Protein AF-A0A382ML18-F1 (afdb_monomer)

Sequence (382 aa):
DVSKRYIEKIPKVKKLNGEKSKIIFEDSKEGWAIGTMEVCTAMWEGYDVEWDLSKLRPQGARLKTFGGRSSGPGPLDETLHFIKHIVEAHRERKLSSINAFDIITKIANSVVVGGVRRSSIITLSDLYDSGMRNAKQGQFWVTNSHRAMSNNSAIYDIKPNSIDFMKEWLALAESGTGERGIFNRYSINNLIPKRRRKRQDWTTNPCGEIILRPRGFCNLTEVVIRANDTLETLMEKIKVATMIGTIQSTMTDFSLLDDLHDDWKKNAEEERLLGVSMTGQMDNPDVLTPDNLQSLRDYSVGVNVEMAERLKINRSAAITTTKPSGTVSTLVNSASGFHPRFADYYIRRVRISATDPLYKMMKDQGVKFHPEVGQPLETAMT

Nearest PDB structures (foldseek):
  1l1l-assembly4_D  TM=7.936E-01  e=2.708E-17  Lactobacillus leichmannii
  1xjm-assembly1_A  TM=5.071E-01  e=1.306E-09  Thermotoga maritima
  1xjk-assembly1_B  TM=4.687E-01  e=1.023E-09  Thermotoga maritima
  5im3-assembly1_A-2  TM=5.420E-01  e=3.363E-07  Pseudomonas aeruginosa PAO1
  5im3-assembly1_B-2  TM=5.070E-01  e=1.008E-06  Pseudomonas aeruginosa PAO1

Organism: NCBI:txid408172

Solvent-accessible surface area (backbone atoms only — not comparable to full-atom values): 21243 Å² total; per-residue (Å²): 101,42,26,64,90,50,38,72,73,51,70,56,22,37,55,77,72,85,45,75,43,79,48,73,36,48,74,45,75,65,28,51,53,51,40,52,51,49,52,52,50,42,41,40,71,6,36,51,72,47,75,42,58,85,65,37,60,52,58,66,40,76,40,90,87,82,57,63,26,33,56,29,52,61,47,53,52,56,35,52,51,53,46,49,51,56,50,62,77,31,47,71,30,62,70,51,45,49,54,54,48,51,47,54,20,32,55,38,56,39,49,42,40,60,88,76,45,75,53,70,42,53,40,39,28,45,66,85,38,62,61,60,66,50,62,64,37,78,69,24,73,76,81,45,45,40,57,73,31,40,52,46,25,30,42,30,73,57,89,71,56,72,65,61,49,49,52,52,52,48,50,17,65,73,29,77,69,76,37,58,40,84,40,63,53,51,56,44,68,78,68,53,50,89,79,37,83,76,72,91,65,70,45,57,51,66,85,62,52,45,84,26,57,78,62,52,78,88,38,73,28,73,36,83,47,47,70,84,56,47,68,67,60,48,45,56,44,41,46,54,31,34,50,51,26,57,57,55,38,67,74,59,82,62,63,70,52,42,79,75,35,72,53,39,43,51,44,38,60,62,30,26,43,30,26,40,20,45,25,4,42,56,50,36,54,82,59,60,39,73,65,47,49,49,51,50,52,52,49,38,52,52,50,34,49,57,49,18,58,76,70,72,49,58,56,51,30,42,48,72,39,62,44,79,33,63,68,60,18,61,75,72,71,40,22,35,3,76,37,68,66,94,56,99,75,80,88,85,85,81,89,51,42,65,85,38,70,66,44,54,55,42,49,76,72,65,54,89,81,72,51,40,92,94,41,56,78,94,74,38,62,52

Mean predicted aligned error: 4.85 Å

InterPro domains:
  IPR050862 Ribonucleoside diphosphate reductase class-2 [PTHR43371] (51-283)
  IPR054158 B12-dependent ribonucleotide reductase, insertion domain [PF21995] (26-86)

Secondary structure (DSSP, 8-state):
--SHHHHTTSPPPPPP-S-EEEEE--SSHHHHHHHHHHHHHHHHHT-EEEEE-TTSPPTTPBPTTT-SB---SHHHHHHHHHHHHHHHHTTTSPPPHHHHHHHHHHHHHH-EETTTEE--EEEEEETT-HHHHTTT-SSHHHH-GGGGGEEEEEE-SSPPPHHHHHHHHHHHHHHSS---EEE-HHHHHHHS-TTSPP-S--EE-TTS-SEE-TT----EEEEE--TT--HHHHHHHHHHHHHHHHHHTT----THHHHH-THHHHHHHHH---EEEEE-GGGS-TT--HHHHHHHHHHHHHHHHHHHHHHT-PPPS--B-----HHHHHHHT---TTPPPS-SS-PPP----TTSHHHHHHHHTT----PPTT--GGG---

Structure (mmCIF, N/CA/C/O backbone):
data_AF-A0A382ML18-F1
#
_entry.id   AF-A0A382ML18-F1
#
loop_
_atom_site.group_PDB
_atom_site.id
_atom_site.type_symbol
_atom_site.label_atom_id
_atom_site.label_alt_id
_atom_site.label_comp_id
_atom_site.label_asym_id
_atom_site.label_entity_id
_atom_site.label_seq_id
_atom_site.pdbx_PDB_ins_code
_atom_site.Cartn_x
_atom_site.Cartn_y
_atom_site.Cartn_z
_atom_site.occupancy
_atom_site.B_iso_or_equiv
_atom_site.auth_seq_id
_atom_site.auth_comp_id
_atom_site.auth_asym_id
_atom_site.auth_atom_id
_atom_site.pdbx_PDB_model_num
ATOM 1 N N . ASP A 1 1 ? 0.570 2.117 10.570 1.00 93.44 1 ASP A N 1
ATOM 2 C CA . ASP A 1 1 ? 1.671 2.032 11.545 1.00 93.44 1 ASP A CA 1
ATOM 3 C C . ASP A 1 1 ? 1.036 2.002 12.929 1.00 93.44 1 ASP A C 1
ATOM 5 O O . ASP A 1 1 ? 0.285 2.916 13.248 1.00 93.44 1 ASP A O 1
ATOM 9 N N . VAL A 1 2 ? 1.242 0.917 13.672 1.00 96.88 2 VAL A N 1
ATOM 10 C CA . VAL A 1 2 ? 0.723 0.686 15.032 1.00 96.88 2 VAL A CA 1
ATOM 11 C C . VAL A 1 2 ? 1.847 0.697 16.074 1.00 96.88 2 VAL A C 1
ATOM 13 O O . VAL A 1 2 ? 1.695 0.147 17.160 1.00 96.88 2 VAL A O 1
ATOM 16 N N . SER A 1 3 ? 2.991 1.308 15.755 1.00 95.56 3 SER A N 1
ATOM 17 C CA . SER A 1 3 ? 4.055 1.564 16.730 1.00 95.56 3 SER A CA 1
ATOM 18 C C . SER A 1 3 ? 3.579 2.457 17.878 1.00 95.56 3 SER A C 1
ATOM 20 O O . SER A 1 3 ? 2.649 3.264 17.740 1.00 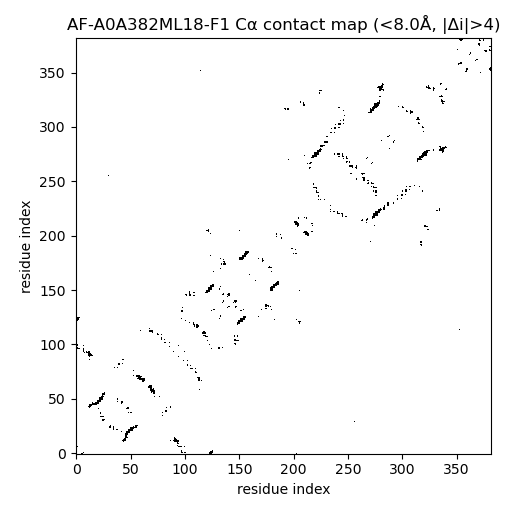95.56 3 SER A O 1
ATOM 22 N N . LYS A 1 4 ? 4.267 2.361 19.019 1.00 93.94 4 LYS A N 1
ATOM 23 C CA . LYS A 1 4 ? 3.983 3.124 20.243 1.00 93.94 4 LYS A CA 1
ATOM 24 C C . LYS A 1 4 ? 3.832 4.619 19.981 1.00 93.94 4 LYS A C 1
ATOM 26 O O . LYS A 1 4 ? 2.883 5.222 20.468 1.00 93.94 4 LYS A O 1
ATOM 31 N N . ARG A 1 5 ? 4.668 5.199 19.111 1.00 92.31 5 ARG A N 1
ATOM 32 C CA . ARG A 1 5 ? 4.608 6.629 18.740 1.00 92.31 5 ARG A CA 1
ATOM 33 C C . ARG A 1 5 ? 3.256 7.086 18.168 1.00 92.31 5 ARG A C 1
ATOM 35 O O . ARG A 1 5 ? 2.991 8.288 18.155 1.00 92.31 5 ARG A O 1
ATOM 42 N N . TYR A 1 6 ? 2.445 6.172 17.631 1.00 94.50 6 TYR A N 1
ATOM 43 C CA . TYR A 1 6 ? 1.091 6.455 17.147 1.00 94.50 6 TYR A CA 1
ATOM 44 C C . TYR A 1 6 ? 0.035 5.975 18.138 1.00 94.50 6 TYR A C 1
ATOM 46 O O . TYR A 1 6 ? -0.892 6.724 18.433 1.00 94.50 6 TYR A 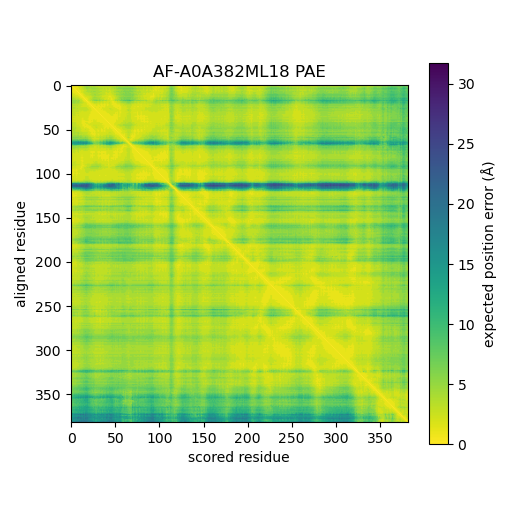O 1
ATOM 54 N N . ILE A 1 7 ? 0.199 4.777 18.702 1.00 95.56 7 ILE A N 1
ATOM 55 C CA . ILE A 1 7 ? -0.757 4.209 19.664 1.00 95.56 7 ILE A CA 1
ATOM 56 C C . ILE A 1 7 ? -0.883 5.073 20.919 1.00 95.56 7 ILE A C 1
ATOM 58 O O . ILE A 1 7 ? -1.987 5.302 21.402 1.00 95.56 7 ILE A O 1
ATOM 62 N N . GLU A 1 8 ? 0.216 5.635 21.420 1.00 94.81 8 GLU A N 1
ATOM 63 C CA . GLU A 1 8 ? 0.195 6.481 22.616 1.00 94.81 8 GLU A CA 1
ATOM 64 C C . GLU A 1 8 ? -0.597 7.780 22.426 1.00 94.81 8 GLU A C 1
ATOM 66 O O . GLU A 1 8 ? -1.089 8.331 23.417 1.00 94.81 8 GLU A O 1
ATOM 71 N N . LYS A 1 9 ? -0.758 8.234 21.174 1.00 94.69 9 LYS A N 1
ATOM 72 C CA . LYS A 1 9 ? -1.550 9.417 20.808 1.00 94.69 9 LYS A CA 1
ATOM 73 C C . LYS A 1 9 ? -3.052 9.147 20.805 1.00 94.69 9 LYS A C 1
ATOM 75 O O . LYS A 1 9 ? -3.824 10.099 20.855 1.00 94.69 9 LYS A O 1
ATOM 80 N N . ILE A 1 10 ? -3.469 7.882 20.746 1.00 93.50 10 ILE A N 1
ATOM 81 C CA . ILE A 1 10 ? -4.883 7.524 20.842 1.00 93.50 10 ILE A CA 1
ATOM 82 C C . ILE A 1 10 ? -5.330 7.781 22.292 1.00 93.50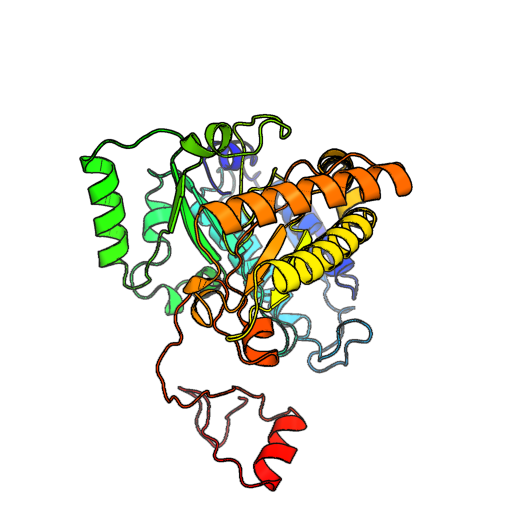 10 ILE A C 1
ATOM 84 O O . ILE A 1 10 ? -4.698 7.273 23.232 1.00 93.50 10 ILE A O 1
ATOM 88 N N . PRO A 1 11 ? -6.389 8.581 22.513 1.00 94.06 11 PRO A N 1
ATOM 89 C CA . PRO A 1 11 ? -6.872 8.855 23.856 1.00 94.06 11 PRO A CA 1
ATOM 90 C C . PRO A 1 11 ? -7.424 7.586 24.512 1.00 94.06 11 PRO A C 1
ATOM 92 O O . PRO A 1 11 ? -7.864 6.639 23.854 1.00 94.06 11 PRO A O 1
ATOM 95 N N . LYS A 1 12 ? -7.401 7.583 25.847 1.00 95.69 12 LYS A N 1
ATOM 96 C CA . LYS A 1 12 ? -8.083 6.571 26.660 1.00 95.69 12 LYS A CA 1
ATOM 97 C C . LYS A 1 12 ? -9.576 6.603 26.328 1.00 95.69 12 LYS A C 1
ATOM 99 O O . LYS A 1 12 ? -10.154 7.685 26.249 1.00 95.69 12 LYS A O 1
ATOM 104 N N . VAL A 1 13 ? -10.187 5.433 26.158 1.00 95.94 13 VAL A N 1
ATOM 105 C CA . VAL A 1 13 ? -11.629 5.336 25.909 1.00 95.94 13 VAL A CA 1
ATOM 106 C C . VAL A 1 13 ? -12.359 5.830 27.157 1.00 95.94 13 VAL A C 1
ATOM 108 O O . VAL A 1 13 ? -12.103 5.332 28.258 1.00 95.94 13 VAL A O 1
ATOM 111 N N . LYS A 1 14 ? -13.251 6.815 27.021 1.00 96.81 14 LYS A N 1
ATOM 112 C CA . LYS A 1 14 ? -14.001 7.343 28.169 1.00 96.81 14 LYS A CA 1
ATOM 113 C C . LYS A 1 14 ? -15.008 6.312 28.682 1.00 96.81 14 LYS A C 1
ATOM 115 O O . LYS A 1 14 ? -15.446 5.435 27.936 1.00 96.81 14 LYS A O 1
ATOM 120 N N . LYS A 1 15 ? -15.371 6.403 29.964 1.00 96.69 15 LYS A N 1
ATOM 121 C CA . LYS A 1 15 ? -16.520 5.667 30.519 1.00 96.69 15 LYS A CA 1
ATOM 122 C C . LYS A 1 15 ? -17.814 6.107 29.827 1.00 96.69 15 LYS A C 1
ATOM 124 O O . LYS A 1 15 ? -17.835 7.171 29.211 1.00 96.69 15 LYS A O 1
ATOM 129 N N . LEU A 1 16 ? -18.879 5.319 29.962 1.00 96.56 16 LEU A N 1
ATOM 130 C CA . LEU A 1 16 ? -20.185 5.738 29.459 1.00 96.56 16 LEU A CA 1
ATOM 131 C C . LEU A 1 16 ? -20.638 7.031 30.154 1.00 96.56 16 LEU A C 1
ATOM 133 O O . LEU A 1 16 ? -20.535 7.147 31.378 1.00 96.56 16 LEU A O 1
ATOM 137 N N . ASN A 1 17 ? -21.117 7.993 29.368 1.00 95.62 17 ASN A N 1
ATOM 138 C CA . ASN A 1 17 ? -21.645 9.267 29.861 1.00 95.62 17 ASN A CA 1
ATOM 139 C C . ASN A 1 17 ? -23.151 9.201 30.184 1.00 95.62 17 ASN A C 1
ATOM 141 O O . ASN A 1 17 ? -23.675 10.126 30.793 1.00 95.62 17 ASN A O 1
ATOM 145 N N . GLY A 1 18 ? -23.824 8.100 29.825 1.00 95.00 18 GLY A N 1
ATOM 146 C CA . GLY A 1 18 ? -25.268 7.910 30.002 1.00 95.00 18 GLY A CA 1
ATOM 147 C C . GLY A 1 18 ? -26.116 8.447 28.844 1.00 95.00 18 GLY A C 1
ATOM 148 O O . GLY A 1 18 ? -27.336 8.306 28.874 1.00 95.00 18 GLY A O 1
ATOM 149 N N . GLU A 1 19 ? -25.490 9.025 27.820 1.00 97.31 19 GLU A N 1
ATOM 150 C CA . GLU A 1 19 ? -26.156 9.579 26.645 1.00 97.31 19 GLU A CA 1
ATOM 151 C C . GLU A 1 19 ? -26.097 8.604 25.468 1.00 97.31 19 GLU A C 1
ATOM 153 O O . GLU A 1 19 ? -25.129 7.858 25.284 1.00 97.31 19 GLU A O 1
ATOM 158 N N . LYS A 1 20 ? -27.145 8.640 24.642 1.00 96.94 20 LYS A N 1
ATOM 159 C CA . LYS A 1 20 ? -27.231 7.865 23.406 1.00 96.94 20 LYS A CA 1
ATOM 160 C C . LYS A 1 20 ? -26.933 8.736 22.196 1.00 96.94 20 LYS A C 1
ATOM 162 O O . LYS A 1 20 ? -27.343 9.893 22.151 1.00 96.94 20 LYS A O 1
ATOM 167 N N . SER A 1 21 ? -26.285 8.160 21.191 1.00 97.25 21 SER A N 1
ATOM 168 C CA . SER A 1 21 ? -26.096 8.790 19.882 1.00 97.25 21 SER A CA 1
ATOM 169 C C . SER A 1 21 ? -26.606 7.863 18.786 1.00 97.25 21 SER A C 1
ATOM 171 O O . SER A 1 21 ? -26.268 6.680 18.778 1.00 97.25 21 SER A O 1
ATOM 173 N N . LYS A 1 22 ? -27.422 8.389 17.867 1.00 97.94 22 LYS A N 1
ATOM 174 C CA . LYS A 1 22 ? -27.903 7.652 16.693 1.00 97.94 22 LYS A CA 1
ATOM 175 C C . LYS A 1 22 ? -27.260 8.223 15.433 1.00 97.94 22 LYS A C 1
ATOM 177 O O . LYS A 1 22 ? -27.469 9.393 15.123 1.00 97.94 22 LYS A O 1
ATOM 182 N N . ILE A 1 23 ? -26.531 7.392 14.692 1.00 98.25 23 ILE A N 1
ATOM 183 C CA . ILE A 1 23 ? -25.798 7.797 13.482 1.00 98.25 23 ILE A CA 1
ATOM 184 C C . ILE A 1 23 ? -26.426 7.149 12.249 1.00 98.25 23 ILE A C 1
ATOM 186 O O . ILE A 1 23 ? -26.646 5.941 12.218 1.00 98.25 23 ILE A O 1
ATOM 190 N N . ILE A 1 24 ? -26.729 7.945 11.224 1.00 98.06 24 ILE A N 1
ATOM 191 C CA . ILE A 1 24 ? -27.383 7.478 9.995 1.00 98.06 24 ILE A CA 1
ATOM 192 C C . ILE A 1 24 ? -26.352 7.424 8.872 1.00 98.06 24 ILE A C 1
ATOM 194 O O . ILE A 1 24 ? -25.681 8.414 8.596 1.00 98.06 24 ILE A O 1
ATOM 198 N N . PHE A 1 25 ? -26.247 6.277 8.203 1.00 98.19 25 PHE A N 1
ATOM 199 C CA . PHE A 1 25 ? -25.285 6.086 7.122 1.00 98.19 25 PHE A CA 1
ATOM 200 C C . PHE A 1 25 ? -25.883 6.445 5.764 1.00 98.19 25 PHE A C 1
ATOM 202 O O . PHE A 1 25 ? -26.961 5.978 5.397 1.00 98.19 25 PHE A O 1
ATOM 209 N N . GLU A 1 26 ? -25.143 7.227 4.981 1.00 97.00 26 GLU A N 1
ATOM 210 C CA . GLU A 1 26 ? -25.510 7.551 3.602 1.00 97.00 26 GLU A CA 1
ATOM 211 C C . GLU A 1 26 ? -25.004 6.487 2.613 1.00 97.00 26 GLU A C 1
ATOM 213 O O . GLU A 1 26 ? -23.940 5.888 2.796 1.00 97.00 26 GLU A O 1
ATOM 218 N N . ASP A 1 27 ? -25.759 6.260 1.531 1.00 94.62 27 ASP A N 1
ATOM 219 C CA . ASP A 1 27 ? -25.502 5.211 0.528 1.00 94.62 27 ASP A CA 1
ATOM 220 C C . ASP A 1 27 ? -24.377 5.578 -0.462 1.00 94.62 27 ASP A C 1
ATOM 222 O O . ASP A 1 27 ? -24.537 5.597 -1.687 1.00 94.62 27 ASP A O 1
ATOM 226 N N . SER A 1 28 ? -23.194 5.878 0.065 1.00 91.81 28 SER A N 1
ATOM 227 C CA . SER A 1 28 ? -21.982 6.178 -0.699 1.00 91.81 28 SER A CA 1
ATOM 228 C C . SER A 1 28 ? -20.730 5.674 0.024 1.00 91.81 28 SER A C 1
ATOM 230 O O . SER A 1 28 ? -20.761 5.347 1.209 1.00 91.81 28 SER A O 1
ATOM 232 N N . LYS A 1 29 ? -19.600 5.602 -0.693 1.00 89.38 29 LYS A N 1
ATOM 233 C CA . LYS A 1 29 ? -18.312 5.218 -0.086 1.00 89.38 29 LYS A CA 1
ATOM 234 C C . LYS A 1 29 ? -17.875 6.254 0.961 1.00 89.38 29 LYS A C 1
ATOM 236 O O . LYS A 1 29 ? -17.348 5.879 2.003 1.00 89.38 29 LYS A O 1
ATOM 241 N N . GLU A 1 30 ? -18.138 7.535 0.702 1.00 92.06 30 GLU A N 1
ATOM 242 C CA . GLU A 1 30 ? -17.901 8.632 1.636 1.00 92.06 30 GLU A CA 1
ATOM 243 C C . GLU A 1 30 ? -18.821 8.529 2.855 1.00 92.06 30 GLU A C 1
ATOM 245 O O . GLU A 1 30 ? -18.343 8.656 3.976 1.00 92.06 30 GLU A O 1
ATOM 250 N N . GLY A 1 31 ? -20.105 8.212 2.657 1.00 94.62 31 GLY A N 1
ATOM 251 C CA . GLY A 1 31 ? -21.074 8.016 3.737 1.00 94.62 31 GLY A CA 1
ATOM 252 C C . GLY A 1 31 ? -20.680 6.881 4.681 1.00 94.62 31 GLY A C 1
ATOM 253 O O . GLY A 1 31 ? -20.751 7.037 5.897 1.00 94.62 31 GLY A O 1
ATOM 254 N N . TRP A 1 32 ? -20.167 5.771 4.137 1.00 93.75 32 TRP A N 1
ATOM 255 C CA . TRP A 1 32 ? -19.606 4.679 4.939 1.00 93.75 32 TRP A CA 1
ATOM 256 C C . TRP A 1 32 ? -18.393 5.126 5.757 1.00 93.75 32 TRP A C 1
ATOM 258 O O . TRP A 1 32 ? -18.289 4.792 6.939 1.00 93.75 32 TRP A O 1
ATOM 268 N N . ALA A 1 33 ? -17.475 5.879 5.147 1.00 93.81 33 ALA A N 1
ATOM 269 C CA . ALA A 1 33 ? -16.268 6.354 5.817 1.00 93.81 33 ALA A CA 1
ATOM 270 C C . ALA A 1 33 ? -16.588 7.356 6.940 1.00 93.81 33 ALA A C 1
ATOM 272 O O . ALA A 1 33 ? -16.119 7.179 8.065 1.00 93.81 33 ALA A O 1
ATOM 273 N N . ILE A 1 34 ? -17.416 8.363 6.648 1.00 96.00 34 ILE A N 1
ATOM 274 C CA . ILE A 1 34 ? -17.826 9.404 7.598 1.00 96.00 34 ILE A CA 1
ATOM 275 C C . ILE A 1 34 ? -18.621 8.787 8.750 1.00 96.00 34 ILE A C 1
ATOM 277 O O . ILE A 1 34 ? -18.230 8.958 9.901 1.00 96.00 34 ILE A O 1
ATOM 281 N N . GLY A 1 35 ? -19.651 7.983 8.463 1.00 97.06 35 GLY A N 1
ATOM 282 C CA . GLY A 1 35 ? -20.458 7.350 9.509 1.00 97.06 35 GLY A CA 1
ATOM 283 C C . GLY A 1 35 ? -19.629 6.441 10.423 1.00 97.06 35 GLY A C 1
ATOM 284 O O . GLY A 1 35 ? -19.795 6.462 11.640 1.00 97.06 35 GLY A O 1
ATOM 285 N N . THR A 1 36 ? -18.663 5.691 9.875 1.00 96.81 36 THR A N 1
ATOM 286 C CA . THR A 1 36 ? -17.754 4.863 10.692 1.00 96.81 36 THR A CA 1
ATOM 287 C C . THR A 1 36 ? -16.873 5.726 11.599 1.00 96.81 36 THR A C 1
ATOM 289 O O . THR A 1 36 ? -16.646 5.379 12.759 1.00 96.81 36 THR A O 1
ATOM 292 N N . MET A 1 37 ? -16.376 6.859 11.094 1.00 95.62 37 MET A N 1
ATOM 293 C CA . MET A 1 37 ? -15.589 7.808 11.882 1.00 95.62 37 MET A CA 1
ATOM 294 C C . MET A 1 37 ? -16.425 8.436 13.005 1.00 95.62 37 MET A C 1
ATOM 296 O O . MET A 1 37 ? -15.947 8.516 14.138 1.00 95.62 37 MET A O 1
ATOM 300 N N . GLU A 1 38 ? -17.665 8.834 12.721 1.00 97.50 38 GLU A N 1
ATOM 301 C CA . GLU A 1 38 ? -18.603 9.376 13.710 1.00 97.50 38 GLU A CA 1
ATOM 302 C C . GLU A 1 38 ? -18.921 8.348 14.800 1.00 97.50 38 GLU A C 1
ATOM 304 O O . GLU A 1 38 ? -18.834 8.674 15.984 1.00 97.50 38 GLU A O 1
ATOM 309 N N . VAL A 1 39 ? -19.193 7.091 14.422 1.00 98.00 39 VAL A N 1
ATOM 310 C CA . VAL A 1 39 ? -19.441 5.990 15.369 1.00 98.00 39 VAL A CA 1
ATOM 311 C C . VAL A 1 39 ? -18.235 5.800 16.284 1.00 98.00 39 VAL A C 1
ATOM 313 O O . VAL A 1 39 ? -18.383 5.812 17.506 1.00 98.00 39 VAL A O 1
ATOM 316 N N . CYS A 1 40 ? -17.029 5.691 15.719 1.00 96.38 40 CYS A N 1
ATOM 317 C CA . CYS A 1 40 ? -15.798 5.590 16.504 1.00 96.38 40 CYS A CA 1
ATOM 318 C C . CYS A 1 40 ? -15.636 6.785 17.452 1.00 96.38 40 CYS A C 1
ATOM 320 O O . CYS A 1 40 ? -15.388 6.598 18.640 1.00 96.38 40 CYS A O 1
ATOM 322 N N . THR A 1 41 ? -15.818 8.008 16.961 1.00 96.06 41 THR A N 1
ATOM 323 C CA . THR A 1 41 ? -15.630 9.228 17.758 1.00 96.06 41 THR A CA 1
ATOM 324 C C . THR A 1 41 ? -16.611 9.286 18.925 1.00 96.06 41 THR A C 1
ATOM 326 O O . THR A 1 41 ? -16.195 9.445 20.072 1.00 96.06 41 THR A O 1
ATOM 329 N N . ALA A 1 42 ? -17.900 9.065 18.662 1.00 97.75 42 ALA A N 1
ATOM 330 C CA . ALA A 1 42 ? -18.938 9.055 19.686 1.00 97.75 42 ALA A CA 1
ATOM 331 C C . ALA A 1 42 ? -18.691 7.953 20.730 1.00 97.75 42 ALA A C 1
ATOM 333 O O . ALA A 1 42 ? -18.755 8.207 21.935 1.00 97.75 42 ALA A O 1
ATOM 334 N N . MET A 1 43 ? -18.309 6.744 20.306 1.00 96.94 43 MET A N 1
ATOM 335 C CA . MET A 1 43 ? -17.970 5.691 21.263 1.00 96.94 43 MET A CA 1
ATOM 336 C C . MET A 1 43 ? -16.758 6.073 22.117 1.00 96.94 43 MET A C 1
ATOM 338 O O . MET A 1 43 ? -16.793 5.839 23.322 1.00 96.94 43 MET A O 1
ATOM 342 N N . TRP A 1 44 ? -15.712 6.691 21.559 1.00 95.44 44 TRP A N 1
ATOM 343 C CA . TRP A 1 44 ? -14.546 7.140 22.337 1.00 95.44 44 TRP A CA 1
ATOM 344 C C . TRP A 1 44 ? -14.888 8.211 23.373 1.00 95.44 44 TRP A C 1
ATOM 346 O O . TRP A 1 44 ? -14.317 8.208 24.468 1.00 95.44 44 TRP A O 1
ATOM 356 N N . GLU A 1 45 ? -15.846 9.076 23.045 1.00 96.31 45 GLU A N 1
ATOM 357 C CA . GLU A 1 45 ? -16.336 10.146 23.911 1.00 96.31 45 GLU A CA 1
ATOM 358 C C . GLU A 1 45 ? -17.276 9.662 25.028 1.00 96.31 45 GLU A C 1
ATOM 360 O O . GLU A 1 45 ? -17.538 10.406 25.972 1.00 96.31 45 GLU A O 1
ATOM 365 N N . GLY A 1 46 ? -17.698 8.395 24.991 1.00 96.81 46 GLY A N 1
ATOM 366 C CA . GLY A 1 46 ? -18.488 7.774 26.057 1.00 96.81 46 GLY A CA 1
ATOM 367 C C . GLY A 1 46 ? -19.974 7.621 25.747 1.00 96.81 46 GLY A C 1
ATOM 368 O O . GLY A 1 46 ? -20.712 7.196 26.629 1.00 96.81 46 GLY A O 1
ATOM 369 N N . TYR A 1 47 ? -20.417 7.911 24.526 1.00 98.00 47 TYR A N 1
ATOM 370 C CA . TYR A 1 47 ? -21.807 7.694 24.131 1.00 98.00 47 TYR A CA 1
ATOM 371 C C . TYR A 1 47 ? -22.104 6.200 23.939 1.00 98.00 47 TYR A C 1
ATOM 373 O O . TYR A 1 47 ? -21.241 5.433 23.488 1.00 98.00 47 TYR A O 1
ATOM 381 N N . ASP A 1 48 ? -23.341 5.799 24.230 1.00 96.62 48 ASP A N 1
ATOM 382 C CA . ASP A 1 48 ? -23.908 4.545 23.730 1.00 96.62 48 ASP A CA 1
ATOM 383 C C . ASP A 1 48 ? -24.439 4.773 22.311 1.00 96.62 48 ASP A C 1
ATOM 385 O O . ASP A 1 48 ? -25.388 5.528 22.089 1.00 96.62 48 ASP A O 1
ATOM 389 N N . VAL A 1 49 ? -23.760 4.181 21.331 1.00 97.81 49 VAL A N 1
ATOM 390 C CA . VAL A 1 49 ? -24.003 4.463 19.915 1.00 97.81 49 VAL A CA 1
ATOM 391 C C . VAL A 1 49 ? -24.889 3.391 19.293 1.00 97.81 49 VAL A C 1
ATOM 393 O O . VAL A 1 49 ? -24.596 2.196 19.393 1.00 97.81 49 VAL A O 1
ATOM 396 N N . GLU A 1 50 ? -25.931 3.845 18.604 1.00 97.50 50 GLU A N 1
ATOM 397 C CA . GLU A 1 50 ? -26.782 3.078 17.697 1.00 97.50 50 GLU A CA 1
ATOM 398 C C . GLU A 1 50 ? -26.579 3.612 16.267 1.0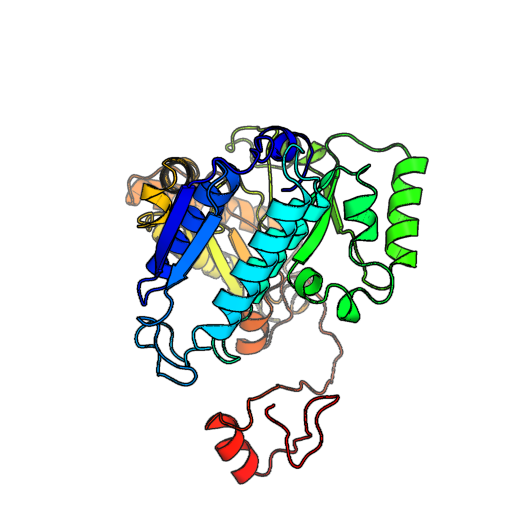0 97.50 50 GLU A C 1
ATOM 400 O O . GLU A 1 50 ? -26.338 4.805 16.064 1.00 97.50 50 GLU A O 1
ATOM 405 N N . TRP A 1 51 ? -26.668 2.752 15.252 1.00 98.25 51 TRP A N 1
ATOM 406 C CA . TRP A 1 51 ? -26.506 3.160 13.853 1.00 98.25 51 TRP A CA 1
ATOM 407 C C . TRP A 1 51 ? -27.654 2.674 12.973 1.00 98.25 51 TRP A C 1
ATOM 409 O O . TRP A 1 51 ? -28.258 1.631 13.213 1.00 98.25 51 TRP A O 1
ATOM 419 N N . ASP A 1 52 ? -27.961 3.458 11.944 1.00 97.88 52 ASP A N 1
ATOM 420 C CA . ASP A 1 52 ? -29.044 3.213 10.999 1.00 97.88 52 ASP A CA 1
ATOM 421 C C . ASP A 1 52 ? -28.481 3.004 9.592 1.00 97.88 52 ASP A C 1
ATOM 423 O O . ASP A 1 52 ? -27.958 3.928 8.964 1.00 97.88 52 ASP A O 1
ATOM 427 N N . LEU A 1 53 ? -28.593 1.765 9.111 1.00 97.75 53 LEU A N 1
ATOM 428 C CA . LEU A 1 53 ? -28.117 1.339 7.796 1.00 97.75 53 LEU A CA 1
ATOM 429 C C . LEU A 1 53 ? -29.256 1.202 6.775 1.00 97.75 53 LEU A C 1
ATOM 431 O O . LEU A 1 53 ? -29.028 0.711 5.671 1.00 97.75 53 LEU A O 1
ATOM 435 N N . SER A 1 54 ? -30.482 1.619 7.114 1.00 96.88 54 SER A N 1
ATOM 436 C CA . SER A 1 54 ? -31.676 1.414 6.275 1.00 96.88 54 SER A CA 1
ATOM 437 C C . SER A 1 54 ? -31.599 2.098 4.908 1.00 96.88 54 SER A C 1
ATOM 439 O O . SER A 1 54 ? -32.224 1.641 3.952 1.00 96.88 54 SER A O 1
ATOM 441 N N . LYS A 1 55 ? -30.804 3.168 4.792 1.00 96.62 55 LYS A N 1
ATOM 442 C CA . LYS A 1 55 ? -30.565 3.872 3.526 1.00 96.62 55 LYS A CA 1
ATOM 443 C C . LYS A 1 55 ? -29.624 3.120 2.583 1.00 96.62 55 LYS A C 1
ATOM 445 O O . LYS A 1 55 ? -29.574 3.451 1.400 1.00 96.62 55 LYS A O 1
ATOM 450 N N . LEU A 1 56 ? -2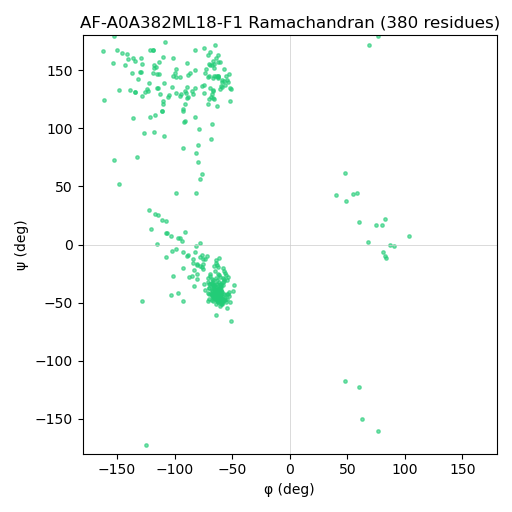8.859 2.145 3.078 1.00 95.44 56 LEU A N 1
ATOM 451 C CA . LEU A 1 56 ? -27.842 1.460 2.287 1.00 95.44 56 LEU A CA 1
ATOM 452 C C . LEU A 1 56 ? -28.468 0.479 1.298 1.00 95.44 56 LEU A C 1
ATOM 454 O O . LEU A 1 56 ? -29.368 -0.296 1.626 1.00 95.44 56 LEU A O 1
ATOM 458 N N . ARG A 1 57 ? -27.944 0.470 0.071 1.00 93.44 57 ARG A N 1
ATOM 459 C CA . ARG A 1 57 ? -28.436 -0.429 -0.980 1.00 93.44 57 ARG A CA 1
ATOM 460 C C . ARG A 1 57 ? -28.240 -1.910 -0.609 1.00 93.44 57 ARG A C 1
ATOM 462 O O . ARG A 1 57 ? -27.198 -2.272 -0.053 1.00 93.44 57 ARG A O 1
ATOM 469 N N . PRO A 1 58 ? -29.171 -2.800 -0.996 1.00 92.62 58 PRO A N 1
ATOM 470 C CA . PRO A 1 58 ? -29.098 -4.218 -0.658 1.00 92.62 58 PRO A CA 1
ATOM 471 C C . PRO A 1 58 ? -27.957 -4.945 -1.384 1.00 92.62 58 PRO A C 1
ATOM 473 O O . PRO A 1 58 ? -27.390 -4.458 -2.371 1.00 92.62 58 PRO A O 1
ATOM 476 N N . GLN A 1 59 ? -27.642 -6.151 -0.909 1.00 87.75 59 GLN A N 1
ATOM 477 C CA . GLN A 1 59 ? -26.687 -7.048 -1.557 1.00 87.75 59 GLN A CA 1
ATOM 478 C C . GLN A 1 59 ? -27.109 -7.343 -3.004 1.00 87.75 59 GLN A C 1
ATOM 480 O O . GLN A 1 59 ? -28.287 -7.488 -3.320 1.00 87.75 59 GLN A O 1
ATOM 485 N N . GLY A 1 60 ? -26.137 -7.406 -3.912 1.00 82.56 60 GLY A N 1
ATOM 486 C CA . GLY A 1 60 ? -26.380 -7.676 -5.327 1.00 82.56 60 GLY A CA 1
ATOM 487 C C . GLY A 1 60 ? -26.774 -6.445 -6.153 1.00 82.56 60 GLY A C 1
ATOM 488 O O . GLY A 1 60 ? -26.721 -6.524 -7.384 1.00 82.56 60 GLY A O 1
ATOM 489 N N . ALA A 1 61 ? -27.099 -5.303 -5.532 1.00 88.25 61 ALA A N 1
ATOM 490 C CA . ALA A 1 61 ? -27.401 -4.062 -6.248 1.00 88.25 61 ALA A CA 1
ATOM 491 C C . ALA A 1 61 ? -26.208 -3.608 -7.109 1.00 88.25 61 ALA A C 1
ATOM 493 O O . ALA A 1 61 ? -25.060 -3.651 -6.671 1.00 88.25 61 ALA A O 1
ATOM 494 N N . ARG A 1 62 ? -26.455 -3.173 -8.349 1.00 85.12 62 ARG A N 1
ATOM 495 C CA . ARG A 1 62 ? -25.386 -2.780 -9.282 1.00 85.12 62 ARG A CA 1
ATOM 496 C C . ARG A 1 62 ? -24.703 -1.489 -8.827 1.00 85.12 62 ARG A C 1
ATOM 498 O O . ARG A 1 62 ? -25.375 -0.508 -8.517 1.00 85.12 62 ARG A O 1
ATOM 505 N N . LEU A 1 63 ? -23.372 -1.462 -8.862 1.00 84.06 63 LEU A N 1
ATOM 506 C CA . LEU A 1 63 ? -22.599 -0.251 -8.589 1.00 84.06 63 LEU A CA 1
ATOM 507 C C . LEU A 1 63 ? -22.372 0.540 -9.881 1.00 84.06 63 LEU A C 1
ATOM 509 O O . LEU A 1 63 ? -21.880 -0.003 -10.869 1.00 84.06 63 LEU A O 1
ATOM 513 N N . LYS A 1 64 ? -22.745 1.826 -9.875 1.00 82.31 64 LYS A N 1
ATOM 514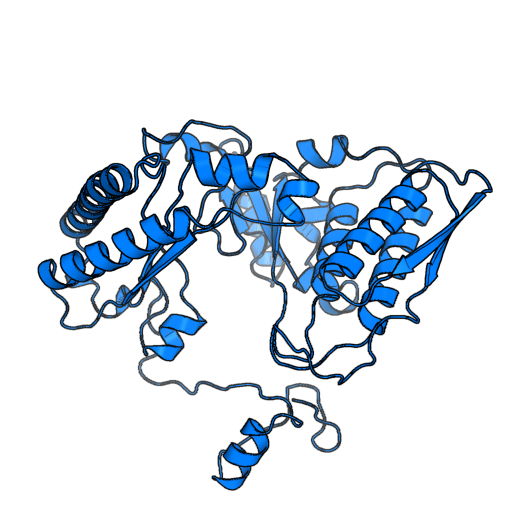 C CA . LYS A 1 64 ? -22.727 2.683 -11.075 1.00 82.31 64 LYS A CA 1
ATOM 515 C C . LYS A 1 64 ? -21.319 3.105 -11.500 1.00 82.31 64 LYS A C 1
ATOM 517 O O . LYS A 1 64 ? -21.039 3.151 -12.688 1.00 82.31 64 LYS A O 1
ATOM 522 N N . THR A 1 65 ? -20.450 3.415 -10.540 1.00 78.19 65 THR A N 1
ATOM 523 C CA . THR A 1 65 ? -19.138 4.035 -10.793 1.00 78.19 65 THR A CA 1
ATOM 524 C C . THR A 1 65 ? -17.990 3.030 -10.847 1.00 78.19 65 THR A C 1
ATOM 526 O O . THR A 1 65 ? -17.126 3.137 -11.705 1.00 78.19 65 THR A O 1
ATOM 529 N N . PHE A 1 66 ? -17.979 2.041 -9.951 1.00 67.94 66 PHE A N 1
ATOM 530 C CA . PHE A 1 66 ? -16.845 1.119 -9.778 1.00 67.94 66 PHE A CA 1
ATOM 531 C C . PHE A 1 66 ? -17.002 -0.233 -10.486 1.00 67.94 66 PHE A C 1
ATOM 533 O O . PHE A 1 66 ? -16.081 -1.047 -10.453 1.00 67.94 66 PHE A O 1
ATOM 540 N N . GLY A 1 67 ? -18.152 -0.486 -11.117 1.00 73.75 67 GLY A N 1
ATOM 541 C CA . GLY A 1 67 ? -18.498 -1.816 -11.615 1.00 73.75 67 GLY A CA 1
ATOM 542 C C . GLY A 1 67 ? -18.770 -2.817 -10.482 1.00 73.75 67 GLY A C 1
ATOM 543 O O . GLY A 1 67 ? -18.585 -2.530 -9.300 1.00 73.75 67 GLY A O 1
ATOM 544 N N . GLY A 1 68 ? -19.265 -4.001 -10.837 1.00 79.69 68 GLY A N 1
ATOM 545 C CA . GLY A 1 68 ? -19.629 -5.033 -9.864 1.00 79.69 68 GLY A CA 1
ATOM 546 C C . GLY A 1 68 ? -20.956 -4.784 -9.136 1.00 79.69 68 GLY A C 1
ATOM 547 O O . GLY A 1 68 ? -21.839 -4.053 -9.605 1.00 79.69 68 GLY A O 1
ATOM 548 N N . ARG A 1 69 ? -21.113 -5.455 -7.991 1.00 82.94 69 ARG A N 1
ATOM 549 C CA . ARG A 1 69 ? -22.342 -5.482 -7.189 1.00 82.94 69 ARG A CA 1
ATOM 550 C C . ARG A 1 69 ? -22.050 -5.181 -5.718 1.00 82.94 69 ARG A C 1
ATOM 552 O O . ARG A 1 69 ? -20.979 -5.506 -5.212 1.00 82.94 69 ARG A O 1
ATOM 559 N N . SER A 1 70 ? -23.019 -4.558 -5.054 1.00 86.00 70 SER A N 1
ATOM 560 C CA . SER A 1 70 ? -23.001 -4.235 -3.628 1.00 86.00 70 SER A CA 1
ATOM 561 C C . SER A 1 70 ? -22.924 -5.501 -2.777 1.00 86.00 70 SER A C 1
ATOM 563 O O . SER A 1 70 ? -23.568 -6.504 -3.090 1.00 86.00 70 SER A O 1
ATOM 565 N N . SER A 1 71 ? -22.185 -5.432 -1.674 1.00 84.88 71 SER A N 1
ATOM 566 C CA . SER A 1 71 ? -22.188 -6.442 -0.614 1.00 84.88 71 SER A CA 1
ATOM 567 C C . SER A 1 71 ? -23.401 -6.334 0.318 1.00 84.88 71 SER A C 1
ATOM 569 O O . SER A 1 71 ? -23.652 -7.257 1.087 1.00 84.88 71 SER A O 1
ATOM 571 N N . GLY A 1 72 ? -24.175 -5.249 0.224 1.00 90.19 72 GLY A N 1
ATOM 572 C CA . GLY A 1 72 ? -25.208 -4.917 1.203 1.00 90.19 72 GLY A CA 1
ATOM 573 C C . GLY A 1 72 ? -24.621 -4.331 2.496 1.00 90.19 72 GLY A C 1
ATOM 574 O O . GLY A 1 72 ? -23.403 -4.192 2.610 1.00 90.19 72 GLY A O 1
ATOM 575 N N . PRO A 1 73 ? -25.470 -3.980 3.476 1.00 93.62 73 PRO A N 1
ATOM 576 C CA . PRO A 1 73 ? -25.031 -3.360 4.729 1.00 93.62 73 PRO A CA 1
ATOM 577 C C . PRO A 1 73 ? -24.361 -4.334 5.711 1.00 93.62 73 PRO A C 1
ATOM 579 O O . PRO A 1 73 ? -23.607 -3.895 6.572 1.00 93.62 73 PRO A O 1
ATOM 582 N N . GLY A 1 74 ? -24.598 -5.646 5.580 1.00 92.88 74 GLY A N 1
ATOM 583 C CA . GLY A 1 74 ? -24.166 -6.658 6.557 1.00 92.88 74 GLY A CA 1
ATOM 584 C C . GLY A 1 74 ? -22.676 -6.608 6.933 1.00 92.88 74 GLY A C 1
ATOM 585 O O . GLY A 1 74 ? -22.370 -6.551 8.120 1.00 92.88 74 GLY A O 1
ATOM 586 N N . PRO A 1 75 ? -21.732 -6.554 5.971 1.00 91.38 75 PRO A N 1
ATOM 587 C CA . PRO A 1 75 ? -20.308 -6.473 6.308 1.00 91.38 75 PRO A CA 1
ATOM 588 C C . PRO A 1 75 ? -19.909 -5.199 7.061 1.00 91.38 75 PRO A C 1
ATOM 590 O O . PRO A 1 75 ? -18.963 -5.223 7.843 1.00 91.38 75 PRO A O 1
ATOM 593 N N . LEU A 1 76 ? -20.593 -4.075 6.816 1.00 94.50 76 LEU A N 1
ATOM 594 C CA . LEU A 1 76 ? -20.366 -2.849 7.580 1.00 94.50 76 LEU A CA 1
ATOM 595 C C . LEU A 1 76 ? -20.878 -3.014 9.010 1.00 94.50 76 LEU A C 1
ATOM 597 O O . LEU A 1 76 ? -20.148 -2.707 9.946 1.00 94.50 76 LEU A O 1
ATOM 601 N N . ASP A 1 77 ? -22.094 -3.533 9.159 1.00 96.44 77 ASP A N 1
ATOM 602 C CA . ASP A 1 77 ? -22.738 -3.773 10.451 1.00 96.44 77 ASP A CA 1
ATOM 603 C C . ASP A 1 77 ? -21.883 -4.669 11.363 1.00 96.44 77 ASP A C 1
ATOM 605 O O . ASP A 1 77 ? -21.578 -4.317 12.503 1.00 96.44 77 ASP A O 1
ATOM 609 N N . GLU A 1 78 ? -21.378 -5.781 10.818 1.00 95.75 78 GLU A N 1
ATOM 610 C CA . GLU A 1 78 ? -20.476 -6.696 11.523 1.00 95.75 78 GLU A CA 1
ATOM 611 C C . GLU A 1 78 ? -19.190 -5.992 11.995 1.00 95.75 78 GLU A C 1
ATOM 613 O O . GLU A 1 78 ? -18.715 -6.210 13.113 1.00 95.75 78 GLU A O 1
ATOM 618 N N . THR A 1 79 ? -18.622 -5.116 11.161 1.00 96.06 79 THR A N 1
ATOM 619 C CA . THR A 1 79 ? -17.444 -4.319 11.525 1.00 96.06 79 THR A CA 1
ATOM 620 C C . THR A 1 79 ? -17.765 -3.314 12.627 1.00 96.06 79 THR A C 1
ATOM 622 O O . THR A 1 79 ? -16.986 -3.211 13.575 1.00 96.06 79 THR A O 1
ATOM 625 N N . LEU A 1 80 ? -18.892 -2.602 12.559 1.00 97.94 80 LEU A N 1
ATOM 626 C CA . LEU A 1 80 ? -19.286 -1.643 13.596 1.00 97.94 80 LEU A CA 1
ATOM 627 C C . LEU A 1 80 ? -19.511 -2.341 14.944 1.00 97.94 80 LEU A C 1
ATOM 629 O O . LEU A 1 80 ? -19.009 -1.869 15.966 1.00 97.94 80 LEU A O 1
ATOM 633 N N . HIS A 1 81 ? -20.152 -3.513 14.947 1.00 98.12 81 HIS A N 1
ATOM 634 C CA . HIS A 1 81 ? -20.294 -4.342 16.145 1.00 98.12 81 HIS A CA 1
ATOM 635 C C . HIS A 1 81 ? -18.949 -4.799 16.715 1.00 98.12 81 HIS A C 1
ATOM 637 O O . HIS A 1 81 ? -18.730 -4.713 17.925 1.00 98.12 81 HIS A O 1
ATOM 643 N N . PHE A 1 82 ? -18.023 -5.240 15.862 1.00 97.94 82 PHE A N 1
ATOM 644 C CA . PHE A 1 82 ? -16.682 -5.635 16.291 1.00 97.94 82 PHE A CA 1
ATOM 645 C C . PHE A 1 82 ? -15.910 -4.466 16.920 1.00 97.94 82 PHE A C 1
ATOM 647 O O . PHE A 1 82 ? -15.291 -4.619 17.975 1.00 97.94 82 PHE A O 1
ATOM 654 N N . ILE A 1 83 ? -15.972 -3.281 16.303 1.00 97.75 83 ILE A N 1
ATOM 655 C CA . ILE A 1 83 ? -15.355 -2.069 16.849 1.00 97.75 83 ILE A CA 1
ATOM 656 C C . ILE A 1 83 ? -15.993 -1.726 18.198 1.00 97.75 83 ILE A C 1
ATOM 658 O O . ILE A 1 83 ? -15.257 -1.527 19.166 1.00 97.75 83 ILE A O 1
ATOM 662 N N . LYS A 1 84 ? -17.332 -1.711 18.293 1.00 97.62 84 LYS A N 1
ATOM 663 C CA . LYS A 1 84 ? -18.061 -1.442 19.545 1.00 97.62 84 LYS A CA 1
ATOM 664 C C . LYS A 1 84 ? -17.613 -2.389 20.657 1.00 97.62 84 LYS A C 1
ATOM 666 O O . LYS A 1 84 ? -17.234 -1.917 21.725 1.00 97.62 84 LYS A O 1
ATOM 671 N N . HIS A 1 85 ? -17.520 -3.688 20.374 1.00 97.56 85 HIS A N 1
ATOM 672 C CA . HIS A 1 85 ? -17.039 -4.683 21.332 1.00 97.56 85 HIS A CA 1
ATOM 673 C C . HIS A 1 85 ? -15.621 -4.380 21.849 1.00 97.56 85 HIS A C 1
ATOM 675 O O . HIS A 1 85 ? -15.384 -4.401 23.058 1.00 97.56 85 HIS A O 1
ATOM 681 N N . ILE A 1 86 ? -14.673 -4.050 20.959 1.00 97.06 86 ILE A N 1
ATOM 682 C CA . ILE A 1 86 ? -13.311 -3.681 21.377 1.00 97.06 86 ILE A CA 1
ATOM 683 C C . ILE A 1 86 ? -13.335 -2.419 22.241 1.00 97.06 86 ILE A C 1
ATOM 685 O O . ILE A 1 86 ? -12.680 -2.387 23.284 1.00 97.06 86 ILE A O 1
ATOM 689 N N . VAL A 1 87 ? -14.069 -1.385 21.834 1.00 96.12 87 VAL A N 1
ATOM 690 C CA . VAL A 1 87 ? -14.120 -0.110 22.561 1.00 96.12 87 VAL A CA 1
ATOM 691 C C . VAL A 1 87 ? -14.736 -0.289 23.948 1.00 96.12 87 VAL A C 1
ATOM 693 O O . VAL A 1 87 ? -14.173 0.184 24.935 1.00 96.12 87 VAL A O 1
ATOM 696 N N . GLU A 1 88 ? -15.840 -1.024 24.049 1.00 95.25 88 GLU A N 1
ATOM 697 C CA . GLU A 1 88 ? -16.518 -1.317 25.313 1.00 95.25 88 GLU A CA 1
ATOM 698 C C . GLU A 1 88 ? -15.658 -2.153 26.258 1.00 95.25 88 GLU A C 1
ATOM 700 O O . GLU A 1 88 ? -15.557 -1.836 27.444 1.00 95.25 88 GLU A O 1
ATOM 705 N N . ALA A 1 89 ? -14.949 -3.157 25.739 1.00 96.50 89 ALA A N 1
ATOM 706 C CA . ALA A 1 89 ? -14.015 -3.932 26.546 1.00 96.50 89 ALA A CA 1
ATOM 707 C C . ALA A 1 89 ? -12.885 -3.059 27.119 1.00 96.50 89 ALA A C 1
ATOM 709 O O . ALA A 1 89 ? -12.337 -3.386 28.169 1.00 96.50 89 ALA A O 1
ATOM 710 N N . HIS A 1 90 ? -12.535 -1.946 26.464 1.00 96.56 90 HIS A N 1
ATOM 711 C CA . HIS A 1 90 ? -11.416 -1.070 26.826 1.00 96.56 90 HIS A CA 1
ATOM 712 C C . HIS A 1 90 ? -11.846 0.263 27.439 1.00 96.56 90 HIS A C 1
ATOM 714 O O . HIS A 1 90 ? -11.035 1.191 27.492 1.00 96.56 90 HIS A O 1
ATOM 720 N N . ARG A 1 91 ? -13.077 0.360 27.959 1.00 95.50 91 ARG A N 1
ATOM 721 C CA . ARG A 1 91 ? -13.512 1.522 28.742 1.00 95.50 91 ARG A CA 1
ATOM 722 C C . ARG A 1 91 ? -12.498 1.820 29.838 1.00 95.50 91 ARG A C 1
ATOM 724 O O . ARG A 1 91 ? -11.975 0.935 30.512 1.00 95.50 91 ARG A O 1
ATOM 731 N N . GLU A 1 92 ? -12.175 3.097 29.945 1.00 96.06 92 GLU A N 1
ATOM 732 C CA . GLU A 1 92 ? -11.174 3.630 30.852 1.00 96.06 92 GLU A CA 1
ATOM 733 C C . GLU A 1 92 ? -9.747 3.089 30.649 1.00 96.06 92 GLU A C 1
ATOM 735 O O . GLU A 1 92 ? -8.886 3.228 31.523 1.00 96.06 92 GLU A O 1
ATOM 740 N N . ARG A 1 93 ? -9.438 2.519 29.486 1.00 95.94 93 ARG A N 1
ATOM 741 C CA . ARG A 1 93 ? -8.094 2.057 29.131 1.00 95.94 93 ARG A CA 1
ATOM 742 C C . ARG A 1 93 ? -7.687 2.603 27.764 1.00 95.94 93 ARG A C 1
ATOM 744 O O . ARG A 1 93 ? -8.508 3.085 26.986 1.00 95.94 93 ARG A O 1
ATOM 751 N N . LYS A 1 94 ? -6.381 2.599 27.496 1.00 95.25 94 LYS A N 1
ATOM 752 C CA . LYS A 1 94 ? -5.868 2.826 26.141 1.00 95.25 94 LYS A CA 1
ATOM 753 C C . LYS A 1 94 ? -5.943 1.520 25.360 1.00 95.25 94 LYS A C 1
ATOM 755 O O . LYS A 1 94 ? -5.806 0.442 25.941 1.00 95.25 94 LYS A O 1
ATOM 760 N N . LEU A 1 95 ? -6.121 1.635 24.050 1.00 95.88 95 LEU A N 1
ATOM 761 C CA . LEU A 1 95 ? -5.948 0.499 23.157 1.00 95.88 95 LEU A CA 1
ATOM 762 C C . LEU A 1 95 ? -4.470 0.116 23.070 1.00 95.88 95 LEU A C 1
ATOM 764 O O . LEU A 1 95 ? -3.589 0.976 23.088 1.00 95.88 95 LEU A O 1
ATOM 768 N N . SER A 1 96 ? -4.215 -1.182 22.951 1.00 96.88 96 SER A N 1
ATOM 769 C CA . SER A 1 96 ? -2.904 -1.691 22.554 1.00 96.88 96 SER A CA 1
ATOM 770 C C . SER A 1 96 ? -2.742 -1.652 21.029 1.00 96.88 96 SER A C 1
ATOM 772 O O . SER A 1 96 ? -3.712 -1.479 20.283 1.00 96.88 96 SER A O 1
ATOM 774 N N . SER A 1 97 ? -1.515 -1.849 20.553 1.00 97.94 97 SER A N 1
ATOM 775 C CA . SER A 1 97 ? -1.195 -1.977 19.127 1.00 97.94 97 SER A CA 1
ATOM 776 C C . SER A 1 97 ? -2.006 -3.073 18.435 1.00 97.94 97 SER A C 1
ATOM 778 O O . SER A 1 97 ? -2.537 -2.833 17.351 1.00 97.94 97 SER A O 1
ATOM 780 N N . ILE A 1 98 ? -2.177 -4.234 19.082 1.00 97.69 98 ILE A N 1
ATOM 781 C CA . ILE A 1 98 ? -2.969 -5.339 18.530 1.00 97.69 98 ILE A CA 1
ATOM 782 C C . ILE A 1 98 ? -4.458 -4.980 18.427 1.00 97.69 98 ILE A C 1
ATOM 784 O O . ILE A 1 98 ? -5.094 -5.329 17.439 1.00 97.69 98 ILE A O 1
ATOM 788 N N . ASN A 1 99 ? -5.010 -4.203 19.368 1.00 97.38 99 ASN A N 1
ATOM 789 C CA . ASN A 1 99 ? -6.405 -3.759 19.268 1.00 97.38 99 ASN A CA 1
ATOM 790 C C . ASN A 1 99 ? -6.604 -2.781 18.104 1.00 97.38 99 ASN A C 1
ATOM 792 O O . ASN A 1 99 ? -7.577 -2.895 17.363 1.00 97.38 99 ASN A O 1
ATOM 796 N N . ALA A 1 100 ? -5.678 -1.834 17.919 1.00 97.19 100 ALA A N 1
ATOM 797 C CA . ALA A 1 100 ? -5.721 -0.921 16.779 1.00 97.19 100 ALA A CA 1
ATOM 798 C C . ALA A 1 100 ? -5.569 -1.679 15.451 1.00 97.19 100 ALA A C 1
ATOM 800 O O . ALA A 1 100 ? -6.296 -1.413 14.495 1.00 97.19 100 ALA A O 1
ATOM 801 N N . PHE A 1 101 ? -4.662 -2.657 15.403 1.00 97.75 101 PHE A N 1
ATOM 802 C CA . PHE A 1 101 ? -4.499 -3.552 14.263 1.00 97.75 101 PHE A CA 1
ATOM 803 C C . PHE A 1 101 ? -5.781 -4.327 13.939 1.00 97.75 101 PHE A C 1
ATOM 805 O O . PHE A 1 101 ? -6.187 -4.361 12.777 1.00 97.75 101 PHE A O 1
ATOM 812 N N . ASP A 1 102 ? -6.439 -4.901 14.946 1.00 97.75 102 ASP A N 1
ATOM 813 C CA . ASP A 1 102 ? -7.685 -5.651 14.785 1.00 97.75 102 ASP A CA 1
ATOM 814 C C . ASP A 1 102 ? -8.814 -4.770 14.236 1.00 97.75 102 ASP A C 1
ATOM 816 O O . ASP A 1 102 ? -9.485 -5.161 13.284 1.00 97.75 102 ASP A O 1
ATOM 820 N N . ILE A 1 103 ? -8.974 -3.547 14.752 1.00 96.81 103 ILE A N 1
ATOM 821 C CA . ILE A 1 103 ? -9.949 -2.580 14.220 1.00 96.81 103 ILE A CA 1
ATOM 822 C C . ILE A 1 103 ? -9.659 -2.270 12.745 1.00 96.81 103 ILE A C 1
ATOM 824 O O . ILE A 1 103 ? -10.546 -2.382 11.899 1.00 96.81 103 ILE A O 1
ATOM 828 N N . ILE A 1 104 ? -8.415 -1.915 12.409 1.00 95.56 104 ILE A N 1
ATOM 829 C CA . ILE A 1 104 ? -8.039 -1.523 11.041 1.00 95.56 104 ILE A CA 1
ATOM 830 C C . ILE A 1 104 ? -8.217 -2.692 10.064 1.00 95.56 104 ILE A C 1
ATOM 832 O O . ILE A 1 104 ? -8.719 -2.512 8.953 1.00 95.56 104 ILE A O 1
ATOM 836 N N . THR A 1 105 ? -7.825 -3.902 10.462 1.00 95.50 105 THR A N 1
ATOM 837 C CA . THR A 1 105 ? -7.976 -5.092 9.618 1.00 95.50 105 THR A CA 1
ATOM 838 C C . THR A 1 105 ? -9.429 -5.525 9.477 1.00 95.50 105 THR A C 1
ATOM 840 O O . THR A 1 105 ? -9.815 -5.968 8.395 1.00 95.50 105 THR A O 1
ATOM 843 N N . LYS A 1 106 ? -10.268 -5.323 10.501 1.00 95.31 106 LYS A N 1
ATOM 844 C CA . LYS A 1 106 ? -11.713 -5.544 10.392 1.00 95.31 106 LYS A CA 1
ATOM 845 C C . LYS A 1 106 ? -12.381 -4.544 9.445 1.00 95.31 106 LYS A C 1
ATOM 847 O O . LYS A 1 106 ? -13.188 -4.948 8.613 1.00 95.31 106 LYS A O 1
ATOM 852 N N . ILE A 1 107 ? -11.977 -3.273 9.475 1.00 94.19 107 ILE A N 1
ATOM 853 C CA . ILE A 1 107 ? -12.415 -2.276 8.482 1.00 94.19 107 ILE A CA 1
ATOM 854 C C . ILE A 1 107 ? -11.971 -2.693 7.076 1.00 94.19 107 ILE A C 1
ATOM 856 O O . ILE A 1 107 ? -12.762 -2.672 6.140 1.00 94.19 107 ILE A O 1
ATOM 860 N N . ALA A 1 108 ? -10.722 -3.132 6.900 1.00 92.19 108 ALA A N 1
ATOM 861 C CA . ALA A 1 108 ? -10.266 -3.626 5.601 1.00 92.19 108 ALA A CA 1
ATOM 862 C C . ALA A 1 108 ? -11.088 -4.840 5.131 1.00 92.19 108 ALA A C 1
ATOM 864 O O . ALA A 1 108 ? -11.370 -4.962 3.938 1.00 92.19 108 ALA A O 1
ATOM 865 N N . ASN A 1 109 ? -11.490 -5.712 6.059 1.00 89.88 109 ASN A N 1
ATOM 866 C CA . ASN A 1 109 ? -12.289 -6.898 5.782 1.00 89.88 109 ASN A CA 1
ATOM 867 C C . ASN A 1 109 ? -13.723 -6.581 5.328 1.00 89.88 109 ASN A C 1
ATOM 869 O O . ASN A 1 109 ? -14.249 -7.336 4.516 1.00 89.88 109 ASN A O 1
ATOM 873 N N . SER A 1 110 ? -14.336 -5.471 5.761 1.00 88.19 110 SER A N 1
ATOM 874 C CA . SER A 1 110 ? -15.673 -5.083 5.273 1.00 88.19 110 SER A CA 1
ATOM 875 C C . SER A 1 110 ? -15.662 -4.482 3.871 1.00 88.19 110 SER A C 1
ATOM 877 O O . SER A 1 110 ? -16.686 -4.482 3.184 1.00 88.19 110 SER A O 1
ATOM 879 N N . VAL A 1 111 ? -14.504 -4.010 3.400 1.00 81.25 111 VAL A N 1
ATOM 880 C CA . VAL A 1 111 ? -14.328 -3.502 2.035 1.00 81.25 111 VAL A CA 1
ATOM 881 C C . VAL A 1 111 ? -14.160 -4.682 1.070 1.00 81.25 111 VAL A C 1
ATOM 883 O O . VAL A 1 111 ? -13.081 -4.952 0.534 1.00 81.25 111 VAL A O 1
ATOM 886 N N . VAL A 1 112 ? -15.259 -5.401 0.853 1.00 66.06 112 VAL A N 1
ATOM 887 C CA . VAL A 1 112 ? -15.384 -6.463 -0.148 1.00 66.06 112 VAL A CA 1
ATOM 888 C C . VAL A 1 112 ? -16.520 -6.093 -1.086 1.00 66.06 112 VAL A C 1
ATOM 890 O O . VAL A 1 112 ? -17.692 -6.122 -0.726 1.00 66.06 112 VAL A O 1
ATOM 893 N N . VAL A 1 113 ? -16.172 -5.751 -2.323 1.00 57.25 113 VAL A N 1
ATOM 894 C CA . VAL A 1 113 ? -17.160 -5.400 -3.349 1.00 57.25 113 VAL A CA 1
ATOM 895 C C . VAL A 1 113 ? -17.507 -6.654 -4.140 1.00 57.25 113 VAL A C 1
ATOM 897 O O . VAL A 1 113 ? -16.892 -6.908 -5.172 1.00 57.25 113 VAL A O 1
ATOM 900 N N . GLY A 1 114 ? -18.427 -7.476 -3.625 1.00 50.12 114 GLY A N 1
ATOM 901 C CA . GLY A 1 114 ? -19.046 -8.586 -4.370 1.00 50.12 114 GLY A CA 1
ATOM 902 C C . GLY A 1 114 ? -18.069 -9.511 -5.113 1.00 50.12 114 GLY A C 1
ATOM 903 O O . GLY A 1 114 ? -18.346 -9.895 -6.244 1.00 50.12 114 GLY A O 1
ATOM 904 N N . GLY A 1 115 ? -16.897 -9.800 -4.532 1.00 52.03 115 GLY A N 1
ATOM 905 C CA . GLY A 1 115 ? -15.854 -10.636 -5.148 1.00 52.03 115 GLY A CA 1
ATOM 906 C C . GLY A 1 115 ? -14.946 -9.944 -6.180 1.00 52.03 115 GLY A C 1
ATOM 907 O O . GLY A 1 115 ? -13.953 -10.532 -6.594 1.00 52.03 115 GLY A O 1
ATOM 908 N N . VAL A 1 116 ? -15.220 -8.691 -6.557 1.00 54.75 116 VAL A N 1
ATOM 909 C CA . VAL A 1 116 ? -14.465 -7.938 -7.580 1.00 54.75 116 VAL A CA 1
ATOM 910 C C . VAL A 1 116 ? -13.205 -7.290 -7.006 1.00 54.75 116 VAL A C 1
ATOM 912 O O . VAL A 1 116 ? -12.170 -7.219 -7.668 1.00 54.75 116 VAL A O 1
ATOM 915 N N . ARG A 1 117 ? -13.265 -6.814 -5.758 1.00 63.75 117 ARG A N 1
ATOM 916 C CA . ARG A 1 117 ? -12.140 -6.136 -5.106 1.00 63.75 117 ARG A CA 1
ATOM 917 C C . ARG A 1 117 ? -12.008 -6.582 -3.659 1.00 63.75 117 ARG A C 1
ATOM 919 O O . ARG A 1 117 ? -12.995 -6.615 -2.926 1.00 63.75 117 ARG A O 1
ATOM 926 N N . ARG A 1 118 ? -10.772 -6.896 -3.271 1.00 69.81 118 ARG A N 1
ATOM 927 C CA . ARG A 1 118 ? -10.358 -7.163 -1.892 1.00 69.81 118 ARG A CA 1
ATOM 928 C C . ARG A 1 118 ? -9.396 -6.068 -1.464 1.00 69.81 118 ARG A C 1
ATOM 930 O O . ARG A 1 118 ? -8.498 -5.715 -2.231 1.00 69.81 118 ARG A O 1
ATOM 937 N N . SER A 1 119 ? -9.591 -5.531 -0.268 1.00 82.06 119 SER A N 1
ATOM 938 C CA . SER A 1 119 ? -8.578 -4.684 0.353 1.00 82.06 119 SER A CA 1
ATOM 939 C C . SER A 1 119 ? -7.343 -5.505 0.709 1.00 82.06 119 SER A C 1
ATOM 941 O O . SER A 1 119 ? -7.409 -6.713 0.913 1.00 82.06 119 SER A O 1
ATOM 943 N N . SER A 1 120 ? -6.203 -4.837 0.777 1.00 84.31 120 SER A N 1
ATOM 944 C CA . SER A 1 120 ? -4.981 -5.379 1.355 1.00 84.31 120 SER A CA 1
ATOM 945 C C . SER A 1 120 ? -4.230 -4.208 1.949 1.00 84.31 120 SER A C 1
ATOM 947 O O . SER A 1 120 ? -4.087 -3.170 1.299 1.00 84.31 120 SER A O 1
ATOM 949 N N . ILE A 1 121 ? -3.758 -4.365 3.176 1.00 93.81 121 ILE A N 1
ATOM 950 C CA . ILE A 1 121 ? -2.991 -3.336 3.872 1.00 93.81 121 ILE A CA 1
ATOM 951 C C . ILE A 1 121 ? -1.617 -3.873 4.270 1.00 93.81 121 ILE A C 1
ATOM 953 O O . ILE A 1 121 ? -1.357 -5.074 4.213 1.00 93.81 121 ILE A O 1
ATOM 957 N N . ILE A 1 122 ? -0.739 -2.959 4.670 1.00 96.19 122 ILE A N 1
ATOM 958 C CA . ILE A 1 122 ? 0.479 -3.283 5.407 1.00 96.19 122 ILE A CA 1
ATOM 959 C C . ILE A 1 122 ? 0.391 -2.674 6.796 1.00 96.19 122 ILE A C 1
ATOM 961 O O . ILE A 1 122 ? 0.035 -1.501 6.951 1.00 96.19 122 ILE A O 1
ATOM 965 N N . THR A 1 123 ? 0.754 -3.457 7.804 1.00 97.25 123 THR A N 1
ATOM 966 C CA . THR A 1 123 ? 0.866 -2.972 9.176 1.00 97.25 123 THR A CA 1
ATOM 967 C C . THR A 1 123 ? 2.323 -2.948 9.596 1.00 97.25 123 THR A C 1
ATOM 969 O O . THR A 1 123 ? 2.964 -3.986 9.724 1.00 97.25 123 THR A O 1
ATOM 972 N N . LEU A 1 124 ? 2.837 -1.745 9.844 1.00 97.75 124 LEU A N 1
ATOM 973 C CA . LEU A 1 124 ? 4.140 -1.543 10.472 1.00 97.75 124 LEU A CA 1
ATOM 974 C C . LEU A 1 124 ? 3.976 -1.501 11.994 1.00 97.75 124 LEU A C 1
ATOM 976 O O . LEU A 1 124 ? 3.054 -0.847 12.478 1.00 97.75 124 LEU A O 1
ATOM 980 N N . SER A 1 125 ? 4.850 -2.183 12.729 1.00 97.62 125 SER A N 1
ATOM 981 C CA . SER A 1 125 ? 4.820 -2.278 14.197 1.00 97.62 125 SER A CA 1
ATOM 982 C C . SER A 1 125 ? 6.230 -2.213 14.778 1.00 97.62 125 SER A C 1
ATOM 984 O O . SER A 1 125 ? 7.199 -2.473 14.066 1.00 97.62 125 SER A O 1
ATOM 986 N N . ASP A 1 126 ? 6.360 -1.879 16.062 1.00 96.88 126 ASP A N 1
ATOM 987 C CA . ASP A 1 126 ? 7.669 -1.883 16.718 1.00 96.88 126 ASP A CA 1
ATOM 988 C C . ASP A 1 126 ? 8.275 -3.296 16.727 1.00 96.88 126 ASP A C 1
ATOM 990 O O . ASP A 1 126 ? 7.568 -4.301 16.881 1.00 96.88 126 ASP A O 1
ATOM 994 N N . LEU A 1 127 ? 9.604 -3.378 16.603 1.00 95.69 127 LEU A N 1
ATOM 995 C CA . LEU A 1 127 ? 10.335 -4.650 16.613 1.00 95.69 127 LEU A CA 1
ATOM 996 C C . LEU A 1 127 ? 10.006 -5.498 17.850 1.00 95.69 127 LEU A C 1
ATOM 998 O O . LEU A 1 127 ? 9.767 -6.700 17.743 1.00 95.69 127 LEU A O 1
ATOM 1002 N N . TYR A 1 128 ? 9.941 -4.854 19.015 1.00 94.06 128 TYR A N 1
ATOM 1003 C CA . TYR A 1 128 ? 9.745 -5.503 20.314 1.00 94.06 128 TYR A CA 1
ATOM 1004 C C . TYR A 1 128 ? 8.274 -5.643 20.732 1.00 94.06 128 TYR A C 1
ATOM 1006 O O . TYR A 1 128 ? 7.991 -5.990 21.877 1.00 94.06 128 TYR A O 1
ATOM 1014 N N . ASP A 1 129 ? 7.331 -5.378 19.830 1.00 96.12 129 ASP A N 1
ATOM 1015 C CA . ASP A 1 129 ? 5.908 -5.586 20.083 1.00 96.12 129 ASP A CA 1
ATOM 1016 C C . ASP A 1 129 ? 5.542 -7.072 19.942 1.00 96.12 129 ASP A C 1
ATOM 1018 O O . ASP A 1 129 ? 5.368 -7.585 18.834 1.00 96.12 129 ASP A O 1
ATOM 1022 N N . SER A 1 130 ? 5.444 -7.776 21.073 1.00 94.19 130 SER A N 1
ATOM 1023 C CA . SER A 1 130 ? 5.113 -9.206 21.105 1.00 94.19 130 SER A CA 1
ATOM 1024 C C . SER A 1 130 ? 3.685 -9.501 20.647 1.00 94.19 130 SER A C 1
ATOM 1026 O O . SER A 1 130 ? 3.457 -10.527 20.007 1.00 94.19 130 SER A O 1
ATOM 1028 N N . GLY A 1 131 ? 2.735 -8.602 20.927 1.00 94.81 131 GLY A N 1
ATOM 1029 C CA . GLY A 1 131 ? 1.349 -8.745 20.487 1.00 94.81 131 GLY A CA 1
ATOM 1030 C C . GLY A 1 131 ? 1.265 -8.740 18.966 1.00 94.81 131 GLY A C 1
ATOM 1031 O O . GLY A 1 131 ? 0.672 -9.638 18.372 1.00 94.81 131 GLY A O 1
ATOM 1032 N N . MET A 1 132 ? 1.944 -7.784 18.330 1.00 96.75 132 MET A N 1
ATOM 1033 C CA . MET A 1 132 ? 2.016 -7.706 16.872 1.00 96.75 132 MET A CA 1
ATOM 1034 C C . MET A 1 132 ? 2.862 -8.817 16.247 1.00 96.75 132 MET A C 1
ATOM 1036 O O . MET A 1 132 ? 2.481 -9.330 15.194 1.00 96.75 132 MET A O 1
ATOM 1040 N N . ARG A 1 133 ? 3.972 -9.222 16.880 1.00 95.12 133 ARG A N 1
ATOM 1041 C CA . ARG A 1 133 ? 4.792 -10.361 16.426 1.00 95.12 133 ARG A CA 1
ATOM 1042 C C . ARG A 1 133 ? 3.966 -11.640 16.312 1.00 95.12 133 ARG A C 1
ATOM 1044 O O . ARG A 1 133 ? 4.061 -12.341 15.312 1.00 95.12 133 ARG A O 1
ATOM 1051 N N . ASN A 1 134 ? 3.114 -11.896 17.301 1.00 93.56 134 ASN A N 1
ATOM 1052 C CA . ASN A 1 134 ? 2.342 -13.133 17.386 1.00 93.56 134 ASN A CA 1
ATOM 1053 C C . ASN A 1 134 ? 0.931 -13.006 16.785 1.00 93.56 134 ASN A C 1
ATOM 1055 O O . ASN A 1 134 ? 0.138 -13.942 16.862 1.00 93.56 134 ASN A O 1
ATOM 1059 N N . ALA A 1 135 ? 0.600 -11.865 16.166 1.00 94.75 135 ALA A N 1
ATOM 1060 C CA . ALA A 1 135 ? -0.752 -11.553 15.699 1.00 94.75 135 ALA A CA 1
ATOM 1061 C C . ALA A 1 135 ? -1.323 -12.597 14.725 1.00 94.75 135 ALA A C 1
ATOM 1063 O O . ALA A 1 135 ? -2.538 -12.809 14.694 1.00 94.75 135 ALA A O 1
ATOM 1064 N N . LYS A 1 136 ? -0.452 -13.230 13.932 1.00 93.69 136 LYS A N 1
ATOM 1065 C CA . LYS A 1 136 ? -0.804 -14.204 12.890 1.00 93.69 136 LYS A CA 1
ATOM 1066 C C . LYS A 1 136 ? -0.124 -15.564 13.099 1.00 93.69 136 LYS A C 1
ATOM 1068 O O . LYS A 1 136 ? 0.151 -16.271 12.140 1.00 93.69 136 LYS A O 1
ATOM 1073 N N . GLN A 1 137 ? 0.144 -15.932 14.352 1.00 90.75 137 GLN A N 1
ATOM 1074 C CA . GLN A 1 137 ? 0.609 -17.275 14.714 1.00 90.75 137 GLN A CA 1
ATOM 1075 C C . GLN A 1 137 ? -0.565 -18.226 14.992 1.00 90.75 137 GLN A C 1
ATOM 1077 O O . GLN A 1 137 ? -1.665 -17.799 15.352 1.00 90.75 137 GLN A O 1
ATOM 1082 N N . GLY A 1 138 ? -0.321 -19.532 14.855 1.00 89.25 138 GLY A N 1
ATOM 1083 C CA . GLY A 1 138 ? -1.326 -20.568 15.101 1.00 89.25 138 GLY A CA 1
ATOM 1084 C C . GLY A 1 138 ? -2.522 -20.471 14.147 1.00 89.25 138 GLY A C 1
ATOM 1085 O O . GLY A 1 138 ? -2.395 -20.011 13.019 1.00 89.25 138 GLY A O 1
ATOM 1086 N N . GLN A 1 139 ? -3.706 -20.886 14.604 1.00 90.81 139 GLN A N 1
ATOM 1087 C CA . GLN A 1 139 ? -4.940 -20.924 13.800 1.00 90.81 139 GLN A CA 1
ATOM 1088 C C . GLN A 1 139 ? -5.635 -19.549 13.713 1.00 90.81 139 GLN A C 1
ATOM 1090 O O . GLN A 1 139 ? -6.851 -19.435 13.896 1.00 90.81 139 GLN A O 1
ATOM 1095 N N . PHE A 1 140 ? -4.875 -18.474 13.475 1.00 91.81 140 PHE A N 1
ATOM 1096 C CA . PHE A 1 140 ? -5.428 -17.114 13.444 1.00 91.81 140 PHE A CA 1
ATOM 1097 C C . PHE A 1 140 ? -6.497 -16.947 12.355 1.00 91.81 140 PHE A C 1
ATOM 1099 O O . PHE A 1 140 ? -7.408 -16.150 12.522 1.00 91.81 140 PHE A O 1
ATOM 1106 N N . TRP A 1 141 ? -6.434 -17.710 11.259 1.00 89.19 141 TRP A N 1
ATOM 1107 C CA . TRP A 1 141 ? -7.444 -17.676 10.195 1.00 89.19 141 TRP A CA 1
ATOM 1108 C C . TRP A 1 141 ? -8.822 -18.177 10.644 1.00 89.19 141 TRP A C 1
ATOM 1110 O O . TRP A 1 141 ? -9.808 -17.869 9.984 1.00 89.19 141 TRP A O 1
ATOM 1120 N N . VAL A 1 142 ? -8.901 -18.918 11.754 1.00 90.44 142 VAL A N 1
ATOM 1121 C CA . VAL A 1 142 ? -10.169 -19.341 12.369 1.00 90.44 142 VAL A CA 1
ATOM 1122 C C . VAL A 1 142 ? -10.609 -18.336 13.428 1.00 90.44 142 VAL A C 1
ATOM 1124 O O . VAL A 1 142 ? -11.755 -17.904 13.438 1.00 90.44 142 VAL A O 1
ATOM 1127 N N . THR A 1 143 ? -9.697 -17.950 14.322 1.00 91.44 143 THR A N 1
ATOM 1128 C CA . THR A 1 143 ? -10.039 -17.146 15.508 1.00 91.44 143 THR A CA 1
ATOM 1129 C C . THR A 1 143 ? -10.078 -15.643 15.243 1.00 91.44 143 THR A C 1
ATOM 1131 O O . THR A 1 143 ? -10.773 -14.915 15.941 1.00 91.44 143 THR A O 1
ATOM 1134 N N . ASN A 1 144 ? -9.312 -15.169 14.261 1.00 94.12 144 ASN A N 1
ATOM 1135 C CA . ASN A 1 144 ? -9.085 -13.760 13.938 1.00 94.12 144 ASN A CA 1
ATOM 1136 C C . ASN A 1 144 ? -8.866 -13.588 12.423 1.00 94.12 144 ASN A C 1
ATOM 1138 O O . ASN A 1 144 ? -7.858 -13.033 11.972 1.00 94.12 144 ASN A O 1
ATOM 1142 N N . SER A 1 145 ? -9.793 -14.120 11.623 1.00 93.00 145 SER A N 1
ATOM 1143 C CA . SER A 1 145 ? -9.673 -14.205 10.160 1.00 93.00 145 SER A CA 1
ATOM 1144 C C . SER A 1 145 ? -9.451 -12.848 9.483 1.00 93.00 145 SER A C 1
ATOM 1146 O O . SER A 1 145 ? -8.741 -12.763 8.478 1.00 93.00 145 SER A O 1
ATOM 1148 N N . HIS A 1 146 ? -9.971 -11.765 10.070 1.00 93.44 146 HIS A N 1
ATOM 1149 C CA . HIS A 1 146 ? -9.785 -10.389 9.603 1.00 93.44 146 HIS A CA 1
ATOM 1150 C C . HIS A 1 146 ? -8.307 -9.985 9.532 1.00 93.44 146 HIS A C 1
ATOM 1152 O O . HIS A 1 146 ? -7.930 -9.219 8.647 1.00 93.44 146 HIS A O 1
ATOM 1158 N N . ARG A 1 147 ? -7.430 -10.561 10.366 1.00 95.00 147 ARG A N 1
ATOM 1159 C CA . ARG A 1 147 ? -5.984 -10.273 10.350 1.00 95.00 147 ARG A CA 1
ATOM 1160 C C . ARG A 1 147 ? -5.304 -10.664 9.036 1.00 95.00 147 ARG A C 1
ATOM 1162 O O . ARG A 1 147 ? -4.246 -10.124 8.716 1.00 95.00 147 ARG A O 1
ATOM 1169 N N . ALA A 1 148 ? -5.912 -11.545 8.236 1.00 92.38 148 ALA A N 1
ATOM 1170 C CA . ALA A 1 148 ? -5.422 -11.903 6.905 1.00 92.38 148 ALA A CA 1
ATOM 1171 C C . ALA A 1 148 ? -5.426 -10.725 5.910 1.00 92.38 148 ALA A C 1
ATOM 1173 O O . ALA A 1 148 ? -4.756 -10.794 4.884 1.00 92.38 148 ALA A O 1
ATOM 1174 N N . MET A 1 149 ? -6.136 -9.632 6.212 1.00 92.69 149 MET A N 1
ATOM 1175 C CA . MET A 1 149 ? -6.188 -8.440 5.358 1.00 92.69 149 MET A CA 1
ATOM 1176 C C . MET A 1 149 ? -4.889 -7.625 5.354 1.00 92.69 149 MET A C 1
ATOM 1178 O O . MET A 1 149 ? -4.755 -6.701 4.550 1.00 92.69 149 MET A O 1
ATOM 1182 N N . SER A 1 150 ? -3.948 -7.935 6.248 1.00 94.31 150 SER A N 1
ATOM 1183 C CA . SER A 1 150 ? -2.685 -7.220 6.390 1.00 94.31 150 SER A CA 1
ATOM 1184 C C . SER A 1 150 ? -1.489 -8.138 6.213 1.00 94.31 150 SER A C 1
ATOM 1186 O O . SER A 1 150 ? -1.465 -9.229 6.785 1.00 94.31 150 SER A O 1
ATOM 1188 N N . ASN A 1 151 ? -0.479 -7.634 5.504 1.00 94.19 151 ASN A N 1
ATOM 1189 C CA . ASN A 1 151 ? 0.891 -8.105 5.654 1.00 94.19 151 ASN A CA 1
ATOM 1190 C C . ASN A 1 151 ? 1.581 -7.299 6.763 1.00 94.19 151 ASN A C 1
ATOM 1192 O O . ASN A 1 151 ? 1.561 -6.067 6.746 1.00 94.19 151 ASN A O 1
ATOM 1196 N N . ASN A 1 152 ? 2.170 -7.967 7.746 1.00 96.06 152 ASN A N 1
ATOM 1197 C CA . ASN A 1 152 ? 2.731 -7.317 8.928 1.00 96.06 152 ASN A CA 1
ATOM 1198 C C . ASN A 1 152 ? 4.252 -7.228 8.827 1.00 96.06 152 ASN A C 1
ATOM 1200 O O . ASN A 1 152 ? 4.897 -8.224 8.520 1.00 96.06 152 ASN A O 1
ATOM 1204 N N . SER A 1 153 ? 4.826 -6.069 9.157 1.00 97.12 153 SER A N 1
ATOM 1205 C CA . SER A 1 153 ? 6.278 -5.860 9.181 1.00 97.12 153 SER A CA 1
ATOM 1206 C C . SER A 1 153 ? 6.746 -5.192 10.474 1.00 97.12 153 SER A C 1
ATOM 1208 O O . SER A 1 153 ? 6.085 -4.300 11.018 1.00 97.12 153 SER A O 1
ATOM 1210 N N . ALA A 1 154 ? 7.911 -5.615 10.958 1.00 97.12 154 ALA A N 1
ATOM 1211 C CA . ALA A 1 154 ? 8.622 -4.986 12.061 1.00 97.12 154 ALA A CA 1
ATOM 1212 C C . ALA A 1 154 ? 9.433 -3.782 11.560 1.00 97.12 154 ALA A C 1
ATOM 1214 O O . ALA A 1 154 ? 10.127 -3.855 10.541 1.00 97.12 154 ALA A O 1
ATOM 1215 N N . ILE A 1 155 ? 9.352 -2.668 12.284 1.00 97.06 155 ILE A N 1
ATOM 1216 C CA . ILE A 1 155 ? 10.136 -1.461 12.033 1.00 97.06 155 ILE A CA 1
ATOM 1217 C C . ILE A 1 155 ? 11.500 -1.604 12.709 1.00 97.06 155 ILE A C 1
ATOM 1219 O O . ILE A 1 155 ? 11.585 -1.855 13.911 1.00 97.06 155 ILE A O 1
ATOM 1223 N N . TYR A 1 156 ? 12.561 -1.353 11.947 1.00 96.00 156 TYR A N 1
ATOM 1224 C CA . TYR A 1 156 ? 13.923 -1.222 12.459 1.00 96.00 156 TYR A CA 1
ATOM 1225 C C . TYR A 1 156 ? 14.357 0.243 12.370 1.00 96.00 156 TYR A C 1
ATOM 1227 O O . TYR A 1 156 ? 14.834 0.703 11.330 1.00 96.00 156 TYR A O 1
ATOM 1235 N N . ASP A 1 157 ? 14.162 0.981 13.464 1.00 94.06 157 ASP A N 1
ATOM 1236 C CA . ASP A 1 157 ? 14.600 2.380 13.601 1.00 94.06 157 ASP A CA 1
ATOM 1237 C C . ASP A 1 157 ? 16.095 2.498 13.950 1.00 94.06 157 ASP A C 1
ATOM 1239 O O . ASP A 1 157 ? 16.699 3.548 13.746 1.00 94.06 157 ASP A O 1
ATOM 1243 N N . ILE A 1 158 ? 16.710 1.408 14.420 1.00 92.38 158 ILE A N 1
ATOM 1244 C CA . ILE A 1 158 ? 18.154 1.259 14.639 1.00 92.38 158 ILE A CA 1
ATOM 1245 C C . ILE A 1 158 ? 18.617 -0.108 14.128 1.00 92.38 158 ILE A C 1
ATOM 1247 O O . ILE A 1 158 ? 17.812 -1.031 13.978 1.00 92.38 158 ILE A O 1
ATOM 1251 N N . LYS A 1 159 ? 19.926 -0.262 13.886 1.00 92.69 159 LYS A N 1
ATOM 1252 C CA . LYS A 1 159 ? 20.512 -1.575 13.589 1.00 92.69 159 LYS A CA 1
ATOM 1253 C C . LYS A 1 159 ? 20.323 -2.494 14.812 1.00 92.69 159 LYS A C 1
ATOM 1255 O O . LYS A 1 159 ? 20.847 -2.160 15.875 1.00 92.69 159 LYS A O 1
ATOM 1260 N N . PRO A 1 160 ? 19.610 -3.628 14.688 1.00 92.69 160 PRO A N 1
ATOM 1261 C CA . PRO A 1 160 ? 19.440 -4.560 15.796 1.00 92.69 160 PRO A CA 1
ATOM 1262 C C . PRO A 1 160 ? 20.769 -5.266 16.087 1.00 92.69 160 PRO A C 1
ATOM 1264 O O . PRO A 1 160 ? 21.614 -5.420 15.199 1.00 92.69 160 PRO A O 1
ATOM 1267 N N . ASN A 1 161 ? 20.950 -5.736 17.321 1.00 94.69 161 ASN A N 1
ATOM 1268 C CA . ASN A 1 161 ? 22.005 -6.710 17.595 1.00 94.69 161 ASN A CA 1
ATOM 1269 C C . ASN A 1 161 ? 21.635 -8.077 16.979 1.00 94.69 161 ASN A C 1
ATOM 1271 O O . ASN A 1 161 ? 20.475 -8.335 16.646 1.00 94.69 161 ASN A O 1
ATOM 1275 N N . SER A 1 162 ? 22.622 -8.965 16.838 1.00 95.50 162 SER A N 1
ATOM 1276 C CA . SER A 1 162 ? 22.418 -10.276 16.207 1.00 95.50 162 SER A CA 1
ATOM 1277 C C . SER A 1 162 ? 21.387 -11.139 16.940 1.00 95.50 162 SER A C 1
ATOM 1279 O O . SER A 1 162 ? 20.648 -11.871 16.293 1.00 95.50 162 SER A O 1
ATOM 1281 N N . ILE A 1 163 ? 21.295 -11.039 18.269 1.00 95.06 163 ILE A N 1
ATOM 1282 C CA . ILE A 1 163 ? 20.351 -11.830 19.071 1.00 95.06 163 ILE A CA 1
ATOM 1283 C C . ILE A 1 163 ? 18.910 -11.407 18.769 1.00 95.06 163 ILE A C 1
ATOM 1285 O O . ILE A 1 163 ? 18.062 -12.258 18.515 1.00 95.06 163 ILE A O 1
ATOM 1289 N N . ASP A 1 164 ? 18.628 -10.106 18.764 1.00 92.88 164 ASP A N 1
ATOM 1290 C CA . ASP A 1 164 ? 17.291 -9.578 18.482 1.00 92.88 164 ASP A CA 1
ATOM 1291 C C . ASP A 1 164 ? 16.857 -9.879 17.048 1.00 92.88 164 ASP A C 1
ATOM 1293 O O . ASP A 1 164 ? 15.704 -10.245 16.817 1.00 92.88 164 ASP A O 1
ATOM 1297 N N . PHE A 1 165 ? 17.786 -9.786 16.093 1.00 94.25 165 PHE A N 1
ATOM 1298 C CA . PHE A 1 165 ? 17.515 -10.184 14.716 1.00 94.25 165 PHE A CA 1
ATOM 1299 C C . PHE A 1 165 ? 17.181 -11.677 14.613 1.00 94.25 165 PHE A C 1
ATOM 1301 O O . PHE A 1 165 ? 16.167 -12.031 14.018 1.00 94.25 165 PHE A O 1
ATOM 1308 N N . MET A 1 166 ? 17.981 -12.547 15.239 1.00 95.12 166 MET A N 1
ATOM 1309 C CA . MET A 1 166 ? 17.740 -13.993 15.219 1.00 95.12 166 MET A CA 1
ATOM 1310 C C . MET A 1 166 ? 16.430 -14.382 15.912 1.00 95.12 166 MET A C 1
ATOM 1312 O O . MET A 1 166 ? 15.759 -15.299 15.451 1.00 95.12 166 MET A O 1
ATOM 1316 N N . LYS A 1 167 ? 16.023 -13.672 16.973 1.00 92.62 167 LYS A N 1
ATOM 1317 C CA . LYS A 1 167 ? 14.710 -13.870 17.608 1.00 92.62 167 LYS A CA 1
ATOM 1318 C C . LYS A 1 167 ? 13.557 -13.541 16.662 1.00 92.62 167 LYS A C 1
ATOM 1320 O O . LYS A 1 167 ? 12.594 -14.298 16.607 1.00 92.62 167 LYS A O 1
ATOM 1325 N N . GLU A 1 168 ? 13.640 -12.430 15.930 1.00 93.06 168 GLU A N 1
ATOM 1326 C CA . GLU A 1 168 ? 12.605 -12.082 14.947 1.00 93.06 168 GLU A CA 1
ATOM 1327 C C . GLU A 1 168 ? 12.600 -13.075 13.776 1.00 93.06 168 GLU A C 1
ATOM 1329 O O . GLU A 1 168 ? 11.534 -13.491 13.333 1.00 93.06 168 GLU A O 1
ATOM 1334 N N . TRP A 1 169 ? 13.778 -13.515 13.324 1.00 92.88 169 TRP A N 1
ATOM 1335 C CA . TRP A 1 169 ? 13.904 -14.521 12.270 1.00 92.88 169 TRP A CA 1
ATOM 1336 C C . TRP A 1 169 ? 13.311 -15.876 12.673 1.00 92.88 169 TRP A C 1
ATOM 1338 O O . TRP A 1 169 ? 12.589 -16.494 11.893 1.00 92.88 169 TRP A O 1
ATOM 1348 N N . LEU A 1 170 ? 13.575 -16.324 13.905 1.00 92.25 170 LEU A N 1
ATOM 1349 C CA . LEU A 1 170 ? 12.987 -17.547 14.446 1.00 92.25 170 LEU A CA 1
ATOM 1350 C C . LEU A 1 170 ? 11.463 -17.428 14.535 1.00 92.25 170 LEU A C 1
ATOM 1352 O O . LEU A 1 170 ? 10.765 -18.315 14.059 1.00 92.25 170 LEU A O 1
ATOM 1356 N N . ALA A 1 171 ? 10.948 -16.310 15.053 1.00 91.38 171 ALA A N 1
ATOM 1357 C CA . ALA A 1 171 ? 9.507 -16.074 15.119 1.00 91.38 171 ALA A CA 1
ATOM 1358 C C . ALA A 1 171 ? 8.846 -16.085 13.730 1.00 91.38 171 ALA A C 1
ATOM 1360 O O . ALA A 1 171 ? 7.731 -16.589 13.588 1.00 91.38 171 ALA A O 1
ATOM 1361 N N . LEU A 1 172 ? 9.538 -15.569 12.705 1.00 92.19 172 LEU A N 1
ATOM 1362 C CA . LEU A 1 172 ? 9.090 -15.647 11.317 1.00 92.19 172 LEU A CA 1
ATOM 1363 C C . LEU A 1 172 ? 8.996 -17.095 10.843 1.00 92.19 172 LEU A C 1
ATOM 1365 O O . LEU A 1 172 ? 7.960 -17.490 10.310 1.00 92.19 172 LEU A O 1
ATOM 1369 N N . ALA A 1 173 ? 10.044 -17.889 11.063 1.00 90.44 173 ALA A N 1
ATOM 1370 C CA . ALA A 1 173 ? 10.063 -19.297 10.679 1.00 90.44 173 ALA A CA 1
ATOM 1371 C C . ALA A 1 173 ? 8.975 -20.111 11.406 1.00 90.44 173 ALA A C 1
ATOM 1373 O O . ALA A 1 173 ? 8.255 -20.880 10.773 1.00 90.44 173 ALA A O 1
ATOM 1374 N N . GLU A 1 174 ? 8.809 -19.898 12.714 1.00 89.50 174 GLU A N 1
ATOM 1375 C CA . GLU A 1 174 ? 7.813 -20.583 13.548 1.00 89.50 174 GLU A CA 1
ATOM 1376 C C . GLU A 1 174 ? 6.369 -20.180 13.221 1.00 89.50 174 GLU A C 1
ATOM 1378 O O . GLU A 1 174 ? 5.449 -20.966 13.442 1.00 89.50 174 GLU A O 1
ATOM 1383 N N . SER A 1 175 ? 6.145 -18.978 12.676 1.00 88.12 175 SER A N 1
ATOM 1384 C CA . SER A 1 175 ? 4.796 -18.503 12.341 1.00 88.12 175 SER A CA 1
ATOM 1385 C C . SER A 1 175 ? 4.085 -19.371 11.298 1.00 88.12 175 SER A C 1
ATOM 1387 O O . SER A 1 175 ? 2.857 -19.456 11.307 1.00 88.12 175 SER A O 1
ATOM 1389 N N . GLY A 1 176 ? 4.839 -19.972 10.371 1.00 87.81 176 GLY A N 1
ATOM 1390 C CA . GLY A 1 176 ? 4.301 -20.662 9.197 1.00 87.81 176 GLY A CA 1
ATOM 1391 C C . GLY A 1 176 ? 3.635 -19.746 8.157 1.00 87.81 176 GLY A C 1
ATOM 1392 O O . GLY A 1 176 ? 3.126 -20.247 7.157 1.00 87.81 176 GLY A O 1
ATOM 1393 N N . THR A 1 177 ? 3.634 -18.422 8.353 1.00 88.06 177 THR A N 1
ATOM 1394 C CA . THR A 1 177 ? 2.977 -17.450 7.455 1.00 88.06 177 THR A CA 1
ATOM 1395 C C . THR A 1 177 ? 3.953 -16.631 6.613 1.00 88.06 177 THR A C 1
ATOM 1397 O O . THR A 1 177 ? 3.526 -15.926 5.700 1.00 88.06 177 THR A O 1
ATOM 1400 N N . GLY A 1 178 ? 5.254 -16.709 6.911 1.00 88.62 178 GLY A N 1
ATOM 1401 C CA . GLY A 1 178 ? 6.271 -15.844 6.307 1.00 88.62 178 GLY A CA 1
ATOM 1402 C C . GLY A 1 178 ? 6.267 -14.415 6.864 1.00 88.62 178 GLY A C 1
ATOM 1403 O O . GLY A 1 178 ? 6.829 -13.516 6.242 1.00 88.62 178 GLY A O 1
ATOM 1404 N N . GLU A 1 179 ? 5.640 -14.192 8.023 1.00 90.19 179 GLU A N 1
ATOM 1405 C CA . GLU A 1 179 ? 5.574 -12.898 8.705 1.00 90.19 179 GLU A CA 1
ATOM 1406 C C . GLU A 1 179 ? 6.282 -12.926 10.063 1.00 90.19 179 GLU A C 1
ATOM 1408 O O . GLU A 1 179 ? 6.327 -13.956 10.719 1.00 90.19 179 GLU A O 1
ATOM 1413 N N . ARG A 1 180 ? 6.793 -11.803 10.573 1.00 93.88 180 ARG A N 1
ATOM 1414 C CA . ARG A 1 180 ? 6.664 -10.435 10.038 1.00 93.88 180 ARG A CA 1
ATOM 1415 C C . ARG A 1 180 ? 7.766 -10.083 9.039 1.00 93.88 180 ARG A C 1
ATOM 1417 O O . ARG A 1 180 ? 8.915 -10.468 9.203 1.00 93.88 180 ARG A O 1
ATOM 1424 N N . GLY A 1 181 ? 7.420 -9.279 8.038 1.00 95.12 181 GLY A N 1
ATOM 1425 C CA . GLY A 1 181 ? 8.385 -8.656 7.139 1.00 95.12 181 GLY A CA 1
ATOM 1426 C C . GLY A 1 181 ? 9.301 -7.655 7.851 1.00 95.12 181 GLY A C 1
ATOM 1427 O O . GLY A 1 181 ? 9.094 -7.276 9.005 1.00 95.12 181 GLY A O 1
ATOM 1428 N N . ILE A 1 182 ? 10.316 -7.178 7.135 1.00 95.12 182 ILE A N 1
ATOM 1429 C CA . ILE A 1 182 ? 11.323 -6.247 7.654 1.00 95.12 182 ILE A CA 1
ATOM 1430 C C . ILE A 1 182 ? 11.132 -4.884 6.993 1.00 95.12 182 ILE A C 1
ATOM 1432 O O . ILE A 1 182 ? 11.202 -4.766 5.772 1.00 95.12 182 ILE A O 1
ATOM 1436 N N . PHE A 1 183 ? 10.949 -3.835 7.795 1.00 96.81 183 PHE A N 1
ATOM 1437 C CA . PHE A 1 183 ? 10.956 -2.452 7.327 1.00 96.81 183 PHE A CA 1
ATOM 1438 C C . PHE A 1 183 ? 12.103 -1.675 7.981 1.00 96.81 183 PHE A C 1
ATOM 1440 O O . PHE A 1 183 ? 12.003 -1.197 9.113 1.00 96.81 183 PHE A O 1
ATOM 1447 N N . ASN A 1 184 ? 13.224 -1.560 7.267 1.00 95.69 184 ASN A N 1
ATOM 1448 C CA . ASN A 1 184 ? 14.422 -0.877 7.754 1.00 95.69 184 ASN A CA 1
ATOM 1449 C C . ASN A 1 184 ? 14.287 0.643 7.614 1.00 95.69 184 ASN A C 1
ATOM 1451 O O . ASN A 1 184 ? 14.720 1.218 6.618 1.00 95.69 184 ASN A O 1
ATOM 1455 N N . ARG A 1 185 ? 13.682 1.297 8.613 1.00 95.69 185 ARG A N 1
ATOM 1456 C CA . ARG A 1 185 ? 13.506 2.754 8.618 1.00 95.69 185 ARG A CA 1
ATOM 1457 C C . ARG A 1 185 ? 14.833 3.493 8.810 1.00 95.69 185 ARG A C 1
ATOM 1459 O O . ARG A 1 185 ? 15.026 4.548 8.204 1.00 95.69 185 ARG A O 1
ATOM 1466 N N . TYR A 1 186 ? 15.755 2.915 9.584 1.00 93.94 186 TYR A N 1
ATOM 1467 C CA . TYR A 1 186 ? 17.076 3.477 9.876 1.00 93.94 186 TYR A CA 1
ATOM 1468 C C . TYR A 1 186 ? 17.859 3.858 8.610 1.00 93.94 186 TYR A C 1
ATOM 1470 O O . TYR A 1 186 ? 18.441 4.942 8.532 1.00 93.94 186 TYR A O 1
ATOM 1478 N N . SER A 1 187 ? 17.865 2.992 7.591 1.00 94.44 187 SER A N 1
ATOM 1479 C CA . SER A 1 187 ? 18.680 3.200 6.387 1.00 94.44 187 SER A CA 1
ATOM 1480 C C . SER A 1 187 ? 18.067 4.167 5.370 1.00 94.44 187 SER A C 1
ATOM 1482 O O . SER A 1 187 ? 18.794 4.687 4.522 1.00 94.44 187 SER A O 1
ATOM 1484 N N . ILE A 1 188 ? 16.764 4.459 5.450 1.00 95.81 188 ILE A N 1
ATOM 1485 C CA . ILE A 1 188 ? 16.028 5.180 4.397 1.00 95.81 188 ILE A CA 1
ATOM 1486 C C . ILE A 1 188 ? 16.657 6.539 4.084 1.00 95.81 188 ILE A C 1
ATOM 1488 O O . ILE A 1 188 ? 16.878 6.855 2.919 1.00 95.81 188 ILE A O 1
ATOM 1492 N N . ASN A 1 189 ? 17.012 7.333 5.099 1.00 95.06 189 ASN A N 1
ATOM 1493 C CA . ASN A 1 189 ? 17.590 8.668 4.889 1.00 95.06 189 ASN A CA 1
ATOM 1494 C C . ASN A 1 189 ? 18.948 8.658 4.167 1.00 95.06 189 ASN A C 1
ATOM 1496 O O . ASN A 1 189 ? 19.366 9.706 3.670 1.00 95.06 189 ASN A O 1
ATOM 1500 N N . ASN A 1 190 ? 19.629 7.510 4.126 1.00 94.12 190 ASN A N 1
ATOM 1501 C CA . ASN A 1 190 ? 20.882 7.324 3.396 1.00 94.12 190 ASN A CA 1
ATOM 1502 C C . ASN A 1 190 ? 20.655 6.796 1.970 1.00 94.12 190 ASN A C 1
ATOM 1504 O O . ASN A 1 190 ? 21.538 6.942 1.132 1.00 94.12 190 ASN A O 1
ATOM 1508 N N . LEU A 1 191 ? 19.489 6.199 1.697 1.00 92.88 191 LEU A N 1
ATOM 1509 C CA . LEU A 1 191 ? 19.155 5.560 0.419 1.00 92.88 191 LEU A CA 1
ATOM 1510 C C . LEU A 1 191 ? 18.263 6.427 -0.480 1.00 92.88 191 LEU A C 1
ATOM 1512 O O . LEU A 1 191 ? 18.297 6.287 -1.702 1.00 92.88 191 LEU A O 1
ATOM 1516 N N . ILE A 1 192 ? 17.455 7.324 0.094 1.00 94.25 192 ILE A N 1
ATOM 1517 C CA . ILE A 1 192 ? 16.604 8.219 -0.698 1.00 94.25 192 ILE A CA 1
ATOM 1518 C C . ILE A 1 192 ? 17.443 9.204 -1.530 1.00 94.25 192 ILE A C 1
ATOM 1520 O O . ILE A 1 192 ? 18.540 9.595 -1.121 1.00 94.25 192 ILE A O 1
ATOM 1524 N N . PRO A 1 193 ? 16.930 9.673 -2.685 1.00 93.81 193 PRO A N 1
ATOM 1525 C CA . PRO A 1 193 ? 17.610 10.691 -3.478 1.00 93.81 193 PRO A CA 1
ATOM 1526 C C . PRO A 1 193 ? 17.935 11.939 -2.648 1.00 93.81 193 PRO A C 1
ATOM 1528 O O . PRO A 1 193 ? 17.089 12.407 -1.891 1.00 93.81 193 PRO A O 1
ATOM 1531 N N . LYS A 1 194 ? 19.111 12.551 -2.862 1.00 92.19 194 LYS A N 1
ATOM 1532 C CA . LYS A 1 194 ? 19.544 13.776 -2.147 1.00 92.19 194 LYS A CA 1
ATOM 1533 C C . LYS A 1 194 ? 18.529 14.929 -2.216 1.00 92.19 194 LYS A C 1
ATOM 1535 O O . LYS A 1 194 ? 18.476 15.752 -1.312 1.00 92.19 194 LYS A O 1
ATOM 1540 N N . ARG A 1 195 ? 17.726 14.980 -3.286 1.00 91.88 195 ARG A N 1
ATOM 1541 C CA . ARG A 1 195 ? 16.658 15.974 -3.497 1.00 91.88 195 ARG A CA 1
ATOM 1542 C C . ARG A 1 195 ? 15.413 15.753 -2.625 1.00 91.88 195 ARG A C 1
ATOM 1544 O O . ARG A 1 195 ? 14.569 16.639 -2.547 1.00 91.88 195 ARG A O 1
ATOM 1551 N N . ARG A 1 196 ? 15.282 14.598 -1.966 1.00 94.75 196 ARG A N 1
ATOM 1552 C CA . ARG A 1 196 ? 14.181 14.291 -1.048 1.00 94.75 196 ARG A CA 1
ATOM 1553 C C . ARG A 1 196 ? 14.593 14.608 0.389 1.00 94.75 196 ARG A C 1
ATOM 1555 O O . ARG A 1 196 ? 15.639 14.171 0.861 1.00 94.75 196 ARG A O 1
ATOM 1562 N N . ARG A 1 197 ? 13.757 15.370 1.099 1.00 91.31 197 ARG A N 1
ATOM 1563 C CA . ARG A 1 197 ? 14.029 15.797 2.481 1.00 91.31 197 ARG A CA 1
ATOM 1564 C C . ARG A 1 197 ? 14.033 14.595 3.429 1.00 91.31 197 ARG A C 1
ATOM 1566 O O . ARG A 1 197 ? 13.108 13.789 3.392 1.00 91.31 197 ARG A O 1
ATOM 1573 N N . LYS A 1 198 ? 15.051 14.508 4.290 1.00 93.25 198 LYS A N 1
ATOM 1574 C CA . LYS A 1 198 ? 15.192 13.458 5.312 1.00 93.25 198 LYS A CA 1
ATOM 1575 C C . LYS A 1 198 ? 14.084 13.553 6.365 1.00 93.25 198 LYS A C 1
ATOM 1577 O O . LYS A 1 198 ? 13.663 14.654 6.717 1.00 93.25 198 LYS A O 1
ATOM 1582 N N . ARG A 1 199 ? 13.634 12.405 6.879 1.00 92.69 199 ARG A N 1
ATOM 1583 C CA . ARG A 1 199 ? 12.572 12.285 7.896 1.00 92.69 199 ARG A CA 1
ATOM 1584 C C . ARG A 1 199 ? 12.771 11.056 8.783 1.00 92.69 199 ARG A C 1
ATOM 1586 O O . ARG A 1 199 ? 13.567 10.184 8.461 1.00 92.69 199 ARG A O 1
ATOM 1593 N N . GLN A 1 200 ? 12.037 10.981 9.891 1.00 90.94 200 GLN A N 1
ATOM 1594 C CA . GLN A 1 200 ? 12.093 9.861 10.848 1.00 90.94 200 GLN A CA 1
ATOM 1595 C C . GLN A 1 200 ? 10.777 9.074 10.936 1.00 90.94 200 GLN A C 1
ATOM 1597 O O . GLN A 1 200 ? 10.633 8.155 11.732 1.00 90.94 200 GLN A O 1
ATOM 1602 N N . ASP A 1 201 ? 9.764 9.455 10.167 1.00 93.62 201 ASP A N 1
ATOM 1603 C CA . ASP A 1 201 ? 8.415 8.881 10.175 1.00 93.62 201 ASP A CA 1
ATOM 1604 C C . ASP A 1 201 ? 8.061 8.223 8.839 1.00 93.62 201 ASP A C 1
ATOM 1606 O O . ASP A 1 201 ? 6.891 8.124 8.477 1.00 93.62 201 ASP A O 1
ATOM 1610 N N . TRP A 1 202 ? 9.078 7.776 8.099 1.00 95.81 202 TRP A N 1
ATOM 1611 C CA . TRP A 1 202 ? 8.877 7.059 6.849 1.00 95.81 202 TRP A CA 1
ATOM 1612 C C . TRP A 1 202 ? 8.002 5.820 7.056 1.00 95.81 202 TRP A C 1
ATOM 1614 O O . TRP A 1 202 ? 8.184 5.044 7.999 1.00 95.81 202 TRP A O 1
ATOM 1624 N N . THR A 1 203 ? 7.077 5.629 6.128 1.00 95.19 203 THR A N 1
ATOM 1625 C CA . THR A 1 203 ? 6.252 4.433 5.970 1.00 95.19 203 THR A CA 1
ATOM 1626 C C . THR A 1 203 ? 6.432 3.906 4.546 1.00 95.19 203 THR A C 1
ATOM 1628 O O . THR A 1 203 ? 7.281 4.384 3.789 1.00 95.19 203 THR A O 1
ATOM 1631 N N . THR A 1 204 ? 5.645 2.912 4.168 1.00 96.56 204 THR A N 1
ATOM 1632 C CA . THR A 1 204 ? 5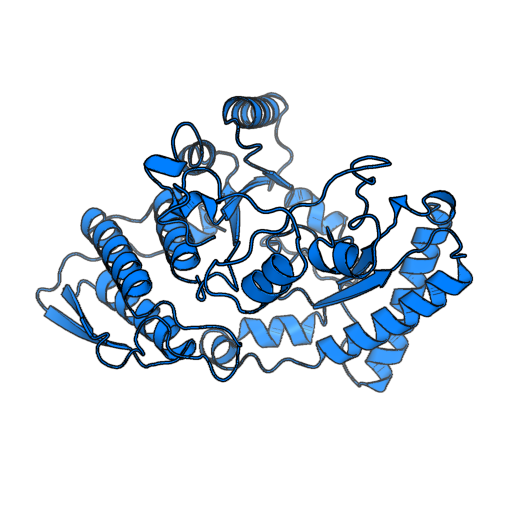.589 2.397 2.806 1.00 96.56 204 THR A CA 1
ATOM 1633 C C . THR A 1 204 ? 4.157 2.040 2.425 1.00 96.56 204 THR A C 1
ATOM 1635 O O . THR A 1 204 ? 3.270 1.972 3.283 1.00 96.56 204 THR A O 1
ATOM 1638 N N . ASN A 1 205 ? 3.915 1.871 1.131 1.00 95.81 205 ASN A N 1
ATOM 1639 C CA . ASN A 1 205 ? 2.670 1.315 0.618 1.00 95.81 205 ASN A CA 1
ATOM 1640 C C . ASN A 1 205 ? 2.626 -0.215 0.849 1.00 95.81 205 ASN A C 1
ATOM 1642 O O . ASN A 1 205 ? 3.648 -0.817 1.175 1.00 95.81 205 ASN A O 1
ATOM 1646 N N . PRO A 1 206 ? 1.475 -0.886 0.649 1.00 94.75 206 PRO A N 1
ATOM 1647 C CA . PRO A 1 206 ? 1.341 -2.315 0.948 1.00 94.75 206 PRO A CA 1
ATOM 1648 C C . PRO A 1 206 ? 2.328 -3.267 0.261 1.00 94.75 206 PRO A C 1
ATOM 1650 O O . PRO A 1 206 ? 2.574 -4.350 0.780 1.00 94.75 206 PRO A O 1
ATOM 1653 N N . CYS A 1 207 ? 2.881 -2.881 -0.890 1.00 95.00 207 CYS A N 1
ATOM 1654 C CA . CYS A 1 207 ? 3.848 -3.688 -1.638 1.00 95.00 207 CYS A CA 1
ATOM 1655 C C . CYS A 1 207 ? 5.314 -3.369 -1.280 1.00 95.00 207 CYS A C 1
ATOM 1657 O O . CYS A 1 207 ? 6.209 -4.090 -1.713 1.00 95.00 207 CYS A O 1
ATOM 1659 N N . GLY A 1 208 ? 5.570 -2.348 -0.455 1.00 94.88 208 GLY A N 1
ATOM 1660 C CA . GLY A 1 208 ? 6.901 -2.047 0.069 1.00 94.88 208 GLY A CA 1
ATOM 1661 C C . GLY A 1 208 ? 7.813 -1.227 -0.853 1.00 94.88 208 GLY A C 1
ATOM 1662 O O . GLY A 1 208 ? 8.857 -0.770 -0.392 1.00 94.88 208 GLY A O 1
ATOM 1663 N N . GLU A 1 209 ? 7.446 -1.008 -2.116 1.00 95.94 209 GLU A N 1
ATOM 1664 C CA . GLU A 1 209 ? 8.316 -0.446 -3.157 1.00 95.94 209 GLU A CA 1
ATOM 1665 C C . GLU A 1 209 ? 8.404 1.085 -3.150 1.00 95.94 209 GLU A C 1
ATOM 1667 O O . GLU A 1 209 ? 9.370 1.655 -3.667 1.00 95.94 209 GLU A O 1
ATOM 1672 N N . ILE A 1 210 ? 7.415 1.771 -2.571 1.00 97.06 210 ILE A N 1
ATOM 1673 C CA . ILE A 1 210 ? 7.423 3.227 -2.433 1.00 97.06 210 ILE A CA 1
ATOM 1674 C C . ILE A 1 210 ? 7.580 3.602 -0.969 1.00 97.06 210 ILE A C 1
ATOM 1676 O O . ILE A 1 210 ? 6.679 3.433 -0.153 1.00 97.06 210 ILE A O 1
ATOM 1680 N N . ILE A 1 211 ? 8.701 4.242 -0.653 1.00 97.00 211 ILE A N 1
ATOM 1681 C CA . ILE A 1 211 ? 8.871 4.913 0.633 1.00 97.00 211 ILE A CA 1
ATOM 1682 C C . ILE A 1 211 ? 7.994 6.165 0.657 1.00 97.00 211 ILE A C 1
ATOM 1684 O O . ILE A 1 211 ? 8.174 7.074 -0.158 1.00 97.00 211 ILE A O 1
ATOM 1688 N N . LEU A 1 212 ? 7.079 6.240 1.615 1.00 96.56 212 LEU A N 1
ATOM 1689 C CA . LEU A 1 212 ? 6.066 7.285 1.713 1.00 96.56 212 LEU A CA 1
ATOM 1690 C C . LEU A 1 212 ? 6.212 8.088 3.002 1.00 96.56 212 LEU A C 1
ATOM 1692 O O . LEU A 1 212 ? 6.580 7.560 4.053 1.00 96.56 212 LEU A O 1
ATOM 1696 N N . ARG A 1 213 ? 5.863 9.374 2.929 1.00 94.69 213 ARG A N 1
ATOM 1697 C CA . ARG A 1 213 ? 5.487 10.143 4.120 1.00 94.69 213 ARG A CA 1
ATOM 1698 C C . ARG A 1 213 ? 4.170 9.583 4.678 1.00 94.69 213 ARG A C 1
ATOM 1700 O O . ARG A 1 213 ? 3.403 8.986 3.914 1.00 94.69 213 ARG A O 1
ATOM 1707 N N . PRO A 1 214 ? 3.852 9.795 5.965 1.00 93.44 214 PRO A N 1
ATOM 1708 C CA . PRO A 1 214 ? 2.482 9.619 6.429 1.00 93.44 214 PRO A CA 1
ATOM 1709 C C . PRO A 1 214 ? 1.540 10.423 5.531 1.00 93.44 214 PRO A C 1
ATOM 1711 O O . PRO A 1 214 ? 1.845 11.573 5.217 1.00 93.44 214 PRO A O 1
ATOM 1714 N N . ARG A 1 215 ? 0.425 9.816 5.111 1.00 93.81 215 ARG A N 1
ATOM 1715 C CA . ARG A 1 215 ? -0.524 10.426 4.163 1.00 93.81 215 ARG A CA 1
ATOM 1716 C C . ARG A 1 215 ? 0.108 10.796 2.809 1.00 93.81 215 ARG A C 1
ATOM 1718 O O . ARG A 1 215 ? -0.078 11.896 2.297 1.00 93.81 215 ARG A O 1
ATOM 1725 N N . GLY A 1 216 ? 0.912 9.888 2.258 1.00 94.44 216 GLY A N 1
ATOM 1726 C CA . GLY A 1 216 ? 1.447 9.972 0.898 1.00 94.44 216 GLY A CA 1
ATOM 1727 C C . GLY A 1 216 ? 0.836 8.918 -0.027 1.00 94.44 216 GLY A C 1
ATOM 1728 O O . GLY A 1 216 ? 0.326 7.898 0.437 1.00 94.44 216 GLY A O 1
ATOM 1729 N N . PHE A 1 217 ? 0.942 9.140 -1.339 1.00 94.75 217 PHE A N 1
ATOM 1730 C CA . PHE A 1 217 ? 0.454 8.223 -2.371 1.00 94.75 217 PHE A CA 1
ATOM 1731 C C . PHE A 1 217 ? 1.591 7.654 -3.216 1.00 94.75 217 PHE A C 1
ATOM 1733 O O . PHE A 1 217 ? 2.576 8.333 -3.507 1.00 94.75 217 PHE A O 1
ATOM 1740 N N . CYS A 1 218 ? 1.421 6.411 -3.663 1.00 96.25 218 CYS A N 1
ATOM 1741 C CA . CYS A 1 218 ? 2.183 5.892 -4.790 1.00 96.25 218 CYS A CA 1
ATOM 1742 C C . CYS A 1 218 ? 1.615 6.463 -6.101 1.00 96.25 218 CYS A C 1
ATOM 1744 O O . CYS A 1 218 ? 0.401 6.476 -6.301 1.00 96.25 218 CYS A O 1
ATOM 1746 N N . ASN A 1 219 ? 2.492 6.878 -7.011 1.00 97.81 219 ASN A N 1
ATOM 1747 C CA . ASN A 1 219 ? 2.142 7.338 -8.355 1.00 97.81 219 ASN A CA 1
ATOM 1748 C C . ASN A 1 219 ? 2.979 6.540 -9.355 1.00 97.81 219 ASN A C 1
ATOM 1750 O O . ASN A 1 219 ? 4.160 6.826 -9.543 1.00 97.81 219 ASN A O 1
ATOM 1754 N N . LEU A 1 220 ? 2.397 5.472 -9.894 1.00 97.75 220 LEU A N 1
ATOM 1755 C CA . LEU A 1 220 ? 3.141 4.426 -10.583 1.00 97.75 220 LEU A CA 1
ATOM 1756 C C . LEU A 1 220 ? 2.887 4.442 -12.084 1.00 97.75 220 LEU A C 1
ATOM 1758 O O . LEU A 1 220 ? 1.742 4.524 -12.523 1.00 97.75 220 LEU A O 1
ATOM 1762 N N . THR A 1 221 ? 3.956 4.237 -12.842 1.00 97.94 221 THR A N 1
ATOM 1763 C CA . THR A 1 221 ? 3.920 3.864 -14.258 1.00 97.94 221 THR A CA 1
ATOM 1764 C C . THR A 1 221 ? 4.803 2.640 -14.460 1.00 97.94 221 THR A C 1
ATOM 1766 O O . THR A 1 221 ? 5.691 2.374 -13.652 1.00 97.94 221 THR A O 1
ATOM 1769 N N . GLU A 1 222 ? 4.538 1.849 -15.496 1.00 97.50 222 GLU A N 1
ATOM 1770 C CA . GLU A 1 222 ? 5.211 0.561 -15.688 1.00 97.50 222 GLU A CA 1
ATOM 1771 C C . GLU A 1 222 ? 5.796 0.460 -17.098 1.00 97.50 222 GLU A C 1
ATOM 1773 O O . GLU A 1 222 ? 5.093 0.645 -18.092 1.00 97.50 222 GLU A O 1
ATOM 1778 N N . VAL A 1 223 ? 7.083 0.131 -17.171 1.00 98.12 223 VAL A N 1
ATOM 1779 C CA . VAL A 1 223 ? 7.790 -0.235 -18.398 1.00 98.12 223 VAL A CA 1
ATOM 1780 C C . VAL A 1 223 ? 7.797 -1.754 -18.526 1.00 98.12 223 VAL A C 1
ATOM 1782 O O . VAL A 1 223 ? 8.201 -2.465 -17.607 1.00 98.12 223 VAL A O 1
ATOM 1785 N N . VAL A 1 224 ? 7.365 -2.260 -19.680 1.00 97.88 224 VAL A N 1
ATOM 1786 C CA . VAL A 1 224 ? 7.429 -3.692 -19.994 1.00 97.88 224 VAL A CA 1
ATOM 1787 C C . VAL A 1 224 ? 8.730 -3.990 -20.726 1.00 97.88 224 VAL A C 1
ATOM 1789 O O . VAL A 1 224 ? 8.920 -3.536 -21.860 1.00 97.88 224 VAL A O 1
ATOM 1792 N N . ILE A 1 225 ? 9.585 -4.778 -20.082 1.00 97.81 225 ILE A N 1
ATOM 1793 C CA . ILE A 1 225 ? 10.817 -5.307 -20.658 1.00 97.81 225 ILE A CA 1
ATOM 1794 C C . ILE A 1 225 ? 10.489 -6.586 -21.434 1.00 97.81 225 ILE A C 1
ATOM 1796 O O . ILE A 1 225 ? 9.760 -7.462 -20.962 1.00 97.81 225 ILE A O 1
ATOM 1800 N N . ARG A 1 226 ? 11.002 -6.669 -22.657 1.00 97.31 226 ARG A N 1
ATOM 1801 C CA . ARG A 1 226 ? 10.914 -7.811 -23.565 1.00 97.31 226 ARG A CA 1
ATOM 1802 C C . ARG A 1 226 ? 12.302 -8.407 -23.784 1.00 97.31 226 ARG A C 1
ATOM 1804 O O . ARG A 1 226 ? 13.312 -7.719 -23.656 1.00 97.31 226 ARG A O 1
ATOM 1811 N N . ALA A 1 227 ? 12.324 -9.678 -24.178 1.00 96.19 227 ALA A N 1
ATOM 1812 C CA . ALA A 1 227 ? 13.546 -10.445 -24.428 1.00 96.19 227 ALA A CA 1
ATOM 1813 C C . ALA A 1 227 ? 14.495 -9.797 -25.455 1.00 96.19 227 ALA A C 1
ATOM 1815 O O . ALA A 1 227 ? 15.693 -10.029 -25.413 1.00 96.19 227 ALA A O 1
ATOM 1816 N N . ASN A 1 228 ? 13.963 -8.989 -26.374 1.00 96.81 228 ASN A N 1
ATOM 1817 C CA . ASN A 1 228 ? 14.710 -8.330 -27.445 1.00 96.81 228 ASN A CA 1
ATOM 1818 C C . ASN A 1 228 ? 14.881 -6.815 -27.246 1.00 96.81 228 ASN A C 1
ATOM 1820 O O . ASN A 1 228 ? 15.270 -6.127 -28.186 1.00 96.81 228 ASN A O 1
ATOM 1824 N N . ASP A 1 229 ? 14.538 -6.280 -26.072 1.00 98.19 229 ASP A N 1
ATOM 1825 C CA . ASP A 1 229 ? 14.798 -4.871 -25.777 1.00 98.19 229 ASP A CA 1
ATOM 1826 C C . ASP A 1 229 ? 16.300 -4.584 -25.681 1.00 98.19 229 ASP A C 1
ATOM 1828 O O . ASP A 1 229 ? 17.069 -5.382 -25.140 1.00 98.19 229 ASP A O 1
ATOM 1832 N N . THR A 1 230 ? 16.689 -3.404 -26.159 1.00 98.38 230 THR A N 1
ATOM 1833 C CA . THR A 1 230 ? 18.031 -2.835 -26.009 1.00 98.38 230 THR A CA 1
ATOM 1834 C C . THR A 1 230 ? 17.992 -1.668 -25.024 1.00 98.38 230 THR A C 1
ATOM 1836 O O . THR A 1 230 ? 16.922 -1.248 -24.572 1.00 98.38 230 THR A O 1
ATOM 1839 N N . LEU A 1 231 ? 19.155 -1.108 -24.681 1.00 98.31 231 LEU A N 1
ATOM 1840 C CA . LEU A 1 231 ? 19.208 0.084 -23.835 1.00 98.31 231 LEU A CA 1
ATOM 1841 C C . LEU A 1 231 ? 18.398 1.236 -24.450 1.00 98.31 231 LEU A C 1
ATOM 1843 O O . LEU A 1 231 ? 17.640 1.901 -23.748 1.00 98.31 231 LEU A O 1
ATOM 1847 N N . GLU A 1 232 ? 18.506 1.434 -25.762 1.00 98.31 232 GLU A N 1
ATOM 1848 C CA . GLU A 1 232 ? 17.825 2.496 -26.502 1.00 98.31 232 GLU A CA 1
ATOM 1849 C C . GLU A 1 232 ? 16.303 2.336 -26.436 1.00 98.31 232 GLU A C 1
ATOM 1851 O O . GLU A 1 232 ? 15.599 3.288 -26.085 1.00 98.31 232 GLU A O 1
ATOM 1856 N N . THR A 1 233 ? 15.781 1.127 -26.685 1.00 98.38 233 THR A N 1
ATOM 1857 C CA . THR A 1 233 ? 14.330 0.885 -26.616 1.00 98.38 233 THR A CA 1
ATOM 1858 C C . THR A 1 233 ? 13.804 1.043 -25.188 1.00 98.38 233 THR A C 1
ATOM 1860 O O . THR A 1 233 ? 12.699 1.556 -24.983 1.00 98.38 233 THR A O 1
ATOM 1863 N N . LEU A 1 234 ? 14.591 0.670 -24.172 1.00 98.50 234 LEU A N 1
ATOM 1864 C CA . LEU A 1 234 ? 14.237 0.913 -22.773 1.00 98.50 234 LEU A CA 1
ATOM 1865 C C . LEU A 1 234 ? 14.248 2.402 -22.421 1.00 98.50 234 LEU A C 1
ATOM 1867 O O . LEU A 1 234 ? 13.342 2.855 -21.717 1.00 98.50 234 LEU A O 1
ATOM 1871 N N . MET A 1 235 ? 15.208 3.181 -22.925 1.00 98.62 235 MET A N 1
ATOM 1872 C CA . MET A 1 235 ? 15.230 4.633 -22.730 1.00 98.62 235 MET A CA 1
ATOM 1873 C C . MET A 1 235 ? 13.963 5.282 -23.298 1.00 98.62 235 MET A C 1
ATOM 1875 O O . MET A 1 235 ? 13.327 6.075 -22.602 1.00 98.62 235 MET A O 1
ATOM 1879 N N . GLU A 1 236 ? 13.518 4.898 -24.498 1.00 98.62 236 GLU A N 1
ATOM 1880 C CA . GLU A 1 236 ? 12.261 5.398 -25.075 1.00 98.62 236 GLU A CA 1
ATOM 1881 C C . GLU A 1 236 ? 11.046 5.089 -24.189 1.00 98.62 236 GLU A C 1
ATOM 1883 O O . GLU A 1 236 ? 10.244 5.979 -23.883 1.00 98.62 236 GLU A O 1
ATOM 1888 N N . LYS A 1 237 ? 10.930 3.848 -23.700 1.00 98.56 237 LYS A N 1
ATOM 1889 C CA . LYS A 1 237 ? 9.840 3.450 -22.795 1.00 98.56 237 LYS A CA 1
ATOM 1890 C C . LYS A 1 237 ? 9.884 4.221 -21.476 1.00 98.56 237 LYS A C 1
ATOM 1892 O O . LYS A 1 237 ? 8.844 4.684 -21.004 1.00 98.56 237 LYS A O 1
ATOM 1897 N N . ILE A 1 238 ? 11.072 4.405 -20.896 1.00 98.62 238 ILE A N 1
ATOM 1898 C CA . ILE A 1 238 ? 11.261 5.184 -19.665 1.00 98.62 238 ILE A CA 1
ATOM 1899 C C . ILE A 1 238 ? 10.882 6.642 -19.869 1.00 98.62 238 ILE A C 1
ATOM 1901 O O . ILE A 1 238 ? 10.245 7.217 -18.983 1.00 98.62 238 ILE A O 1
ATOM 1905 N N . LYS A 1 239 ? 11.218 7.243 -21.016 1.00 98.88 239 LYS A N 1
ATOM 1906 C CA . LYS A 1 239 ? 10.804 8.612 -21.338 1.00 98.88 239 LYS A CA 1
ATOM 1907 C C . LYS A 1 239 ? 9.290 8.739 -21.232 1.00 98.88 239 LYS A C 1
ATOM 1909 O O . LYS A 1 239 ? 8.796 9.559 -20.462 1.00 98.88 239 LYS A O 1
ATOM 1914 N N . VAL A 1 240 ? 8.560 7.879 -21.939 1.00 98.75 240 VAL A N 1
ATOM 1915 C CA . VAL A 1 240 ? 7.092 7.901 -21.960 1.00 98.75 240 VAL A CA 1
ATOM 1916 C C . VAL A 1 240 ? 6.513 7.633 -20.569 1.00 98.75 240 VAL A C 1
ATOM 1918 O O . VAL A 1 240 ? 5.670 8.397 -20.099 1.00 98.75 240 VAL A O 1
ATOM 1921 N N . ALA A 1 241 ? 6.999 6.608 -19.864 1.00 98.69 241 ALA A N 1
ATOM 1922 C CA . ALA A 1 241 ? 6.530 6.275 -18.519 1.00 98.69 241 ALA A CA 1
ATOM 1923 C C . ALA A 1 241 ? 6.783 7.411 -17.510 1.00 98.69 241 ALA A C 1
ATOM 1925 O O . ALA A 1 241 ? 5.938 7.680 -16.652 1.00 98.69 241 ALA A O 1
ATOM 1926 N N . THR A 1 242 ? 7.909 8.115 -17.633 1.00 98.88 242 THR A N 1
ATOM 1927 C CA . THR A 1 242 ? 8.241 9.275 -16.795 1.00 98.88 242 THR A CA 1
ATOM 1928 C C . THR A 1 242 ? 7.350 10.470 -17.123 1.00 98.88 242 THR A C 1
ATOM 1930 O O . THR A 1 242 ? 6.861 11.135 -16.208 1.00 98.88 242 THR A O 1
ATOM 1933 N N . MET A 1 243 ? 7.095 10.739 -18.408 1.00 98.81 243 MET A N 1
ATOM 1934 C CA . MET A 1 243 ? 6.185 11.804 -18.841 1.00 98.81 243 MET A CA 1
ATOM 1935 C C . MET A 1 243 ? 4.771 11.574 -18.302 1.00 98.81 243 MET A C 1
ATOM 1937 O O . MET A 1 243 ? 4.209 12.473 -17.678 1.00 98.81 243 MET A O 1
ATOM 1941 N N . ILE A 1 244 ? 4.231 10.361 -18.472 1.00 98.69 244 ILE A N 1
ATOM 1942 C CA . ILE A 1 244 ? 2.908 9.979 -17.958 1.00 98.69 244 ILE A CA 1
ATOM 1943 C C . ILE A 1 244 ? 2.869 10.121 -16.437 1.00 98.69 244 ILE A C 1
ATOM 1945 O O . ILE A 1 244 ? 1.960 10.761 -15.919 1.00 98.69 244 ILE A O 1
ATOM 1949 N N . GLY A 1 245 ? 3.869 9.596 -15.722 1.00 98.56 245 GLY A N 1
ATOM 1950 C CA . GLY A 1 245 ? 3.931 9.712 -14.265 1.00 98.56 245 GLY A CA 1
ATOM 1951 C C . GLY A 1 245 ? 3.971 11.170 -13.804 1.00 98.56 245 GLY A C 1
ATOM 1952 O O . GLY A 1 245 ? 3.295 11.536 -12.841 1.00 98.56 245 GLY A O 1
ATOM 1953 N N . THR A 1 246 ? 4.720 12.023 -14.510 1.00 98.81 246 THR A N 1
ATOM 1954 C CA . THR A 1 246 ? 4.815 13.458 -14.202 1.00 98.81 246 THR A CA 1
ATOM 1955 C C . THR A 1 246 ? 3.473 14.156 -14.411 1.00 98.81 246 THR A C 1
ATOM 1957 O O . THR A 1 246 ? 3.049 14.914 -13.541 1.00 98.81 246 THR A O 1
ATOM 1960 N N . ILE A 1 247 ? 2.759 13.852 -15.497 1.00 98.62 247 ILE A N 1
ATOM 1961 C CA . ILE A 1 247 ? 1.400 14.363 -15.731 1.00 98.62 247 ILE A CA 1
ATOM 1962 C C . ILE A 1 247 ? 0.442 13.841 -14.656 1.00 98.62 247 ILE A C 1
ATOM 1964 O O . ILE A 1 247 ? -0.276 14.625 -14.054 1.00 98.62 247 ILE A O 1
ATOM 1968 N N . GLN A 1 248 ? 0.463 12.545 -14.344 1.00 98.31 248 GLN A N 1
ATOM 1969 C CA . GLN A 1 248 ? -0.380 11.960 -13.298 1.00 98.31 248 GLN A CA 1
ATOM 1970 C C . GLN A 1 248 ? -0.134 12.614 -11.930 1.00 98.31 248 GLN A C 1
ATOM 1972 O O . GLN A 1 248 ? -1.069 12.783 -11.152 1.00 98.31 248 GLN A O 1
ATOM 1977 N N . SER A 1 249 ? 1.097 13.056 -11.649 1.00 98.19 249 SER A N 1
ATOM 1978 C CA . SER A 1 249 ? 1.429 13.744 -10.397 1.00 98.19 249 SER A CA 1
ATOM 1979 C C . SER A 1 249 ? 0.707 15.084 -10.210 1.00 98.19 249 SER A C 1
ATOM 1981 O O . SER A 1 249 ? 0.725 15.612 -9.099 1.00 98.19 249 SER A O 1
ATOM 1983 N N . THR A 1 250 ? 0.076 15.643 -11.255 1.00 97.88 250 THR A N 1
ATOM 1984 C CA . THR A 1 250 ? -0.738 16.870 -11.174 1.00 97.88 250 THR A CA 1
ATOM 1985 C C . THR A 1 250 ? -2.175 16.617 -10.719 1.00 97.88 250 THR A C 1
ATOM 1987 O O . THR A 1 250 ? -2.864 17.565 -10.352 1.00 97.88 250 THR A O 1
ATOM 1990 N N . MET A 1 251 ? -2.623 15.358 -10.691 1.00 96.38 251 MET A N 1
ATOM 1991 C CA . MET A 1 251 ? -3.973 14.966 -10.283 1.00 96.38 251 MET A CA 1
ATOM 1992 C C . MET A 1 251 ? -4.072 14.909 -8.750 1.00 96.38 251 MET A C 1
ATOM 1994 O O . MET A 1 251 ? -3.975 13.839 -8.152 1.00 96.38 251 MET A O 1
ATOM 1998 N N . THR A 1 252 ? -4.207 16.077 -8.116 1.00 95.50 252 THR A N 1
ATOM 1999 C CA . THR A 1 252 ? -4.142 16.255 -6.650 1.00 95.50 252 THR A CA 1
ATOM 2000 C C . THR A 1 252 ? -5.454 16.712 -6.006 1.00 95.50 252 THR A C 1
ATOM 2002 O O . THR A 1 252 ? -5.432 17.339 -4.952 1.00 95.50 252 THR A O 1
ATOM 2005 N N . ASP A 1 253 ? -6.597 16.415 -6.628 1.00 94.06 253 ASP A N 1
ATOM 2006 C CA . ASP A 1 253 ? -7.911 16.504 -5.978 1.00 94.06 253 ASP A CA 1
ATOM 2007 C C . ASP A 1 253 ? -8.241 15.145 -5.353 1.00 94.06 253 ASP A C 1
ATOM 2009 O O . ASP A 1 253 ? -8.511 14.172 -6.066 1.00 94.06 253 ASP A O 1
ATOM 2013 N N . PHE A 1 254 ? -8.163 15.066 -4.023 1.00 93.25 254 PHE A N 1
ATOM 2014 C CA . PHE A 1 254 ? -8.460 13.846 -3.273 1.00 93.25 254 PHE A CA 1
ATOM 2015 C C . PHE A 1 254 ? -9.800 13.920 -2.526 1.00 93.25 254 PHE A C 1
ATOM 2017 O O . PHE A 1 254 ? -10.121 13.012 -1.748 1.00 93.25 254 PHE A O 1
ATOM 2024 N N . SER A 1 255 ? -10.601 14.955 -2.807 1.00 91.06 255 SER A N 1
ATOM 2025 C CA . SER A 1 255 ? -11.965 15.157 -2.307 1.00 91.06 255 SER A CA 1
ATOM 2026 C C . SER A 1 255 ? -12.060 14.948 -0.785 1.00 91.06 255 SER A C 1
ATOM 2028 O O . SER A 1 255 ? -11.364 15.634 -0.044 1.00 91.06 255 SER A O 1
ATOM 2030 N N . LEU A 1 256 ? -12.835 13.961 -0.302 1.00 90.75 256 LEU A N 1
ATOM 2031 C CA . LEU A 1 256 ? -13.016 13.671 1.131 1.00 90.75 256 LEU A CA 1
ATOM 2032 C C . LEU A 1 256 ? -11.698 13.601 1.923 1.00 90.75 256 LEU A C 1
ATOM 2034 O O . LEU A 1 256 ? -11.664 13.952 3.097 1.00 90.75 256 LEU A O 1
ATOM 2038 N N . LEU A 1 257 ? -10.610 13.112 1.321 1.00 92.19 257 LEU A N 1
ATOM 2039 C CA . LEU A 1 257 ? -9.336 13.014 2.034 1.00 92.19 257 LEU A CA 1
ATOM 2040 C C . LEU A 1 257 ? -8.725 14.386 2.328 1.00 92.19 257 LEU A C 1
ATOM 2042 O O . LEU A 1 257 ? -8.102 14.532 3.379 1.00 92.19 257 LEU A O 1
ATOM 2046 N N . ASP A 1 258 ? -8.921 15.360 1.441 1.00 89.50 258 ASP A N 1
ATOM 2047 C CA . ASP A 1 258 ? -8.447 16.729 1.636 1.00 89.50 258 ASP A CA 1
ATOM 2048 C C . ASP A 1 258 ? -9.244 17.423 2.748 1.00 89.50 258 ASP A C 1
ATOM 2050 O O . ASP A 1 258 ? -8.643 18.096 3.580 1.00 89.50 258 ASP A O 1
ATOM 2054 N N . ASP A 1 259 ? -10.553 17.157 2.848 1.00 89.94 259 ASP A N 1
ATOM 2055 C CA . ASP A 1 259 ? -11.406 17.670 3.934 1.00 89.94 259 ASP A CA 1
ATOM 2056 C C . ASP A 1 259 ? -11.046 17.067 5.304 1.00 89.94 259 ASP A C 1
ATOM 2058 O O . ASP A 1 259 ? -11.170 17.718 6.341 1.00 89.94 259 ASP A O 1
ATOM 2062 N N . LEU A 1 260 ? -10.605 15.803 5.326 1.00 88.00 260 LEU A N 1
ATOM 2063 C CA . LEU A 1 260 ? -10.209 15.114 6.559 1.00 88.00 260 LEU A CA 1
ATOM 2064 C C . LEU A 1 260 ? -8.790 15.472 7.010 1.00 88.00 260 LEU A C 1
ATOM 2066 O O . LEU A 1 260 ? -8.480 15.367 8.201 1.00 88.00 260 LEU A O 1
ATOM 2070 N N . HIS A 1 261 ? -7.892 15.797 6.075 1.00 90.19 261 HIS A N 1
ATOM 2071 C CA . HIS A 1 261 ? -6.528 16.177 6.414 1.00 90.19 261 HIS A CA 1
ATOM 2072 C C . HIS A 1 261 ? -5.802 16.935 5.295 1.00 90.19 261 HIS A C 1
ATOM 2074 O O . HIS A 1 261 ? -5.481 16.364 4.253 1.00 90.19 261 HIS A O 1
ATOM 2080 N N . ASP A 1 262 ? -5.308 18.130 5.616 1.00 90.25 262 ASP A N 1
ATOM 2081 C CA . ASP A 1 262 ? -4.564 19.012 4.697 1.00 90.25 262 ASP A CA 1
ATOM 2082 C C . ASP A 1 262 ? -3.246 18.427 4.143 1.00 90.25 262 ASP A C 1
ATOM 2084 O O . ASP A 1 262 ? -2.623 18.981 3.235 1.00 90.25 262 ASP A O 1
ATOM 2088 N N . ASP A 1 263 ? -2.772 17.310 4.702 1.00 93.56 263 ASP A N 1
ATOM 2089 C CA . ASP A 1 263 ? -1.458 16.753 4.371 1.00 93.56 263 ASP A CA 1
ATOM 2090 C C . ASP A 1 263 ? -1.473 15.941 3.075 1.00 93.56 263 ASP A C 1
ATOM 2092 O O . ASP A 1 263 ? -0.421 15.800 2.456 1.00 93.56 263 ASP A O 1
ATOM 2096 N N . TRP A 1 264 ? -2.619 15.387 2.662 1.00 94.81 264 TRP A N 1
ATOM 2097 C CA . TRP A 1 264 ? -2.693 14.503 1.493 1.00 94.81 264 TRP A CA 1
ATOM 2098 C C . TRP A 1 264 ? -2.321 15.242 0.207 1.00 94.81 264 TRP A C 1
ATOM 2100 O O . TRP A 1 264 ? -1.314 14.910 -0.432 1.00 94.81 264 TRP A O 1
ATOM 2110 N N . LYS A 1 265 ? -3.080 16.291 -0.128 1.00 96.00 265 LYS A N 1
ATOM 2111 C CA . LYS A 1 265 ? -2.790 17.184 -1.253 1.00 96.00 265 LYS A CA 1
ATOM 2112 C C . LYS A 1 265 ? -1.429 17.846 -1.129 1.00 96.00 265 LYS A C 1
ATOM 2114 O O . LYS A 1 265 ? -0.617 17.749 -2.049 1.00 96.00 265 LYS A O 1
ATOM 2119 N N . LYS A 1 266 ? -1.126 18.427 0.033 1.00 96.00 266 LYS A N 1
ATOM 2120 C CA . LYS A 1 266 ? 0.154 19.100 0.278 1.00 96.00 266 LYS A CA 1
ATOM 2121 C C . LYS A 1 266 ? 1.352 18.184 0.017 1.00 96.00 266 LYS A C 1
ATOM 2123 O O . LYS A 1 266 ? 2.267 18.566 -0.709 1.00 96.00 266 LYS A O 1
ATOM 2128 N N . ASN A 1 267 ? 1.356 16.964 0.559 1.00 95.88 267 ASN A N 1
ATOM 2129 C CA . ASN A 1 267 ? 2.447 16.013 0.337 1.00 95.88 267 ASN A CA 1
ATOM 2130 C C . ASN A 1 267 ? 2.589 15.641 -1.144 1.00 95.88 267 ASN A C 1
ATOM 2132 O O . ASN A 1 267 ? 3.716 15.560 -1.642 1.00 95.88 267 ASN A O 1
ATOM 2136 N N . ALA A 1 268 ? 1.472 15.413 -1.843 1.00 97.06 268 ALA A N 1
ATOM 2137 C CA . ALA A 1 268 ? 1.481 15.075 -3.263 1.00 97.06 268 ALA A CA 1
ATOM 2138 C C . ALA A 1 268 ? 2.042 16.222 -4.121 1.00 97.06 268 ALA A C 1
ATOM 2140 O O . ALA A 1 268 ? 2.866 15.981 -5.004 1.00 97.06 268 ALA A O 1
ATOM 2141 N N . GLU A 1 269 ? 1.660 17.466 -3.830 1.00 97.25 269 GLU A N 1
ATOM 2142 C CA . GLU A 1 269 ? 2.103 18.651 -4.571 1.00 97.25 269 GLU A CA 1
ATOM 2143 C C . GLU A 1 269 ? 3.554 19.052 -4.273 1.00 97.25 269 GLU A C 1
ATOM 2145 O O . GLU A 1 269 ? 4.270 19.517 -5.168 1.00 97.25 269 GLU A O 1
ATOM 2150 N N . GLU A 1 270 ? 4.010 18.840 -3.036 1.00 96.69 270 GLU A N 1
ATOM 2151 C CA . GLU A 1 270 ? 5.396 19.073 -2.628 1.00 96.69 270 GLU A CA 1
ATOM 2152 C C . GLU A 1 270 ? 6.360 18.039 -3.217 1.00 96.69 270 GLU A C 1
ATOM 2154 O O . GLU A 1 270 ? 7.421 18.411 -3.715 1.00 96.69 270 GLU A O 1
ATOM 2159 N N . GLU A 1 271 ? 6.047 16.739 -3.119 1.00 96.75 271 GLU A N 1
ATOM 2160 C CA . GLU A 1 271 ? 6.984 15.698 -3.560 1.00 96.75 271 GLU A CA 1
ATOM 2161 C C . GLU A 1 271 ? 6.857 15.355 -5.040 1.00 96.75 271 GLU A C 1
ATOM 2163 O O . GLU A 1 271 ? 7.841 14.876 -5.609 1.00 96.75 271 GLU A O 1
ATOM 2168 N N . ARG A 1 272 ? 5.666 15.527 -5.639 1.00 97.81 272 ARG A N 1
ATOM 2169 C CA . ARG A 1 272 ? 5.326 15.058 -6.996 1.00 97.81 272 ARG A CA 1
ATOM 2170 C C . ARG A 1 272 ? 5.914 13.669 -7.271 1.00 97.81 272 ARG A C 1
ATOM 2172 O O . ARG A 1 272 ? 6.530 13.456 -8.312 1.00 97.81 272 ARG A O 1
ATOM 2179 N N . LEU A 1 273 ? 5.829 12.754 -6.291 1.00 97.31 273 LEU A N 1
ATOM 2180 C CA . LEU A 1 273 ? 6.512 11.455 -6.347 1.00 97.31 273 LEU A CA 1
ATOM 2181 C C . LEU A 1 273 ? 6.149 10.729 -7.638 1.00 97.31 273 LEU A C 1
ATOM 2183 O O . LEU A 1 273 ? 4.983 10.732 -8.024 1.00 97.31 273 LEU A O 1
ATOM 2187 N N . LEU A 1 274 ? 7.130 10.073 -8.255 1.00 98.50 274 LEU A N 1
ATOM 2188 C CA . LEU A 1 274 ? 6.894 9.049 -9.269 1.00 98.50 274 LEU A CA 1
ATOM 2189 C C . LEU A 1 274 ? 7.454 7.716 -8.770 1.00 98.50 274 LEU A C 1
ATOM 2191 O O . LEU A 1 274 ? 8.387 7.669 -7.965 1.00 98.50 274 LEU A O 1
ATOM 2195 N N . GLY A 1 275 ? 6.883 6.639 -9.287 1.00 98.06 275 GLY A N 1
ATOM 2196 C CA . GLY A 1 275 ? 7.408 5.287 -9.232 1.00 98.06 275 GLY A CA 1
ATOM 2197 C C . GLY A 1 275 ? 7.334 4.677 -10.624 1.00 98.06 275 GLY A C 1
ATOM 2198 O O . GLY A 1 275 ? 6.461 3.859 -10.900 1.00 98.06 275 GLY A O 1
ATOM 2199 N N . VAL A 1 276 ? 8.245 5.106 -11.495 1.00 98.44 276 VAL A N 1
ATOM 2200 C CA . VAL A 1 276 ? 8.517 4.473 -12.785 1.00 98.44 276 VAL A CA 1
ATOM 2201 C C . VAL A 1 276 ? 9.142 3.114 -12.487 1.00 98.44 276 VAL A C 1
ATOM 2203 O O . VAL A 1 276 ? 10.289 3.028 -12.039 1.00 98.44 276 VAL A O 1
ATOM 2206 N N . SER A 1 277 ? 8.335 2.072 -12.647 1.00 97.94 277 SER A N 1
ATOM 2207 C CA . SER A 1 277 ? 8.680 0.677 -12.399 1.00 97.94 277 SER A CA 1
ATOM 2208 C C . SER A 1 277 ? 8.985 -0.043 -13.711 1.00 97.94 277 SER A C 1
ATOM 2210 O O . SER A 1 277 ? 8.598 0.407 -14.792 1.00 97.94 277 SER A O 1
ATOM 2212 N N . MET A 1 278 ? 9.679 -1.173 -13.604 1.00 97.19 278 MET A N 1
ATOM 2213 C CA . MET A 1 278 ? 9.927 -2.090 -14.709 1.00 97.19 278 MET A CA 1
ATOM 2214 C C . MET A 1 278 ? 9.423 -3.489 -14.354 1.00 97.19 278 MET A C 1
ATOM 2216 O O . MET A 1 278 ? 9.748 -4.017 -13.285 1.00 97.19 278 MET A O 1
ATOM 2220 N N . THR A 1 279 ? 8.714 -4.122 -15.286 1.00 97.31 279 THR A N 1
ATOM 2221 C CA . THR A 1 279 ? 8.293 -5.524 -15.205 1.00 97.31 279 THR A CA 1
ATOM 2222 C C . THR A 1 279 ? 8.898 -6.335 -16.345 1.00 97.31 279 THR A C 1
ATOM 2224 O O . THR A 1 279 ? 9.161 -5.796 -17.418 1.00 97.31 279 THR A O 1
ATOM 2227 N N . GLY A 1 280 ? 9.113 -7.633 -16.127 1.00 97.00 280 GLY A N 1
ATOM 2228 C CA . GLY A 1 280 ? 9.814 -8.494 -17.083 1.00 97.00 280 GLY A CA 1
ATOM 2229 C C . GLY A 1 280 ? 11.335 -8.399 -16.979 1.00 97.00 280 GLY A C 1
ATOM 2230 O O . GLY A 1 280 ? 12.025 -8.740 -17.929 1.00 97.00 280 GLY A O 1
ATOM 2231 N N . GLN A 1 281 ? 11.880 -7.952 -15.841 1.00 96.88 281 GLN A N 1
ATOM 2232 C CA . GLN A 1 281 ? 13.332 -7.785 -15.688 1.00 96.88 281 GLN A CA 1
ATOM 2233 C C . GLN A 1 281 ? 14.079 -9.117 -15.867 1.00 96.88 281 GLN A C 1
ATOM 2235 O O . GLN A 1 281 ? 15.117 -9.163 -16.512 1.00 96.88 281 GLN A O 1
ATOM 2240 N N . MET A 1 282 ? 13.498 -10.221 -15.387 1.00 96.12 282 MET A N 1
ATOM 2241 C CA . MET A 1 282 ? 14.058 -11.566 -15.574 1.00 96.12 282 MET A CA 1
ATOM 2242 C C . MET A 1 282 ? 13.735 -12.197 -16.938 1.00 96.12 282 MET A C 1
ATOM 2244 O O . MET A 1 282 ? 14.182 -13.308 -17.196 1.00 96.12 282 MET A O 1
ATOM 2248 N N . ASP A 1 283 ? 12.979 -11.518 -17.810 1.00 96.12 283 ASP A N 1
ATOM 2249 C CA . ASP A 1 283 ? 12.817 -11.945 -19.209 1.00 96.12 283 ASP A CA 1
ATOM 2250 C C . ASP A 1 283 ? 13.969 -11.437 -20.099 1.00 96.12 283 ASP A C 1
ATOM 2252 O O . ASP A 1 283 ? 14.134 -11.926 -21.214 1.00 96.12 283 ASP A O 1
ATOM 2256 N N . ASN A 1 284 ? 14.747 -10.456 -19.626 1.00 97.12 284 ASN A N 1
ATOM 2257 C CA . ASN A 1 284 ? 15.939 -9.927 -20.291 1.00 97.12 284 ASN A CA 1
ATOM 2258 C C . ASN A 1 284 ? 16.916 -9.354 -19.242 1.00 97.12 284 ASN A C 1
ATOM 2260 O O . ASN A 1 284 ? 17.012 -8.137 -19.084 1.00 97.12 284 ASN A O 1
ATOM 2264 N N . PRO A 1 285 ? 17.596 -10.206 -18.459 1.00 96.31 285 PRO A N 1
ATOM 2265 C CA . PRO A 1 285 ? 18.513 -9.734 -17.424 1.00 96.31 285 PRO A CA 1
ATOM 2266 C C . PRO A 1 285 ? 19.779 -9.085 -18.007 1.00 96.31 285 PRO A C 1
ATOM 2268 O O . PRO A 1 285 ? 20.355 -8.202 -17.373 1.00 96.31 285 PRO A O 1
ATOM 2271 N N . ASP A 1 286 ? 20.186 -9.473 -19.218 1.00 97.12 286 ASP A N 1
ATOM 2272 C CA . ASP A 1 286 ? 21.451 -9.049 -19.831 1.00 97.12 286 ASP A CA 1
ATOM 2273 C C . ASP A 1 286 ? 21.482 -7.547 -20.149 1.00 97.12 286 ASP A C 1
ATOM 2275 O O . ASP A 1 286 ? 22.527 -6.906 -20.041 1.00 97.12 286 ASP A O 1
ATOM 2279 N N . VAL A 1 287 ? 20.331 -6.946 -20.478 1.00 97.06 287 VAL A N 1
ATOM 2280 C CA . VAL A 1 287 ? 20.229 -5.494 -20.709 1.00 97.06 287 VAL A CA 1
ATOM 2281 C C . VAL A 1 287 ? 20.250 -4.680 -19.404 1.00 97.06 287 VAL A C 1
ATOM 2283 O O . VAL A 1 287 ? 20.434 -3.464 -19.440 1.00 97.06 287 VAL A O 1
ATOM 2286 N N . LEU A 1 288 ? 20.098 -5.315 -18.238 1.00 96.31 288 LEU A N 1
ATOM 2287 C CA . LEU A 1 288 ? 19.993 -4.654 -16.930 1.00 96.31 288 LEU A CA 1
ATOM 2288 C C . LEU A 1 288 ? 21.320 -4.644 -16.162 1.00 96.31 288 LEU A C 1
ATOM 2290 O O . LEU A 1 288 ? 21.368 -4.890 -14.955 1.00 96.31 288 LEU A O 1
ATOM 2294 N N . THR A 1 289 ? 22.412 -4.326 -16.857 1.00 97.69 289 THR A N 1
ATOM 2295 C CA . THR A 1 289 ? 23.720 -4.118 -16.223 1.00 97.69 289 THR A CA 1
ATOM 2296 C C . THR A 1 289 ? 23.681 -2.927 -15.248 1.00 97.69 289 THR A C 1
ATOM 2298 O O . THR A 1 289 ? 22.840 -2.033 -15.397 1.00 97.69 289 THR A O 1
ATOM 2301 N N . PRO A 1 290 ? 24.591 -2.857 -14.254 1.00 97.69 290 PRO A N 1
ATOM 2302 C CA . PRO A 1 290 ? 24.669 -1.715 -13.339 1.00 97.69 290 PRO A CA 1
ATOM 2303 C C . PRO A 1 290 ? 24.766 -0.360 -14.054 1.00 97.69 290 PRO A C 1
ATOM 2305 O O . PRO A 1 290 ? 24.081 0.586 -13.662 1.00 97.69 290 PRO A O 1
ATOM 2308 N N . ASP A 1 291 ? 25.553 -0.290 -15.131 1.00 98.19 291 ASP A N 1
ATOM 2309 C CA . ASP A 1 291 ? 25.721 0.926 -15.930 1.00 98.19 291 ASP A CA 1
ATOM 2310 C C . ASP A 1 291 ? 24.424 1.297 -16.650 1.00 98.19 291 ASP A C 1
ATOM 2312 O O . ASP A 1 291 ? 23.968 2.436 -16.545 1.00 98.19 291 ASP A O 1
ATOM 2316 N N . ASN A 1 292 ? 23.757 0.327 -17.284 1.00 98.19 292 ASN A N 1
ATOM 2317 C CA . ASN A 1 292 ? 22.479 0.561 -17.954 1.00 98.19 292 ASN A CA 1
ATOM 2318 C C . ASN A 1 292 ? 21.404 1.024 -16.964 1.00 98.19 292 ASN A C 1
ATOM 2320 O O . ASN A 1 292 ? 20.691 1.987 -17.236 1.00 98.19 292 ASN A O 1
ATOM 2324 N N . LEU A 1 293 ? 21.303 0.398 -15.787 1.00 97.56 293 LEU A N 1
ATOM 2325 C CA . LEU A 1 293 ? 20.369 0.817 -14.737 1.00 97.56 293 LEU A CA 1
ATOM 2326 C C . LEU A 1 293 ? 20.646 2.250 -14.263 1.00 97.56 293 LEU A C 1
ATOM 2328 O O . LEU A 1 293 ? 19.704 3.020 -14.042 1.00 97.56 293 LEU A O 1
ATOM 2332 N N . GLN A 1 294 ? 21.920 2.627 -14.135 1.00 97.44 294 GLN A N 1
ATOM 2333 C CA . GLN A 1 294 ? 22.312 3.986 -13.775 1.00 97.44 294 GLN A CA 1
ATOM 2334 C C . GLN A 1 294 ? 21.953 4.983 -14.891 1.00 97.44 294 GLN A C 1
ATOM 2336 O O . GLN A 1 294 ? 21.347 6.016 -14.596 1.00 97.44 294 GLN A O 1
ATOM 2341 N N . SER A 1 295 ? 22.212 4.651 -16.160 1.00 98.38 295 SER A N 1
ATOM 2342 C CA . SER A 1 295 ? 21.824 5.465 -17.321 1.00 98.38 295 SER A CA 1
ATOM 2343 C C . SER A 1 295 ? 20.310 5.650 -17.426 1.00 98.38 295 SER A C 1
ATOM 2345 O O . SER A 1 295 ? 19.835 6.773 -17.581 1.00 98.38 295 SER A O 1
ATOM 2347 N N . LEU A 1 296 ? 19.533 4.574 -17.280 1.00 98.44 296 LEU A N 1
ATOM 2348 C CA . LEU A 1 296 ? 18.068 4.595 -17.301 1.00 98.44 296 LEU A CA 1
ATOM 2349 C C . LEU A 1 296 ? 17.500 5.468 -16.170 1.00 98.44 296 LEU A C 1
ATOM 2351 O O . LEU A 1 296 ? 16.600 6.289 -16.389 1.00 98.44 296 LEU A O 1
ATOM 2355 N N . ARG A 1 297 ? 18.063 5.345 -14.961 1.00 97.56 297 ARG A N 1
ATOM 2356 C CA . ARG A 1 297 ? 17.719 6.192 -13.813 1.00 97.56 297 ARG A CA 1
ATOM 2357 C C . ARG A 1 297 ? 18.006 7.660 -14.105 1.00 97.56 297 ARG A C 1
ATOM 2359 O O . ARG A 1 297 ? 17.112 8.487 -13.919 1.00 97.56 297 ARG A O 1
ATOM 2366 N N . ASP A 1 298 ? 19.212 8.000 -14.539 1.00 98.06 298 ASP A N 1
ATOM 2367 C CA . ASP A 1 298 ? 19.606 9.394 -14.760 1.00 98.06 298 ASP A CA 1
ATOM 2368 C C . ASP A 1 298 ? 18.819 10.024 -15.913 1.00 98.06 298 ASP A C 1
ATOM 2370 O O . ASP A 1 298 ? 18.368 11.167 -15.809 1.00 98.06 298 ASP A O 1
ATOM 2374 N N . TYR A 1 299 ? 18.537 9.244 -16.956 1.00 98.69 299 TYR A N 1
ATOM 2375 C CA . TYR A 1 299 ? 17.676 9.661 -18.053 1.00 98.69 299 TYR A CA 1
ATOM 2376 C C . TYR A 1 299 ? 16.256 9.999 -17.579 1.00 98.69 299 TYR A C 1
ATOM 2378 O O . TYR A 1 299 ? 15.737 11.067 -17.907 1.00 98.69 299 TYR A O 1
ATOM 2386 N N . SER A 1 300 ? 15.651 9.165 -16.720 1.00 98.62 300 SER A N 1
ATOM 2387 C CA . SER A 1 300 ? 14.339 9.466 -16.121 1.00 98.62 300 SER A CA 1
ATOM 2388 C C . SER A 1 300 ? 14.345 10.767 -15.301 1.00 98.62 300 SER A C 1
ATOM 2390 O O . SER A 1 300 ? 13.371 11.522 -15.311 1.00 98.62 300 SER A O 1
ATOM 2392 N N . VAL A 1 301 ? 15.460 11.089 -14.630 1.00 98.56 301 VAL A N 1
ATOM 2393 C CA . VAL A 1 301 ? 15.618 12.362 -13.909 1.00 98.56 301 VAL A CA 1
ATOM 2394 C C . VAL A 1 301 ? 15.615 13.536 -14.884 1.00 98.56 301 VAL A C 1
ATOM 2396 O O . VAL A 1 301 ? 14.898 14.505 -14.641 1.00 98.56 301 VAL A O 1
ATOM 2399 N N . GLY A 1 302 ? 16.364 13.444 -15.986 1.00 98.56 302 GLY A N 1
ATOM 2400 C CA . GLY A 1 302 ? 16.389 14.473 -17.030 1.00 98.56 302 GLY A CA 1
ATOM 2401 C C . GLY A 1 302 ? 15.010 14.723 -17.646 1.00 98.56 302 GLY A C 1
ATOM 2402 O O . GLY A 1 302 ? 14.563 15.866 -17.713 1.00 98.56 302 GLY A O 1
ATOM 2403 N N . VAL A 1 303 ? 14.287 13.654 -17.997 1.00 98.81 303 VAL A N 1
ATOM 2404 C CA . VAL A 1 303 ? 12.927 13.752 -18.556 1.00 98.81 303 VAL A CA 1
ATOM 2405 C C . VAL A 1 303 ? 11.961 14.421 -17.574 1.00 98.81 303 VAL A C 1
ATOM 2407 O O . VAL A 1 303 ? 11.170 15.277 -17.969 1.00 98.81 303 VAL A O 1
ATOM 2410 N N . ASN A 1 304 ? 12.022 14.078 -16.283 1.00 98.75 304 ASN A N 1
ATOM 2411 C CA . ASN A 1 304 ? 11.176 14.723 -15.278 1.00 98.75 304 ASN A CA 1
ATOM 2412 C C . ASN A 1 304 ? 11.511 16.209 -15.091 1.00 98.75 304 ASN A C 1
ATOM 2414 O O . ASN A 1 304 ? 10.595 16.994 -14.878 1.00 98.75 304 ASN A O 1
ATOM 2418 N N . VAL A 1 305 ? 12.785 16.608 -15.191 1.00 98.62 305 VAL A N 1
ATOM 2419 C CA . VAL A 1 305 ? 13.181 18.026 -15.135 1.00 98.62 305 VAL A CA 1
ATOM 2420 C C . VAL A 1 305 ? 12.503 18.818 -16.252 1.00 98.62 305 VAL A C 1
ATOM 2422 O O . VAL A 1 305 ? 11.847 19.816 -15.960 1.00 98.62 305 VAL A O 1
ATOM 2425 N N . GLU A 1 306 ? 12.608 18.343 -17.495 1.00 98.69 306 GLU A N 1
ATOM 2426 C CA . GLU A 1 306 ? 11.994 18.978 -18.668 1.00 98.69 306 GLU A CA 1
ATOM 2427 C C . GLU A 1 306 ? 10.463 19.040 -18.539 1.00 98.69 306 GLU A C 1
ATOM 2429 O O . GLU A 1 306 ? 9.841 20.078 -18.775 1.00 98.69 306 GLU A O 1
ATOM 2434 N N . MET A 1 307 ? 9.837 17.938 -18.117 1.00 98.62 307 MET A N 1
ATOM 2435 C CA . MET A 1 307 ? 8.383 17.864 -17.959 1.00 98.62 307 MET A CA 1
ATOM 2436 C C . MET A 1 307 ? 7.865 18.743 -16.820 1.00 98.62 307 MET A C 1
ATOM 2438 O O . MET A 1 307 ? 6.852 19.420 -16.989 1.00 98.62 307 MET A O 1
ATOM 2442 N N . ALA A 1 308 ? 8.543 18.756 -15.671 1.00 98.56 308 ALA A N 1
ATOM 2443 C CA . ALA A 1 308 ? 8.154 19.578 -14.531 1.00 98.56 308 ALA A CA 1
ATOM 2444 C C . ALA A 1 308 ? 8.246 21.075 -14.860 1.00 98.56 308 ALA A C 1
ATOM 2446 O O . ALA A 1 308 ? 7.359 21.835 -14.478 1.00 98.56 308 ALA A O 1
ATOM 2447 N N . GLU A 1 309 ? 9.266 21.489 -15.619 1.00 98.62 309 GLU A N 1
ATOM 2448 C CA . GLU A 1 309 ? 9.408 22.865 -16.101 1.00 98.62 309 GLU A CA 1
ATOM 2449 C C . GLU A 1 309 ? 8.268 23.255 -17.050 1.00 98.62 309 GLU A C 1
ATOM 2451 O O . GLU A 1 309 ? 7.610 24.275 -16.839 1.00 98.62 309 GLU A O 1
ATOM 2456 N N . ARG A 1 310 ? 7.956 22.403 -18.035 1.00 98.38 310 ARG A N 1
ATOM 2457 C CA . ARG A 1 310 ? 6.835 22.628 -18.966 1.00 98.38 310 ARG A CA 1
ATOM 2458 C C . ARG A 1 310 ? 5.488 22.736 -18.258 1.00 98.38 310 ARG A C 1
ATOM 2460 O O . ARG A 1 310 ? 4.675 23.584 -18.614 1.00 98.38 310 ARG A O 1
ATOM 2467 N N . LEU A 1 311 ? 5.259 21.886 -17.259 1.00 98.38 311 LEU A N 1
ATOM 2468 C CA . LEU A 1 311 ? 4.028 21.867 -16.467 1.00 98.38 311 LEU A CA 1
ATOM 2469 C C . LEU A 1 311 ? 4.015 22.916 -15.343 1.00 98.38 311 LEU A C 1
ATOM 2471 O O . LEU A 1 311 ? 2.984 23.081 -14.697 1.00 98.38 311 LEU A O 1
ATOM 2475 N N . LYS A 1 312 ? 5.128 23.628 -15.113 1.00 98.31 312 LYS A N 1
ATOM 2476 C CA . LYS A 1 312 ? 5.305 24.612 -14.031 1.00 98.31 312 LYS A CA 1
ATOM 2477 C C . LYS A 1 312 ? 5.008 24.033 -12.640 1.00 98.31 312 LYS A C 1
ATOM 2479 O O . LYS A 1 312 ? 4.360 24.670 -11.813 1.00 98.31 312 LYS A O 1
ATOM 2484 N N . ILE A 1 313 ? 5.494 22.821 -12.380 1.00 98.38 313 ILE A N 1
ATOM 2485 C CA . ILE A 1 313 ? 5.363 22.124 -11.092 1.00 98.38 313 ILE A CA 1
ATOM 2486 C C . ILE A 1 313 ? 6.733 21.845 -10.467 1.00 98.38 313 ILE A C 1
ATOM 2488 O O . ILE A 1 313 ? 7.775 21.942 -11.116 1.00 98.38 313 ILE A O 1
ATOM 2492 N N . ASN A 1 314 ? 6.735 21.448 -9.194 1.00 97.94 314 ASN A N 1
ATOM 2493 C CA . ASN A 1 314 ? 7.939 20.949 -8.534 1.00 97.94 314 ASN A CA 1
ATOM 2494 C C . ASN A 1 314 ? 8.491 19.715 -9.262 1.00 97.94 314 ASN A C 1
ATOM 2496 O O . ASN A 1 314 ? 7.740 18.834 -9.682 1.00 97.94 314 ASN A O 1
ATOM 2500 N N . ARG A 1 315 ? 9.820 19.617 -9.347 1.00 97.94 315 ARG A N 1
ATOM 2501 C CA . ARG A 1 315 ? 10.497 18.391 -9.791 1.00 97.94 315 ARG A CA 1
ATOM 2502 C C . ARG A 1 315 ? 10.224 17.260 -8.800 1.00 97.94 315 ARG A C 1
ATOM 2504 O O . ARG A 1 315 ? 10.201 17.484 -7.590 1.00 97.94 315 ARG A O 1
ATOM 2511 N N . SER A 1 316 ? 10.103 16.037 -9.301 1.00 98.31 316 SER A N 1
ATOM 2512 C CA . SER A 1 316 ? 9.769 14.874 -8.484 1.00 98.31 316 SER A CA 1
ATOM 2513 C C . SER A 1 316 ? 10.895 14.501 -7.512 1.00 98.31 316 SER A C 1
ATOM 2515 O O . SER A 1 316 ? 12.053 14.277 -7.894 1.00 98.31 316 SER A O 1
ATOM 2517 N N . ALA A 1 317 ? 10.557 14.375 -6.228 1.00 97.50 317 ALA A N 1
ATOM 2518 C CA . ALA A 1 317 ? 11.512 14.085 -5.158 1.00 97.50 317 ALA A CA 1
ATOM 2519 C C . ALA A 1 317 ? 12.131 12.677 -5.272 1.00 97.50 317 ALA A C 1
ATOM 2521 O O . ALA A 1 317 ? 13.293 12.469 -4.921 1.00 97.50 317 ALA A O 1
ATOM 2522 N N . ALA A 1 318 ? 11.382 11.719 -5.815 1.00 97.44 318 ALA A N 1
ATOM 2523 C CA . ALA A 1 318 ? 11.847 10.397 -6.226 1.00 97.44 318 ALA A CA 1
ATOM 2524 C C . ALA A 1 318 ? 11.118 9.989 -7.514 1.00 97.44 318 ALA A C 1
ATOM 2526 O O . ALA A 1 318 ? 10.044 10.524 -7.793 1.00 97.44 318 ALA A O 1
ATOM 2527 N N . ILE A 1 319 ? 11.745 9.120 -8.314 1.00 98.31 319 ILE A N 1
ATOM 2528 C CA . ILE A 1 319 ? 11.256 8.796 -9.663 1.00 98.31 319 ILE A CA 1
ATOM 2529 C C . ILE A 1 319 ? 11.125 7.297 -9.903 1.00 98.31 319 ILE A C 1
ATOM 2531 O O . ILE A 1 319 ? 10.109 6.856 -10.422 1.00 98.31 319 ILE A O 1
ATOM 2535 N N . THR A 1 320 ? 12.150 6.519 -9.567 1.00 97.44 320 THR A N 1
ATOM 2536 C CA . THR A 1 320 ? 12.235 5.105 -9.939 1.00 97.44 320 THR A CA 1
ATOM 2537 C C . THR A 1 320 ? 11.814 4.189 -8.795 1.00 97.44 320 THR A C 1
ATOM 2539 O O . THR A 1 320 ? 11.971 4.525 -7.619 1.00 97.44 320 THR A O 1
ATOM 2542 N N . THR A 1 321 ? 11.293 3.014 -9.141 1.00 97.12 321 THR A N 1
ATOM 2543 C CA . THR A 1 321 ? 10.994 1.933 -8.194 1.00 97.12 321 THR A CA 1
ATOM 2544 C C . THR A 1 321 ? 11.070 0.571 -8.896 1.00 97.12 321 THR A C 1
ATOM 2546 O O . THR A 1 321 ? 11.339 0.487 -10.092 1.00 97.12 321 THR A O 1
ATOM 2549 N N . THR A 1 322 ? 10.834 -0.515 -8.168 1.00 95.38 322 THR A N 1
ATOM 2550 C CA . THR A 1 322 ? 10.551 -1.836 -8.736 1.00 95.38 322 THR A CA 1
ATOM 2551 C C . THR A 1 322 ? 9.395 -2.450 -7.969 1.00 95.38 322 THR A C 1
ATOM 2553 O O . THR A 1 322 ? 9.535 -2.830 -6.809 1.00 95.38 322 THR A O 1
ATOM 2556 N N . LYS A 1 323 ? 8.239 -2.538 -8.625 1.00 95.25 323 LYS A N 1
ATOM 2557 C CA . LYS A 1 323 ? 7.027 -3.115 -8.054 1.00 95.25 323 LYS A CA 1
ATOM 2558 C C . LYS A 1 323 ? 6.886 -4.594 -8.437 1.00 95.25 323 LYS A C 1
ATOM 2560 O O . LYS A 1 323 ? 7.143 -4.955 -9.587 1.00 95.25 323 LYS A O 1
ATOM 2565 N N . PRO A 1 324 ? 6.359 -5.453 -7.546 1.00 87.00 324 PRO A N 1
ATOM 2566 C CA . PRO A 1 324 ? 5.850 -6.768 -7.932 1.00 87.00 324 PRO A CA 1
ATOM 2567 C C . PRO A 1 324 ? 4.572 -6.614 -8.783 1.00 87.00 324 PRO A C 1
ATOM 2569 O O . PRO A 1 324 ? 3.455 -6.503 -8.272 1.00 87.00 324 PRO A O 1
ATOM 2572 N N . SER A 1 325 ? 4.734 -6.531 -10.103 1.00 90.81 325 SER A N 1
ATOM 2573 C CA . SER A 1 325 ? 3.687 -6.162 -11.066 1.00 90.81 325 SER A CA 1
ATOM 2574 C C . SER A 1 325 ? 2.670 -7.287 -11.349 1.00 90.81 325 SER A C 1
ATOM 2576 O O . SER A 1 325 ? 2.517 -7.738 -12.477 1.00 90.81 325 SER A O 1
ATOM 2578 N N . GLY A 1 326 ? 1.942 -7.770 -10.334 1.00 88.50 326 GLY A N 1
ATOM 2579 C CA . GLY A 1 326 ? 1.103 -8.982 -10.417 1.00 88.50 326 GLY A CA 1
ATOM 2580 C C . GLY A 1 326 ? 0.113 -9.039 -11.597 1.00 88.50 326 GLY A C 1
ATOM 2581 O O . GLY A 1 326 ? 0.252 -9.873 -12.493 1.00 88.50 326 GLY A O 1
ATOM 2582 N N . THR A 1 327 ? -0.889 -8.154 -11.625 1.00 90.81 327 THR A N 1
ATOM 2583 C CA . THR A 1 327 ? -1.926 -8.168 -12.678 1.00 90.81 327 THR A CA 1
ATOM 2584 C C . THR A 1 327 ? -1.390 -7.726 -14.039 1.00 90.81 327 THR A C 1
ATOM 2586 O O . THR A 1 327 ? -1.711 -8.337 -15.055 1.00 90.81 327 THR A O 1
ATOM 2589 N N . VAL A 1 328 ? -0.560 -6.679 -14.073 1.00 94.00 328 VAL A N 1
ATOM 2590 C CA . VAL A 1 328 ? -0.048 -6.104 -15.328 1.00 94.00 328 VAL A CA 1
ATOM 2591 C C . VAL A 1 328 ? 0.903 -7.076 -16.025 1.00 94.00 328 VAL A C 1
ATOM 2593 O O . VAL A 1 328 ? 0.737 -7.315 -17.217 1.00 94.00 328 VAL A O 1
ATOM 2596 N N . SER A 1 329 ? 1.823 -7.716 -15.293 1.00 94.75 329 SER A N 1
ATOM 2597 C CA . SER A 1 329 ? 2.697 -8.754 -15.867 1.00 94.75 329 SER A CA 1
ATOM 2598 C C . SER A 1 329 ? 1.908 -9.932 -16.434 1.00 94.75 329 SER A C 1
ATOM 2600 O O . SER A 1 329 ? 2.270 -10.478 -17.473 1.00 94.75 329 SER A O 1
ATOM 2602 N N . THR A 1 330 ? 0.783 -10.291 -15.808 1.00 94.19 330 THR A N 1
ATOM 2603 C CA . THR A 1 330 ? -0.118 -11.322 -16.333 1.00 94.19 330 THR A CA 1
ATOM 2604 C C . THR A 1 330 ? -0.767 -10.884 -17.644 1.00 94.19 330 THR A C 1
ATOM 2606 O O . THR A 1 330 ? -0.771 -11.664 -18.592 1.00 94.19 330 THR A O 1
ATOM 2609 N N . LEU A 1 331 ? -1.266 -9.645 -17.718 1.00 95.38 331 LEU A N 1
ATOM 2610 C CA . LEU A 1 331 ? -1.883 -9.087 -18.925 1.00 95.38 331 LEU A CA 1
ATOM 2611 C C . LEU A 1 331 ? -0.906 -9.055 -20.106 1.00 95.38 331 LEU A C 1
ATOM 2613 O O . LEU A 1 331 ? -1.272 -9.406 -21.222 1.00 95.38 331 LEU A O 1
ATOM 2617 N N . VAL A 1 332 ? 0.338 -8.641 -19.862 1.00 95.31 332 VAL A N 1
ATOM 2618 C CA . VAL A 1 332 ? 1.346 -8.475 -20.919 1.00 95.31 332 VAL A CA 1
ATOM 2619 C C . VAL A 1 332 ? 2.235 -9.705 -21.119 1.00 95.31 332 VAL A C 1
ATOM 2621 O O . VAL A 1 332 ? 3.157 -9.646 -21.933 1.00 95.31 332 VAL A O 1
ATOM 2624 N N . ASN A 1 333 ? 1.976 -10.797 -20.393 1.00 94.38 333 ASN A N 1
ATOM 2625 C CA . ASN A 1 333 ? 2.793 -12.012 -20.340 1.00 94.38 333 ASN A CA 1
ATOM 2626 C C . ASN A 1 333 ? 4.295 -11.735 -20.126 1.00 94.38 333 ASN A C 1
ATOM 2628 O O . ASN A 1 333 ? 5.139 -12.071 -20.960 1.00 94.38 333 ASN A O 1
ATOM 2632 N N . SER A 1 334 ? 4.637 -11.125 -18.997 1.00 94.94 334 SER A N 1
ATOM 2633 C CA . SER A 1 334 ? 6.023 -10.935 -18.561 1.00 94.94 334 SER A CA 1
ATOM 2634 C C . SER A 1 334 ? 6.289 -11.628 -17.222 1.00 94.94 334 SER A C 1
ATOM 2636 O O . SER A 1 334 ? 5.356 -11.973 -16.490 1.00 94.94 334 SER A O 1
ATOM 2638 N N . ALA A 1 335 ? 7.561 -11.759 -16.848 1.00 94.62 335 ALA A N 1
ATOM 2639 C CA . ALA A 1 335 ? 7.940 -11.929 -15.447 1.00 94.62 335 ALA A CA 1
ATOM 2640 C C . ALA A 1 335 ? 7.404 -10.745 -14.607 1.00 94.62 335 ALA A C 1
ATOM 2642 O O . ALA A 1 335 ? 7.211 -9.641 -15.128 1.00 94.62 335 ALA A O 1
ATOM 2643 N N . SER A 1 336 ? 7.120 -10.963 -13.319 1.00 95.50 336 SER A N 1
ATOM 2644 C CA . SER A 1 336 ? 6.487 -9.958 -12.445 1.00 95.50 336 SER A CA 1
ATOM 2645 C C . SER A 1 336 ? 7.534 -9.122 -11.712 1.00 95.50 336 SER A C 1
ATOM 2647 O O . SER A 1 336 ? 8.152 -9.597 -10.756 1.00 95.50 336 SER A O 1
ATOM 2649 N N . GLY A 1 337 ? 7.729 -7.868 -12.132 1.00 95.19 337 GLY A N 1
ATOM 2650 C CA . GLY A 1 337 ? 8.814 -7.034 -11.606 1.00 95.19 337 GLY A CA 1
ATOM 2651 C C . GLY A 1 337 ? 10.180 -7.676 -11.882 1.00 95.19 337 GLY A C 1
ATOM 2652 O O . GLY A 1 337 ? 10.492 -7.981 -13.036 1.00 95.19 337 GLY A O 1
ATOM 2653 N N . PHE A 1 338 ? 10.945 -7.924 -10.811 1.00 95.12 338 PHE A N 1
ATOM 2654 C CA . PHE A 1 338 ? 12.232 -8.639 -10.818 1.00 95.12 338 PHE A CA 1
ATOM 2655 C C . PHE A 1 338 ? 12.130 -10.133 -10.457 1.00 95.12 338 PHE A C 1
ATOM 2657 O O . PHE A 1 338 ? 13.137 -10.819 -10.327 1.00 95.12 338 PHE A O 1
ATOM 2664 N N . HIS A 1 339 ? 10.928 -10.685 -10.287 1.00 95.50 339 HIS A N 1
ATOM 2665 C CA . HIS A 1 339 ? 10.818 -12.117 -10.015 1.00 95.50 339 HIS A CA 1
ATOM 2666 C C . HIS A 1 339 ? 11.163 -12.951 -11.254 1.00 95.50 339 HIS A C 1
ATOM 2668 O O . HIS A 1 339 ? 10.765 -12.571 -12.361 1.00 95.50 339 HIS A O 1
ATOM 2674 N N . PRO A 1 340 ? 11.817 -14.115 -11.084 1.00 94.38 340 PRO A N 1
ATOM 2675 C CA . PRO A 1 340 ? 11.917 -15.095 -12.154 1.00 94.38 340 PRO A CA 1
ATOM 2676 C C . PRO A 1 340 ? 10.527 -15.628 -12.521 1.00 94.38 340 PRO A C 1
ATOM 2678 O O . PRO A 1 340 ? 9.569 -15.546 -11.740 1.00 94.38 340 PRO A O 1
ATOM 2681 N N . ARG A 1 341 ? 10.406 -16.209 -13.719 1.00 92.56 341 ARG A N 1
ATOM 2682 C CA . ARG A 1 341 ? 9.225 -17.014 -14.052 1.00 92.56 341 ARG A CA 1
ATOM 2683 C C . ARG A 1 341 ? 9.159 -18.211 -13.104 1.00 92.56 341 ARG A C 1
ATOM 2685 O O . ARG A 1 341 ? 10.184 -18.763 -12.725 1.00 92.56 341 ARG A O 1
ATOM 2692 N N . PHE A 1 342 ? 7.942 -18.597 -12.721 1.00 93.00 342 PHE A N 1
ATOM 2693 C CA . PHE A 1 342 ? 7.732 -19.704 -11.782 1.00 93.00 342 PHE A CA 1
ATOM 2694 C C . PHE A 1 342 ? 8.305 -21.029 -12.309 1.00 93.00 342 PHE A C 1
ATOM 2696 O O . PHE A 1 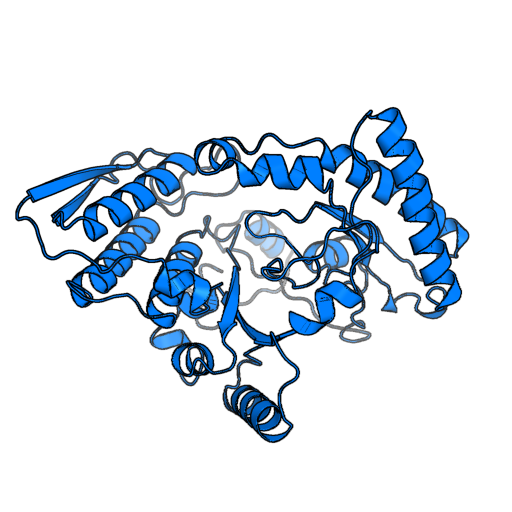342 ? 8.930 -21.771 -11.562 1.00 93.00 342 PHE A O 1
ATOM 2703 N N . ALA A 1 343 ? 8.073 -21.307 -13.592 1.00 94.44 343 ALA A N 1
ATOM 2704 C CA . ALA A 1 343 ? 8.585 -22.454 -14.329 1.00 94.44 343 ALA A CA 1
ATOM 2705 C C . ALA A 1 343 ? 8.473 -22.166 -15.834 1.00 94.44 343 ALA A C 1
ATOM 2707 O O . ALA A 1 343 ? 7.723 -21.264 -16.230 1.00 94.44 343 ALA A O 1
ATOM 2708 N N . ASP A 1 344 ? 9.143 -22.969 -16.661 1.00 91.19 344 ASP A N 1
ATOM 2709 C CA . ASP A 1 344 ? 9.028 -22.898 -18.125 1.00 91.19 344 ASP A CA 1
ATOM 2710 C C . ASP A 1 344 ? 7.593 -23.177 -18.593 1.00 91.19 344 ASP A C 1
ATOM 2712 O O . ASP A 1 344 ? 7.065 -22.499 -19.474 1.00 91.19 344 ASP A O 1
ATOM 2716 N N . TYR A 1 345 ? 6.925 -24.129 -17.932 1.00 94.62 345 TYR A N 1
ATOM 2717 C CA . TYR A 1 345 ? 5.535 -24.498 -18.186 1.00 94.62 345 TYR A CA 1
ATOM 2718 C C . TYR A 1 345 ? 4.777 -24.628 -16.867 1.00 94.62 345 TYR A C 1
ATOM 2720 O O . TYR A 1 345 ? 5.226 -25.295 -15.936 1.00 94.62 345 TYR A O 1
ATOM 2728 N N . TYR A 1 346 ? 3.604 -24.002 -16.776 1.00 93.94 346 TYR A N 1
ATOM 2729 C CA . TYR A 1 346 ? 2.737 -24.102 -15.603 1.00 93.94 346 TYR A CA 1
ATOM 2730 C C . TYR A 1 346 ? 1.270 -23.870 -15.966 1.00 93.94 346 TYR A C 1
ATOM 2732 O O . TYR A 1 346 ? 0.941 -23.199 -16.943 1.00 93.94 346 TYR A O 1
ATOM 2740 N N . ILE A 1 347 ? 0.372 -24.402 -15.134 1.00 91.31 347 ILE A N 1
ATOM 2741 C CA . ILE A 1 347 ? -1.069 -24.166 -15.245 1.00 91.31 347 ILE A CA 1
ATOM 2742 C C . ILE A 1 347 ? -1.432 -22.975 -14.361 1.00 91.31 347 ILE A C 1
ATOM 2744 O O . ILE A 1 347 ? -1.316 -23.041 -13.136 1.00 91.31 347 ILE A O 1
ATOM 2748 N N . ARG A 1 348 ? -1.924 -21.894 -14.971 1.00 90.62 348 ARG A N 1
ATOM 2749 C CA . ARG A 1 348 ? -2.512 -20.766 -14.241 1.00 90.62 348 ARG A CA 1
ATOM 2750 C C . ARG A 1 348 ? -4.014 -20.983 -14.084 1.00 90.62 348 ARG A C 1
ATOM 2752 O O . ARG A 1 348 ? -4.731 -21.097 -15.071 1.00 90.62 348 ARG A O 1
ATOM 2759 N N . ARG A 1 349 ? -4.484 -21.018 -12.837 1.00 90.81 349 ARG A N 1
ATOM 2760 C CA . ARG A 1 349 ? -5.912 -21.110 -12.502 1.00 90.81 349 ARG A CA 1
ATOM 2761 C C . ARG A 1 349 ? -6.465 -19.727 -12.171 1.00 90.81 349 ARG A C 1
ATOM 2763 O O . ARG A 1 349 ? -5.768 -18.914 -11.566 1.00 90.81 349 ARG A O 1
ATOM 2770 N N . VAL A 1 350 ? -7.714 -19.479 -12.552 1.00 89.31 350 VAL A N 1
ATOM 2771 C CA . VAL A 1 350 ? -8.451 -18.246 -12.250 1.00 89.31 350 VAL A CA 1
ATOM 2772 C C . VAL A 1 350 ? -9.722 -18.638 -11.507 1.00 89.31 350 VAL A C 1
ATOM 2774 O O . VAL A 1 350 ? -10.416 -19.555 -11.932 1.00 89.31 350 VAL A O 1
ATOM 2777 N N . ARG A 1 351 ? -10.004 -17.954 -10.397 1.00 87.88 351 ARG A N 1
ATOM 2778 C CA . ARG A 1 351 ? -11.255 -18.104 -9.645 1.00 87.88 351 ARG A CA 1
ATOM 2779 C C . ARG A 1 351 ? -12.273 -17.114 -10.187 1.00 87.88 351 ARG A C 1
ATOM 2781 O O . ARG A 1 351 ? -11.940 -15.938 -10.334 1.00 87.88 351 ARG A O 1
ATOM 2788 N N . ILE A 1 352 ? -13.477 -17.581 -10.487 1.00 84.31 352 ILE A N 1
ATOM 2789 C CA . ILE A 1 352 ? -14.540 -16.780 -11.096 1.00 84.31 352 ILE A CA 1
ATOM 2790 C C . ILE A 1 352 ? -15.820 -17.086 -10.329 1.00 84.31 352 ILE A C 1
ATOM 2792 O O . ILE A 1 352 ? -16.134 -18.249 -10.128 1.00 84.31 352 ILE A O 1
ATOM 2796 N N . SER A 1 353 ? -16.573 -16.068 -9.906 1.00 82.75 353 SER A N 1
ATOM 2797 C CA . SER A 1 353 ? -17.849 -16.331 -9.234 1.00 82.75 353 SER A CA 1
ATOM 2798 C C . SER A 1 353 ? -18.781 -17.139 -10.141 1.00 82.75 353 SER A C 1
ATOM 2800 O O . SER A 1 353 ? -18.928 -16.816 -11.319 1.00 82.75 353 SER A O 1
ATOM 2802 N N . ALA A 1 354 ? -19.501 -18.109 -9.572 1.00 82.31 354 ALA A N 1
ATOM 2803 C CA . ALA A 1 354 ? -20.524 -18.879 -10.285 1.00 82.31 354 ALA A CA 1
ATOM 2804 C C . ALA A 1 354 ? -21.641 -17.995 -10.886 1.00 82.31 354 ALA A C 1
ATOM 2806 O O . ALA A 1 354 ? -22.346 -18.395 -11.813 1.00 82.31 354 ALA A O 1
ATOM 2807 N N . THR A 1 355 ? -21.801 -16.770 -10.371 1.00 79.88 355 THR A N 1
ATOM 2808 C CA . THR A 1 355 ? -22.775 -15.787 -10.869 1.00 79.88 355 THR A CA 1
ATOM 2809 C C . THR A 1 355 ? -22.233 -14.889 -11.986 1.00 79.88 355 THR A C 1
ATOM 2811 O O . THR A 1 355 ? -23.011 -14.163 -12.612 1.00 79.88 355 THR A O 1
ATOM 2814 N N . ASP A 1 356 ? -20.927 -14.928 -12.256 1.00 81.00 356 ASP A N 1
ATOM 2815 C CA . ASP A 1 356 ? -20.281 -14.086 -13.259 1.00 81.00 356 ASP A CA 1
ATOM 2816 C C . ASP A 1 356 ? -20.604 -14.587 -14.684 1.00 81.00 356 ASP A C 1
ATOM 2818 O O . ASP A 1 356 ? -20.447 -15.779 -14.971 1.00 81.00 356 ASP A O 1
ATOM 2822 N N . PRO A 1 357 ? -21.041 -13.715 -15.615 1.00 86.12 357 PRO A N 1
ATOM 2823 C CA . PRO A 1 357 ? -21.247 -14.093 -17.013 1.00 86.12 357 PRO A CA 1
ATOM 2824 C C . PRO A 1 357 ? -20.017 -14.732 -17.676 1.00 86.12 357 PRO A C 1
ATOM 2826 O O . PRO A 1 357 ? -20.178 -15.592 -18.541 1.00 86.12 357 PRO A O 1
ATOM 2829 N N . LEU A 1 358 ? -18.803 -14.363 -17.252 1.00 87.88 358 LEU A N 1
ATOM 2830 C CA . LEU A 1 358 ? -17.565 -14.948 -17.759 1.00 87.88 358 LEU A CA 1
ATOM 2831 C C . LEU A 1 358 ? -17.474 -16.444 -17.443 1.00 87.88 358 LEU A C 1
ATOM 2833 O O . LEU A 1 358 ? -17.042 -17.212 -18.297 1.00 87.88 358 LEU A O 1
ATOM 2837 N N . TYR A 1 359 ? -17.923 -16.880 -16.260 1.00 87.75 359 TYR A N 1
ATOM 2838 C CA . TYR A 1 359 ? -17.958 -18.305 -15.916 1.00 87.75 359 TYR A CA 1
ATOM 2839 C C . TYR A 1 359 ? -18.853 -19.081 -16.886 1.00 87.75 359 TYR A C 1
ATOM 2841 O O . TYR A 1 359 ? -18.433 -20.109 -17.414 1.00 87.75 359 TYR A O 1
ATOM 2849 N N . LYS A 1 360 ? -20.055 -18.561 -17.168 1.00 88.56 360 LYS A N 1
ATOM 2850 C CA . LYS A 1 360 ? -21.009 -19.197 -18.092 1.00 88.56 360 LYS A CA 1
ATOM 2851 C C . LYS A 1 360 ? -20.409 -19.346 -19.489 1.00 88.56 360 LYS A C 1
ATOM 2853 O O . LYS A 1 360 ? -20.380 -20.447 -20.020 1.00 88.56 360 LYS A O 1
ATOM 2858 N N . MET A 1 361 ? -19.824 -18.270 -20.018 1.00 94.00 361 MET A N 1
ATOM 2859 C CA . MET A 1 361 ? -19.148 -18.290 -21.317 1.00 94.00 361 MET A CA 1
ATOM 2860 C C . MET A 1 361 ? -18.004 -19.316 -21.364 1.00 94.00 361 MET A C 1
ATOM 2862 O O . MET A 1 361 ? -17.922 -20.104 -22.301 1.00 94.00 361 MET A O 1
ATOM 2866 N N . MET A 1 362 ? -17.122 -19.327 -20.359 1.00 93.62 362 MET A N 1
ATOM 2867 C CA . MET A 1 362 ? -15.973 -20.242 -20.320 1.00 93.62 362 MET A CA 1
ATOM 2868 C C . MET A 1 362 ? -16.414 -21.705 -20.190 1.00 93.62 362 MET A C 1
ATOM 2870 O O . MET A 1 362 ? -15.830 -22.589 -20.818 1.00 93.62 362 MET A O 1
ATOM 2874 N N . LYS A 1 363 ? -17.468 -21.961 -19.408 1.00 90.75 363 LYS A N 1
ATOM 2875 C CA . LYS A 1 363 ? -18.091 -23.280 -19.288 1.00 90.75 363 LYS A CA 1
ATOM 2876 C C . LYS A 1 363 ? -18.662 -23.753 -20.625 1.00 90.75 363 LYS A C 1
ATOM 2878 O O . LYS A 1 363 ? -18.385 -24.882 -21.017 1.00 90.75 363 LYS A O 1
ATOM 2883 N N . ASP A 1 364 ? -19.402 -22.898 -21.329 1.00 94.31 364 ASP A N 1
ATOM 2884 C CA . ASP A 1 364 ? -20.000 -23.221 -22.633 1.00 94.31 364 ASP A CA 1
ATOM 2885 C C . ASP A 1 364 ? -18.927 -23.488 -23.705 1.00 94.31 364 ASP A C 1
ATOM 2887 O O . ASP A 1 364 ? -19.127 -24.306 -24.600 1.00 94.31 364 ASP A O 1
ATOM 2891 N N . GLN A 1 365 ? -17.748 -22.868 -23.576 1.00 95.69 365 GLN A N 1
ATOM 2892 C CA . GLN A 1 365 ? -16.568 -23.148 -24.405 1.00 95.69 365 GLN A CA 1
ATOM 2893 C C . GLN A 1 365 ? -15.802 -24.425 -24.004 1.00 95.69 365 GLN A C 1
ATOM 2895 O O . GLN A 1 365 ? -14.782 -24.748 -24.613 1.00 95.69 365 GLN A O 1
ATOM 2900 N N . GLY A 1 366 ? -16.263 -25.164 -22.991 1.00 94.81 366 GLY A N 1
ATOM 2901 C CA . GLY A 1 366 ? -15.666 -26.435 -22.570 1.00 94.81 366 GLY A CA 1
ATOM 2902 C C . GLY A 1 366 ? -14.422 -26.303 -21.686 1.00 94.81 366 GLY A C 1
ATOM 2903 O O . GLY A 1 366 ? -13.671 -27.270 -21.534 1.00 94.81 366 GLY A O 1
ATOM 2904 N N . VAL A 1 367 ? -14.176 -25.134 -21.084 1.00 93.38 367 VAL A N 1
ATOM 2905 C CA . VAL A 1 367 ? -13.053 -24.946 -20.152 1.00 93.38 367 VAL A CA 1
ATOM 2906 C C . VAL A 1 367 ? -13.292 -25.764 -18.881 1.00 93.38 367 VAL A C 1
AT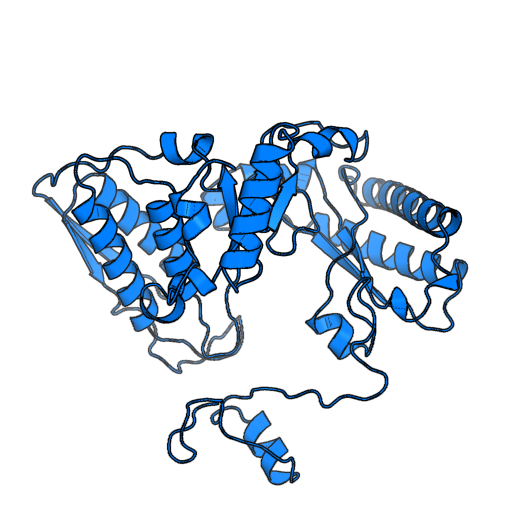OM 2908 O O . VAL A 1 367 ? -14.348 -25.677 -18.255 1.00 93.38 367 VAL A O 1
ATOM 2911 N N . LYS A 1 368 ? -12.293 -26.556 -18.471 1.00 91.88 368 LYS A N 1
ATOM 2912 C CA . LYS A 1 368 ? -12.364 -27.361 -17.241 1.00 91.88 368 LYS A CA 1
ATOM 2913 C C . LYS A 1 368 ? -12.407 -26.456 -16.008 1.00 91.88 368 LYS A C 1
ATOM 2915 O O . LYS A 1 368 ? -11.564 -25.573 -15.860 1.00 91.88 368 LYS A O 1
ATOM 2920 N N . PHE A 1 369 ? -13.338 -26.729 -15.101 1.00 90.88 369 PHE A N 1
ATOM 2921 C CA . PHE A 1 369 ? -13.495 -26.009 -13.839 1.00 90.88 369 PHE A CA 1
ATOM 2922 C C . PHE A 1 369 ? -13.693 -26.985 -12.676 1.00 90.88 369 PHE A C 1
ATOM 2924 O O . PHE A 1 369 ? -14.113 -28.126 -12.865 1.00 90.88 369 PHE A O 1
ATOM 2931 N N . HIS A 1 370 ? -13.390 -26.510 -11.471 1.00 91.38 370 HIS A N 1
ATOM 2932 C CA . HIS A 1 370 ? -13.631 -27.201 -10.209 1.00 91.38 370 HIS A CA 1
ATOM 2933 C C . HIS A 1 370 ? -14.177 -26.179 -9.206 1.00 91.38 370 HIS A C 1
ATOM 2935 O O . HIS A 1 370 ? -13.769 -25.019 -9.297 1.00 91.38 370 HIS A O 1
ATOM 2941 N N . PRO A 1 371 ? -15.054 -26.581 -8.270 1.00 90.69 371 PRO A N 1
ATOM 2942 C CA . PRO A 1 371 ? -15.429 -25.738 -7.137 1.00 90.69 371 PRO A CA 1
ATOM 2943 C C . PRO A 1 371 ? -14.204 -25.227 -6.381 1.00 90.69 371 PRO A C 1
ATOM 2945 O O . PRO A 1 371 ? -13.201 -25.942 -6.267 1.00 90.69 371 PRO A O 1
ATOM 2948 N N . GLU A 1 372 ? -14.294 -24.015 -5.835 1.00 88.00 372 GLU A N 1
ATOM 2949 C CA . GLU A 1 372 ? -13.278 -23.506 -4.919 1.00 88.00 372 GLU A CA 1
ATOM 2950 C C . GLU A 1 372 ? -13.060 -24.463 -3.736 1.00 88.00 372 GLU A C 1
ATOM 2952 O O . GLU A 1 372 ? -13.991 -25.090 -3.225 1.00 88.00 372 GLU A O 1
ATOM 2957 N N . VAL A 1 373 ? -11.809 -24.561 -3.275 1.00 85.38 373 VAL A N 1
ATOM 2958 C CA . VAL A 1 373 ? -11.431 -25.431 -2.153 1.00 85.38 373 VAL A CA 1
ATOM 2959 C C . VAL A 1 373 ? -12.331 -25.169 -0.941 1.00 85.38 373 VAL A C 1
ATOM 2961 O O . VAL A 1 373 ? -12.405 -24.051 -0.435 1.00 85.38 373 VAL A O 1
ATOM 2964 N N . GLY A 1 374 ? -12.992 -26.226 -0.465 1.00 84.00 374 GLY A N 1
ATOM 2965 C CA . GLY A 1 374 ? -13.906 -26.175 0.678 1.00 84.00 374 GLY A CA 1
ATOM 2966 C C . GLY A 1 374 ? -15.371 -25.897 0.325 1.00 84.00 374 GLY A C 1
ATOM 2967 O O . GLY A 1 374 ? -16.198 -25.892 1.232 1.00 84.00 374 GLY A O 1
ATOM 2968 N N . GLN A 1 375 ? -15.716 -25.701 -0.952 1.00 83.62 375 GLN A N 1
ATOM 2969 C CA . GLN A 1 375 ? -17.105 -25.569 -1.399 1.00 83.62 375 GLN A CA 1
ATOM 2970 C C . GLN A 1 375 ? -17.579 -26.854 -2.100 1.00 83.62 375 GLN A C 1
ATOM 2972 O O . GLN A 1 375 ? -16.896 -27.336 -3.007 1.00 83.62 375 GLN A O 1
ATOM 2977 N N . PRO A 1 376 ? -18.735 -27.426 -1.713 1.00 87.12 376 PRO A N 1
ATOM 2978 C CA . PRO A 1 376 ? -19.324 -28.541 -2.444 1.00 87.12 376 PRO A CA 1
ATOM 2979 C C . PRO A 1 376 ? -19.917 -28.038 -3.767 1.00 87.12 376 PRO A C 1
ATOM 2981 O O . PRO A 1 376 ? -20.329 -26.881 -3.873 1.00 87.12 376 PRO A O 1
ATOM 2984 N N . LEU A 1 377 ? -19.945 -28.896 -4.791 1.00 84.62 377 LEU A N 1
ATOM 2985 C CA . LEU A 1 377 ? -20.310 -28.518 -6.162 1.00 84.62 377 LEU A CA 1
ATOM 2986 C C . LEU A 1 377 ? -21.716 -27.906 -6.250 1.00 84.62 377 LEU A C 1
ATOM 2988 O O . LEU A 1 377 ? -21.945 -26.997 -7.043 1.00 84.62 377 LEU A O 1
ATOM 2992 N N . GLU A 1 378 ? -22.639 -28.388 -5.424 1.00 84.81 378 GLU A N 1
ATOM 2993 C CA . GLU A 1 378 ? -24.050 -28.008 -5.420 1.00 84.81 378 GLU A CA 1
ATOM 2994 C C . GLU A 1 378 ? -24.274 -26.587 -4.893 1.00 84.81 378 GLU A C 1
ATOM 2996 O O . GLU A 1 378 ? -25.232 -25.926 -5.292 1.00 84.81 378 GLU A O 1
ATOM 3001 N N . THR A 1 379 ? -23.398 -26.108 -4.004 1.00 84.31 379 THR A N 1
ATOM 3002 C CA . THR A 1 379 ? -23.523 -24.790 -3.359 1.00 84.31 379 THR A CA 1
ATOM 3003 C C . THR A 1 379 ? -22.328 -23.882 -3.632 1.00 84.31 379 THR A C 1
ATOM 3005 O O . THR A 1 379 ? -22.153 -22.874 -2.945 1.00 84.31 379 THR A O 1
ATOM 3008 N N . ALA A 1 380 ? -21.476 -24.240 -4.595 1.00 82.81 380 ALA A N 1
ATOM 3009 C CA . ALA A 1 380 ? -20.288 -23.471 -4.917 1.00 82.81 380 ALA A CA 1
ATOM 3010 C C . ALA A 1 380 ? -20.663 -22.108 -5.512 1.00 82.81 380 ALA A C 1
ATOM 3012 O O . ALA A 1 380 ? -21.393 -22.000 -6.498 1.00 82.81 380 ALA A O 1
ATOM 3013 N N . MET A 1 381 ? -20.125 -21.051 -4.914 1.00 79.94 381 MET A N 1
ATOM 3014 C CA . MET A 1 381 ? -20.305 -19.664 -5.334 1.00 79.94 381 MET A CA 1
ATOM 3015 C C . MET A 1 381 ? -19.085 -19.124 -6.092 1.00 79.94 381 MET A C 1
ATOM 3017 O O . MET A 1 381 ? -19.115 -17.985 -6.580 1.00 79.94 381 MET A O 1
ATOM 3021 N N . THR A 1 382 ? -17.995 -19.894 -6.180 1.00 76.56 382 THR A N 1
ATOM 3022 C CA . THR A 1 382 ? -16.723 -19.538 -6.837 1.00 76.56 382 THR A CA 1
ATOM 3023 C C . THR A 1 382 ? -16.023 -20.763 -7.410 1.00 76.56 382 THR A C 1
ATOM 3025 O O . THR A 1 382 ? -16.137 -21.847 -6.792 1.00 76.56 382 THR A O 1
#

Foldseek 3Di:
DLAPVPLVPFDQQAAAPVAADEFEAAQDPLSLVVSLVVLLVCRSVRHHYDYHQPNYDAFQPADDPPGATANGCVLSVVLSVLLSVLSVVRHRHGDHSLSVLLSVLSVQQSPDRHPPDHAAFEAEYALPPPCLLCCQADVCCVVRVSNVRYAYAHEALDDDDPVSVVVSVVSCVRRVPNDDHYDDLNCPQVVFPPLADDDNQWDATRQRWDTDHVLEDAQEFEDEDAQPDALVNLLVSLLVRLLVLLVSLVPQCPDPVCVVDVVNSVRSQAQSAYAYAYFQCQNHVPRVDPVSVVVSQVSSQVSQVVNCVVVVGDRHSYHYTFGQQPPVCVVVVGHGGPDHDPDPDDDDDDDDFPPDPVVVVCVVVVNDDDADPPDDPVGGGD

Radius of gyration: 23.46 Å; Cα contacts (8 Å, |Δi|>4): 608; chains: 1; bounding box: 57×53×58 Å

pLDDT: mean 93.47, std 6.61, range [50.12, 98.88]